Protein AF-A0A1Y2H8R4-F1 (afdb_monomer_lite)

Secondary structure (DSSP, 8-state):
-HHHHHHHHHHHHHTT-HHHHHHHHHHHTHHHHHHHHHTT-HHHHHHHTT-HHHHHHHHHS-----S-HHHHHHHHH-HHHHHHHHHHHHHHHHHT--HHHHHHHHHHHHTT--THHHHHTT-GGGGTT-HHHHHHHHHTT-HHHHHHHHHTT---S-HHHHHHHHHHHT-HHHHHHHHHHS-TTSPPPGGG--S--TT-GGGTT--HHHHHHHHHTTPPPPPSSHHHHHHHHHHHHTT-HHHHHHHHHTTTTTT--HHHHHHHHHHHHHHT-HHHHHHHHHHS-GGGTSTTSS-SSPEE--TTHHHHHHT-HHHHHHHHHT-TTHHHHEETTTT-GGGGGG--SSGGGHHHHHHHHHHHHHTT----HHHHHHHHHHTT-HHHHHHHT-TTTS-HHHHHHHHH----S-S--HHHHHHHHHHGGG--HHHHHHHHHH-HHHHTSPP--S---SHHHHHIIIIIS---SS-PPPHHHHHHHHHTSSHHHHHHHHTHHHHHHHHHHHT-HHHHHHHHHTTS-----HHHHTTSSPBPHHHHHHHHHHTSS-HHHHTTPPB-

Radius of gyration: 31.87 Å; chains: 1; bounding box: 64×83×71 Å

Foldseek 3Di:
DLPVLLVVLLVCLVVVVVVVVVVVCVVPVVSSQVSCQVVLRLSSVVVLLVDVVSLVSCLVPVDHNLQHPSSLVSCLVRPSSLVSLVVVVVVCVVVVVLPVLLVNLLSCLQVVNDPVSCVSSVSLVSLAVPQSNLLSCLLCPVQVVNVVCVVVVSRDFALVLSLLSNLNNQDVVSNVVSLVRGDNPDDGDPVSDPVADSLLSLNDDHAVVSVVVCVVSPNDDDDADDNLLVSLLSNLLNLPPRSNVVSVVVCSCPPDDPVSLLSNLLSNLLNLNVVSLVVSLVSPPCVCVPPVNQPPAAAQDLRNQSNLLQLNQVSLLCLLPPSPCNVRNHVPCHPNSLLSLLACPPVVNNVSSLNNNVSCVVSPDDHLLLSSCLSNQLRVVVVSVVVCLPPVRDPVVSVLCNFAPPDDDDPDDPVVVCVVVVSLQRRDVNSLVVCCVRPLVSLQDAGHDPANLPVVVVLCSCPVSVHPNDDHDQPLRSCCVPPPRPPVLVVCLVCVLVVLLVCQQVLVVSVVVSCLRNPRDDAHRVCQLQQVRAGAPNSLVSCVVVVRDDPVSSVNGHHD

Sequence (560 aa):
MELAGAEAIVAAAKKRHVNIMEWWFLQTQAGFFAAAFSGGHVAVLEWCGKQPPVMEAWLQQPMIDWTGVAVLEWCKSQPLVMHAWQQGIEQCERTGNTLEISSMCLSVVEKGHVLEWLYVFDLLPFAEGNSRVSGEACEQGQLELVKELHSYGYLMGSRKHLVQSALVSGKLELLEWIDANIDPSIPDVADWDSGNDLYNISQGVAHVDILDWLLANGFRLPAPGKKRANVFASAASYGRLDILEWLFTNGFAQDMTMEDWCESFCSASGNGHVNVLEWLAEHIPKTWADTANAPASPIPTNLLRHAFGNGQVDVIEWWAHKSGWLKDAYDLNDGLPYLNACDSNYESRVPSKLAALKVWVNAGYEVEYAECIQEASTEGRIDVLDWLLHPTRVSEADFIKAWSSNELPHEEDLAALQAHYGYDIFNHGGTLVWWRAKLPHIAALPINRGPYYNPIHAHFLQHMLGNTSFQLLGPLSAIKEFYGGQVVVAELEENADQCLAEASQHGDRHILDWWKESGLEMKCPEAILTGETRVRWRAKEWWAKSGLVDESDIARIQVR

InterPro domains:
  IPR036770 Ankyrin repeat-containing domain superfamily [G3DSA:1.25.40.20] (127-407)
  IPR036770 Ankyrin repeat-containing domain superfamily [SSF48403] (137-388)
  IPR052050 Secreted Effector and Ankyrin Repeat [PTHR46586] (5-517)

Structure (mmCIF, N/CA/C/O backbone):
data_AF-A0A1Y2H8R4-F1
#
_entry.id   AF-A0A1Y2H8R4-F1
#
loop_
_atom_site.group_PDB
_atom_site.id
_atom_site.type_symbol
_atom_site.label_atom_id
_atom_site.label_alt_id
_atom_site.label_comp_id
_atom_site.label_asym_id
_atom_site.label_entity_id
_atom_site.label_seq_id
_atom_site.pdbx_PDB_ins_code
_atom_site.Cartn_x
_atom_site.Cartn_y
_atom_site.Cartn_z
_atom_site.occupancy
_atom_site.B_iso_or_equiv
_atom_site.auth_seq_id
_atom_site.auth_comp_id
_atom_site.auth_asym_id
_atom_site.auth_atom_id
_atom_site.pdbx_PDB_model_num
ATOM 1 N N . MET A 1 1 ? -5.149 28.124 -0.060 1.00 36.62 1 MET A N 1
ATOM 2 C CA . MET A 1 1 ? -5.711 29.217 -0.886 1.00 36.62 1 MET A CA 1
ATOM 3 C C . MET A 1 1 ? -5.619 28.952 -2.400 1.00 36.62 1 MET A C 1
ATOM 5 O O . MET A 1 1 ? -6.504 29.393 -3.117 1.00 36.62 1 MET A O 1
ATOM 9 N N . GLU A 1 2 ? -4.630 28.194 -2.900 1.00 46.09 2 GLU A N 1
ATOM 10 C CA . GLU A 1 2 ? -4.446 27.956 -4.352 1.00 46.09 2 GLU A CA 1
ATOM 11 C C . GLU A 1 2 ? -5.506 27.044 -5.012 1.00 46.09 2 GLU A C 1
ATOM 13 O O . GLU A 1 2 ? -5.986 27.363 -6.098 1.00 46.09 2 GLU A O 1
ATOM 18 N N . LEU A 1 3 ? -5.958 25.967 -4.353 1.00 40.47 3 LEU A N 1
ATOM 19 C CA . LEU A 1 3 ? -6.948 25.039 -4.938 1.00 40.47 3 LEU A CA 1
ATOM 20 C C . LEU A 1 3 ? -8.359 25.647 -5.083 1.00 40.47 3 LEU A C 1
ATOM 22 O O . LEU A 1 3 ? -9.001 25.497 -6.121 1.00 40.47 3 LEU A O 1
ATOM 26 N N . ALA A 1 4 ? -8.830 26.386 -4.071 1.00 43.72 4 ALA A N 1
ATOM 27 C CA . ALA A 1 4 ? -10.160 27.009 -4.087 1.00 43.72 4 ALA A CA 1
ATOM 28 C C . ALA A 1 4 ? -10.271 28.144 -5.127 1.00 43.72 4 ALA A C 1
ATOM 30 O O . ALA A 1 4 ? -11.333 28.352 -5.716 1.00 43.72 4 ALA A O 1
ATOM 31 N N . GLY A 1 5 ? -9.165 28.854 -5.389 1.00 59.09 5 GLY A N 1
ATOM 32 C CA . GLY A 1 5 ? -9.082 29.850 -6.459 1.00 59.09 5 GLY A CA 1
ATOM 33 C C . GLY A 1 5 ? -9.187 29.216 -7.849 1.00 59.09 5 GLY A C 1
ATOM 34 O O . GLY A 1 5 ? -9.943 29.706 -8.689 1.00 59.09 5 GLY A O 1
ATOM 35 N N . ALA A 1 6 ? -8.505 28.086 -8.072 1.00 56.22 6 ALA A N 1
ATOM 36 C CA . ALA A 1 6 ? -8.560 27.351 -9.335 1.00 56.22 6 ALA A CA 1
ATOM 37 C C . ALA A 1 6 ? -9.987 26.871 -9.658 1.00 56.22 6 ALA A C 1
ATOM 39 O O . ALA A 1 6 ? -10.509 27.148 -10.739 1.00 56.22 6 ALA A O 1
ATOM 40 N N . GLU A 1 7 ? -10.678 26.244 -8.702 1.00 60.47 7 GLU A N 1
ATOM 41 C CA . GLU A 1 7 ? -12.058 25.776 -8.898 1.00 60.47 7 GLU A CA 1
ATOM 42 C C . GLU A 1 7 ? -13.045 26.923 -9.175 1.00 60.47 7 GLU A C 1
ATOM 44 O O . GLU A 1 7 ? -13.935 26.797 -10.028 1.00 60.47 7 GLU A O 1
ATOM 49 N N . ALA A 1 8 ? -12.870 28.072 -8.512 1.00 64.88 8 ALA A N 1
ATOM 50 C CA . ALA A 1 8 ? -13.683 29.264 -8.741 1.00 64.88 8 ALA A CA 1
ATOM 51 C C . ALA A 1 8 ? -13.478 29.845 -10.152 1.00 64.88 8 ALA A C 1
ATOM 53 O O . ALA A 1 8 ? -14.455 30.198 -10.823 1.00 64.88 8 ALA A O 1
ATOM 54 N N . ILE A 1 9 ? -12.231 29.884 -10.637 1.00 64.69 9 ILE A N 1
ATOM 55 C CA . ILE A 1 9 ? -11.889 30.309 -12.003 1.00 64.69 9 ILE A CA 1
ATOM 56 C C . ILE A 1 9 ? -12.544 29.376 -13.032 1.00 64.69 9 ILE A C 1
ATOM 58 O O . ILE A 1 9 ? -13.144 29.838 -14.005 1.00 64.69 9 ILE A O 1
ATOM 62 N N . VAL A 1 10 ? -12.525 28.065 -12.793 1.00 61.75 10 VAL A N 1
ATOM 63 C CA . VAL A 1 10 ? -13.142 27.065 -13.681 1.00 61.75 10 VAL A CA 1
ATOM 64 C C . VAL A 1 10 ? -14.652 27.192 -13.720 1.00 61.75 10 VAL A C 1
ATOM 66 O O . VAL A 1 10 ? -15.256 27.141 -14.795 1.00 61.75 10 VAL A O 1
ATOM 69 N N . ALA A 1 11 ? -15.285 27.351 -12.558 1.00 65.31 11 ALA A N 1
ATOM 70 C CA . ALA A 1 11 ? -16.722 27.551 -12.470 1.00 65.31 11 ALA A CA 1
ATOM 71 C C . ALA A 1 11 ? -17.143 28.835 -13.205 1.00 65.31 11 ALA A C 1
ATOM 73 O O . ALA A 1 11 ? -18.144 28.828 -13.929 1.00 65.31 11 ALA A O 1
ATOM 74 N N . ALA A 1 12 ? -16.355 29.908 -13.081 1.00 67.50 12 ALA A N 1
ATOM 75 C CA . ALA A 1 12 ? -16.560 31.154 -13.811 1.00 67.50 12 ALA A CA 1
ATOM 76 C C . ALA A 1 12 ? -16.385 30.973 -15.329 1.00 67.50 12 ALA A C 1
ATOM 78 O O . ALA A 1 12 ? -17.237 31.431 -16.093 1.00 67.50 12 ALA A O 1
ATOM 79 N N . ALA A 1 13 ? -15.358 30.246 -15.776 1.00 62.66 13 ALA A N 1
ATOM 80 C CA . ALA A 1 13 ? -15.110 29.972 -17.191 1.00 62.66 13 ALA A CA 1
ATOM 81 C C . ALA A 1 13 ? -16.200 29.101 -17.827 1.00 62.66 13 ALA A C 1
ATOM 83 O O . ALA A 1 13 ? -16.742 29.455 -18.877 1.00 62.66 13 ALA A O 1
ATOM 84 N N . LYS A 1 14 ? -16.616 28.017 -17.155 1.00 62.53 14 LYS A N 1
ATOM 85 C CA . LYS A 1 14 ? -17.730 27.156 -17.599 1.00 62.53 14 LYS A CA 1
ATOM 86 C C . LYS A 1 14 ? -19.030 27.944 -17.767 1.00 62.53 14 LYS A C 1
ATOM 88 O O . LYS A 1 14 ? -19.797 27.678 -18.690 1.00 62.53 14 LYS A O 1
ATOM 93 N N . LYS A 1 15 ? -19.264 28.935 -16.904 1.00 68.62 15 LYS A N 1
ATOM 94 C CA . LYS A 1 15 ? -20.432 29.826 -16.963 1.00 68.62 15 LYS A CA 1
ATOM 95 C C . LYS A 1 15 ? -20.214 31.090 -17.811 1.00 68.62 15 LYS A C 1
ATOM 97 O O . LYS A 1 15 ? -21.124 31.910 -17.905 1.00 68.62 15 LYS A O 1
ATOM 102 N N . ARG A 1 16 ? -19.048 31.240 -18.457 1.00 60.72 16 ARG A N 1
ATOM 103 C CA . ARG A 1 16 ? -18.649 32.401 -19.280 1.00 60.72 16 ARG A CA 1
ATOM 104 C C . ARG A 1 16 ? -18.747 33.742 -18.543 1.00 60.72 16 ARG A C 1
ATOM 106 O O . ARG A 1 16 ? -19.106 34.762 -19.129 1.00 60.72 16 ARG A O 1
ATOM 113 N N . HIS A 1 17 ? -18.434 33.757 -17.252 1.00 72.56 17 HIS A N 1
ATOM 114 C CA . HIS A 1 17 ? -18.415 34.972 -16.441 1.00 72.56 17 HIS A CA 1
ATOM 115 C C . HIS A 1 17 ? -17.112 35.753 -16.667 1.00 72.56 17 HIS A C 1
ATOM 117 O O . HIS A 1 17 ? -16.184 35.695 -15.864 1.00 72.56 17 HIS A O 1
ATOM 123 N N . VAL A 1 18 ? -17.060 36.481 -17.788 1.00 63.06 18 VAL A N 1
ATOM 124 C CA . VAL A 1 18 ? -15.869 37.199 -18.285 1.00 63.06 18 VAL A CA 1
ATOM 125 C C . VAL A 1 18 ? -15.281 38.158 -17.246 1.00 63.06 18 VAL A C 1
ATOM 127 O O . VAL A 1 18 ? -14.086 38.104 -16.996 1.00 63.06 18 VAL A O 1
ATOM 130 N N . ASN A 1 19 ? -16.116 38.937 -16.554 1.00 69.19 19 ASN A N 1
ATOM 131 C CA . ASN A 1 19 ? -15.655 39.917 -15.561 1.00 69.19 19 ASN A CA 1
ATOM 132 C C . ASN A 1 19 ? -14.921 39.273 -14.372 1.00 69.19 19 ASN A C 1
ATOM 134 O O . ASN A 1 19 ? -14.027 39.881 -13.795 1.00 69.19 19 ASN A O 1
ATOM 138 N N . ILE A 1 20 ? -15.304 38.047 -13.995 1.00 68.75 20 ILE A N 1
ATOM 139 C CA . ILE A 1 20 ? -14.657 37.310 -12.902 1.00 68.75 20 ILE A CA 1
ATOM 140 C C . ILE A 1 20 ? -13.289 36.806 -13.375 1.00 68.75 20 ILE A C 1
ATOM 142 O O . ILE A 1 20 ? -12.308 36.948 -12.654 1.00 68.75 20 ILE A O 1
ATOM 146 N N . MET A 1 21 ? -13.206 36.281 -14.602 1.00 68.75 21 MET A N 1
ATOM 147 C CA . MET A 1 21 ? -11.934 35.841 -15.189 1.00 68.75 21 MET A CA 1
ATOM 148 C C . MET A 1 21 ? -10.952 37.006 -15.384 1.00 68.75 21 MET A C 1
ATOM 150 O O . MET A 1 21 ? -9.787 36.878 -15.022 1.00 68.75 21 MET A O 1
ATOM 154 N N . GLU A 1 22 ? -11.418 38.157 -15.880 1.00 70.12 22 GLU A N 1
ATOM 155 C CA . GLU A 1 22 ? -10.598 39.370 -16.026 1.00 70.12 22 GLU A CA 1
ATOM 156 C C . GLU A 1 22 ? -10.090 39.889 -14.681 1.00 70.12 22 GLU A C 1
ATOM 158 O O . GLU A 1 22 ? -8.919 40.244 -14.558 1.00 70.12 22 GLU A O 1
ATOM 163 N N . TRP A 1 23 ? -10.951 39.898 -13.659 1.00 73.75 23 TRP A N 1
ATOM 164 C CA . TRP A 1 23 ? -10.564 40.318 -12.317 1.00 73.75 23 TRP A CA 1
ATOM 165 C C . TRP A 1 23 ? -9.445 39.433 -11.759 1.00 73.75 23 TRP A C 1
ATOM 167 O O . TRP A 1 23 ? -8.417 39.951 -11.330 1.00 73.75 23 TRP A O 1
ATOM 177 N N . TRP A 1 24 ? -9.592 38.107 -11.842 1.00 70.06 24 TRP A N 1
ATOM 178 C CA . TRP A 1 24 ? -8.573 37.161 -11.373 1.00 70.06 24 TRP A CA 1
ATOM 179 C C . TRP A 1 24 ? -7.252 37.272 -12.143 1.00 70.06 24 TRP A C 1
ATOM 181 O O . TRP A 1 24 ? -6.181 37.242 -11.528 1.00 70.06 24 TRP A O 1
ATOM 191 N N . PHE A 1 25 ? -7.316 37.460 -13.466 1.00 68.81 25 PHE A N 1
ATOM 192 C CA . PHE A 1 25 ? -6.136 37.699 -14.298 1.00 68.81 25 PHE A CA 1
ATOM 193 C C . PHE A 1 25 ? -5.383 38.966 -13.865 1.00 68.81 25 PHE A C 1
ATOM 195 O O . PHE A 1 25 ? -4.167 38.925 -13.693 1.00 68.81 25 PHE A O 1
ATOM 202 N N . LEU A 1 26 ? -6.094 40.072 -13.620 1.00 73.12 26 LEU A N 1
ATOM 203 C CA . LEU A 1 26 ? -5.490 41.335 -13.185 1.00 73.12 26 LEU A CA 1
ATOM 204 C C . LEU A 1 26 ? -4.818 41.244 -11.809 1.00 73.12 26 LEU A C 1
ATOM 206 O O . LEU A 1 26 ? -3.842 41.952 -11.579 1.00 73.12 26 LEU A O 1
ATOM 210 N N . GLN A 1 27 ? -5.325 40.396 -10.909 1.00 72.38 27 GLN A N 1
ATOM 211 C CA . GLN A 1 27 ? -4.749 40.236 -9.570 1.00 72.38 27 GLN A CA 1
ATOM 212 C C . GLN A 1 27 ? -3.498 39.355 -9.553 1.00 72.38 27 GLN A C 1
ATOM 214 O O . GLN A 1 27 ? -2.571 39.628 -8.797 1.00 72.38 27 GLN A O 1
ATOM 219 N N . THR A 1 28 ? -3.478 38.278 -10.344 1.00 66.56 28 THR A N 1
ATOM 220 C CA . THR A 1 28 ? -2.503 37.192 -10.135 1.00 66.56 28 THR A CA 1
ATOM 221 C C . THR A 1 28 ? -1.626 36.873 -11.337 1.00 66.56 28 THR A C 1
ATOM 223 O O . THR A 1 28 ? -0.614 36.212 -11.133 1.00 66.56 28 THR A O 1
ATOM 226 N N . GLN A 1 29 ? -1.980 37.331 -12.548 1.00 65.88 29 GLN A N 1
ATOM 227 C CA . GLN A 1 29 ? -1.300 37.093 -13.834 1.00 65.88 29 GLN A CA 1
ATOM 228 C C . GLN A 1 29 ? -0.648 35.699 -13.961 1.00 65.88 29 GLN A C 1
ATOM 230 O O . GLN A 1 29 ? -1.282 34.776 -14.467 1.00 65.88 29 GLN A O 1
ATOM 235 N N . ALA A 1 30 ? 0.582 35.515 -13.466 1.00 57.97 30 ALA A N 1
ATOM 236 C CA . ALA A 1 30 ? 1.295 34.236 -13.418 1.00 57.97 30 ALA A CA 1
ATOM 237 C C . ALA A 1 30 ? 0.532 33.108 -12.686 1.00 57.97 30 ALA A C 1
ATOM 239 O O . ALA A 1 30 ? 0.484 31.982 -13.181 1.00 57.97 30 ALA A O 1
ATOM 240 N N . GLY A 1 31 ? -0.116 33.398 -11.550 1.00 60.75 31 GLY A N 1
ATOM 241 C CA . GLY A 1 31 ? -0.887 32.407 -10.780 1.00 60.75 31 GLY A CA 1
ATOM 242 C C . GLY A 1 31 ? -2.163 31.939 -11.491 1.00 60.75 31 GLY A C 1
ATOM 243 O O . GLY A 1 31 ? -2.557 30.781 -11.369 1.00 60.75 31 GLY A O 1
ATOM 244 N N . PHE A 1 32 ? -2.770 32.816 -12.298 1.00 66.94 32 PHE A N 1
ATOM 245 C CA . PHE A 1 32 ? -3.943 32.496 -13.115 1.00 66.94 32 PHE A CA 1
ATOM 246 C C . PHE A 1 32 ? -3.611 31.466 -14.200 1.00 66.94 32 PHE A C 1
ATOM 248 O O . PHE A 1 32 ? -4.355 30.503 -14.390 1.00 66.94 32 PHE A O 1
ATOM 255 N N . PHE A 1 33 ? -2.474 31.638 -14.884 1.00 63.28 33 PHE A N 1
ATOM 256 C CA . PHE A 1 33 ? -2.003 30.659 -15.860 1.00 63.28 33 PHE A CA 1
ATOM 257 C C . PHE A 1 33 ? -1.610 29.353 -15.178 1.00 63.28 33 PHE A C 1
ATOM 259 O O . PHE A 1 33 ? -2.134 28.316 -15.568 1.00 63.28 33 PHE A O 1
ATOM 266 N N . ALA A 1 34 ? -0.793 29.396 -14.121 1.00 60.00 34 ALA A N 1
ATOM 267 C CA . ALA A 1 34 ? -0.370 28.194 -13.402 1.00 60.00 34 ALA A CA 1
ATOM 268 C C . ALA A 1 34 ? -1.560 27.317 -12.974 1.00 60.00 34 ALA A C 1
ATOM 270 O O . ALA A 1 34 ? -1.524 26.114 -13.194 1.00 60.00 34 ALA A O 1
ATOM 271 N N . ALA A 1 35 ? -2.640 27.913 -12.454 1.00 61.97 35 ALA A N 1
ATOM 272 C CA . ALA A 1 35 ? -3.858 27.199 -12.064 1.00 61.97 35 ALA A CA 1
ATOM 273 C C . ALA A 1 35 ? -4.680 26.659 -13.254 1.00 61.97 35 ALA A C 1
ATOM 275 O O . ALA A 1 35 ? -5.256 25.573 -13.179 1.00 61.97 35 ALA A O 1
ATOM 276 N N . ALA A 1 36 ? -4.765 27.407 -14.360 1.00 65.12 36 ALA A N 1
ATOM 277 C CA . ALA A 1 36 ? -5.488 26.968 -15.557 1.00 65.12 36 ALA A CA 1
ATOM 278 C C . ALA A 1 36 ? -4.794 25.782 -16.248 1.00 65.12 36 ALA A C 1
ATOM 280 O O . ALA A 1 36 ? -5.460 24.867 -16.740 1.00 65.12 36 ALA A O 1
ATOM 281 N N . PHE A 1 37 ? -3.464 25.828 -16.257 1.00 62.59 37 PHE A N 1
ATOM 282 C CA . PHE A 1 37 ? -2.570 24.830 -16.813 1.00 62.59 37 PHE A CA 1
ATOM 283 C C . PHE A 1 37 ? -2.529 23.576 -15.908 1.00 62.59 37 PHE A C 1
ATOM 285 O O . PHE A 1 37 ? -2.940 22.518 -16.382 1.00 62.59 37 PHE A O 1
ATOM 292 N N . SER A 1 38 ? -2.214 23.713 -14.608 1.00 58.34 38 SER A N 1
ATOM 293 C CA . SER A 1 38 ? -2.142 22.604 -13.626 1.00 58.34 38 SER A CA 1
ATOM 294 C C . SER A 1 38 ? -3.441 21.820 -13.439 1.00 58.34 38 SER A C 1
ATOM 296 O O . SER A 1 38 ? -3.430 20.626 -13.144 1.00 58.34 38 SER A O 1
ATOM 298 N N . GLY A 1 39 ? -4.584 22.482 -13.623 1.00 60.44 39 GLY A N 1
ATOM 299 C CA . GLY A 1 39 ? -5.899 21.858 -13.512 1.00 60.44 39 GLY A CA 1
ATOM 300 C C . GLY A 1 39 ? -6.449 21.266 -14.817 1.00 60.44 39 GLY A C 1
ATOM 301 O O . GLY A 1 39 ? -7.549 20.707 -14.823 1.00 60.44 39 GLY A O 1
ATOM 302 N N . GLY A 1 40 ? -5.742 21.398 -15.947 1.00 63.09 40 GLY A N 1
ATOM 303 C CA . GLY A 1 40 ? -6.199 20.884 -17.245 1.00 63.09 40 GLY A CA 1
ATOM 304 C C . GLY A 1 40 ? -7.470 21.565 -17.779 1.00 63.09 40 GLY A C 1
ATOM 305 O O . GLY A 1 40 ? -8.301 20.947 -18.452 1.00 63.09 40 GLY A O 1
ATOM 306 N N . HIS A 1 41 ? -7.686 22.839 -17.452 1.00 71.00 41 HIS A N 1
ATOM 307 C CA . HIS A 1 41 ? -8.966 23.518 -17.650 1.00 71.00 41 HIS A CA 1
ATOM 308 C C . HIS A 1 41 ? -9.082 24.211 -19.021 1.00 71.00 41 HIS A C 1
ATOM 310 O O . HIS A 1 41 ? -9.106 25.437 -19.119 1.00 71.00 41 HIS A O 1
ATOM 316 N N . VAL A 1 42 ? -9.246 23.425 -20.092 1.00 68.88 42 VAL A N 1
ATOM 317 C CA . VAL A 1 42 ? -9.285 23.886 -21.504 1.00 68.88 42 VAL A CA 1
ATOM 318 C C . VAL A 1 42 ? -10.228 25.066 -21.770 1.00 68.88 42 VAL A C 1
ATOM 320 O O . VAL A 1 42 ? -9.898 25.955 -22.547 1.00 68.88 42 VAL A O 1
ATOM 323 N N . ALA A 1 43 ? -11.386 25.131 -21.107 1.00 68.06 43 ALA A N 1
ATOM 324 C CA . ALA A 1 43 ? -12.337 26.234 -21.290 1.00 68.06 43 ALA A CA 1
ATOM 325 C C . ALA A 1 43 ? -11.776 27.602 -20.848 1.00 68.06 43 ALA A C 1
ATOM 327 O O . ALA A 1 43 ? -12.152 28.632 -21.409 1.00 68.06 43 ALA A O 1
ATOM 328 N N . VAL A 1 44 ? -10.887 27.611 -19.850 1.00 70.44 44 VAL A N 1
ATOM 329 C CA . VAL A 1 44 ? -10.167 28.811 -19.401 1.00 70.44 44 VAL A CA 1
ATOM 330 C C . VAL A 1 44 ? -9.117 29.188 -20.451 1.00 70.44 44 VAL A C 1
ATOM 332 O O . VAL A 1 44 ? -9.048 30.345 -20.857 1.00 70.44 44 VAL A O 1
ATOM 335 N N . LEU A 1 45 ? -8.377 28.203 -20.971 1.00 71.75 45 LEU A N 1
ATOM 336 C CA . LEU A 1 45 ? -7.360 28.400 -22.011 1.00 71.75 45 LEU A CA 1
ATOM 337 C C . LEU A 1 45 ? -7.960 28.926 -23.327 1.00 71.75 45 LEU A C 1
ATOM 339 O O . LEU A 1 45 ? -7.447 29.879 -23.910 1.00 71.75 45 LEU A O 1
ATOM 343 N N . GLU A 1 46 ? -9.107 28.398 -23.764 1.00 73.62 46 GLU A N 1
ATOM 344 C CA . GLU A 1 46 ? -9.840 28.919 -24.925 1.00 73.62 46 GLU A CA 1
ATOM 345 C C . GLU A 1 46 ? -10.268 30.380 -24.765 1.00 73.62 46 GLU A C 1
ATOM 347 O O . GLU A 1 46 ? -10.361 31.110 -25.757 1.00 73.62 46 GLU A O 1
ATOM 352 N N . TRP A 1 47 ? -10.587 30.805 -23.540 1.00 75.81 47 TRP A N 1
ATOM 353 C CA . TRP A 1 47 ? -10.885 32.203 -23.264 1.00 75.81 47 TRP A CA 1
ATOM 354 C C . TRP A 1 47 ? -9.611 33.052 -23.342 1.00 75.81 47 TRP A C 1
ATOM 356 O O . TRP A 1 47 ? -9.636 34.078 -24.022 1.00 75.81 47 TRP A O 1
ATOM 366 N N . CYS A 1 48 ? -8.496 32.595 -22.759 1.00 71.50 48 CYS A N 1
ATOM 367 C CA . CYS A 1 48 ? -7.195 33.267 -22.852 1.00 71.50 48 CYS A CA 1
ATOM 368 C C . CYS A 1 48 ? -6.771 33.485 -24.310 1.00 71.50 48 CYS A C 1
ATOM 370 O O . CYS A 1 48 ? -6.451 34.607 -24.690 1.00 71.50 48 CYS A O 1
ATOM 372 N N . GLY A 1 49 ? -6.873 32.450 -25.153 1.00 70.25 49 GLY A N 1
ATOM 373 C CA . GLY A 1 49 ? -6.518 32.513 -26.578 1.00 70.25 49 GLY 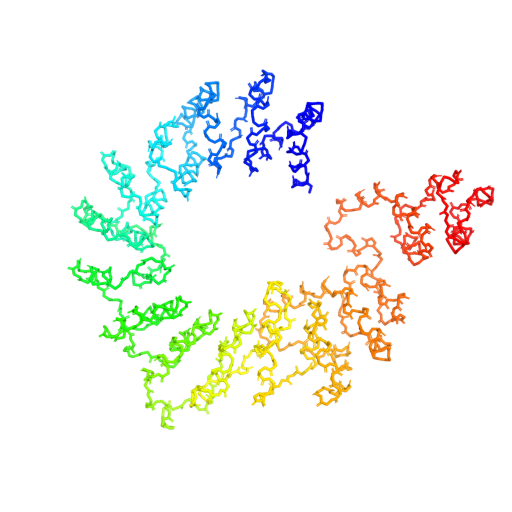A CA 1
ATOM 374 C C . GLY A 1 49 ? -7.316 33.535 -27.396 1.00 70.25 49 GLY A C 1
ATOM 375 O O . GLY A 1 49 ? -6.877 33.958 -28.462 1.00 70.25 49 GLY A O 1
ATOM 376 N N . LYS A 1 50 ? -8.480 33.974 -26.901 1.00 73.94 50 LYS A N 1
ATOM 377 C CA . LYS A 1 50 ? -9.324 34.993 -27.550 1.00 73.94 50 LYS A CA 1
ATOM 378 C C . LYS A 1 50 ? -8.999 36.422 -27.107 1.00 73.94 50 LYS A C 1
ATOM 380 O O . LYS A 1 50 ? -9.576 37.353 -27.664 1.00 73.94 50 LYS A O 1
ATOM 385 N N . GLN A 1 51 ? -8.111 36.604 -26.128 1.00 72.81 51 GLN A N 1
ATOM 386 C CA . GLN A 1 51 ? -7.784 37.897 -25.527 1.00 72.81 51 GLN A CA 1
ATOM 387 C C . GLN A 1 51 ? -6.324 38.283 -25.826 1.00 72.81 51 GLN A C 1
ATOM 389 O O . GLN A 1 51 ? -5.410 37.768 -25.180 1.00 72.81 51 GLN A O 1
ATOM 394 N N . PRO A 1 52 ? -6.070 39.219 -26.763 1.00 70.19 52 PRO A N 1
ATOM 395 C CA . PRO A 1 52 ? -4.710 39.619 -27.136 1.00 70.19 52 PRO A CA 1
ATOM 396 C C . PRO A 1 52 ? -3.812 40.075 -25.967 1.00 70.19 52 PRO A C 1
ATOM 398 O O . PRO A 1 52 ? -2.683 39.601 -25.903 1.00 70.19 52 PRO A O 1
ATOM 401 N N . PRO A 1 53 ? -4.279 40.889 -24.994 1.00 66.25 53 PRO A N 1
ATOM 402 C CA . PRO A 1 53 ? -3.435 41.339 -23.878 1.00 66.25 53 PRO A CA 1
ATOM 403 C C . PRO A 1 53 ? -3.039 40.206 -22.923 1.00 66.25 53 PRO A C 1
ATOM 405 O O . PRO A 1 53 ? -1.967 40.228 -22.325 1.00 66.25 53 PRO A O 1
ATOM 408 N N . VAL A 1 54 ? -3.919 39.211 -22.778 1.00 67.06 54 VAL A N 1
ATOM 409 C CA . VAL A 1 54 ? -3.697 38.028 -21.938 1.00 67.06 54 VAL A CA 1
ATOM 410 C C . VAL A 1 54 ? -2.657 37.125 -22.596 1.00 67.06 54 VAL A C 1
ATOM 412 O O . VAL A 1 54 ? -1.723 36.684 -21.932 1.00 67.06 54 VAL A O 1
ATOM 415 N N . MET A 1 55 ? -2.768 36.915 -23.912 1.00 68.56 55 MET A N 1
ATOM 416 C CA . MET A 1 55 ? -1.767 36.165 -24.673 1.00 68.56 55 MET A CA 1
ATOM 417 C C . MET A 1 55 ? -0.418 36.883 -24.708 1.00 68.56 55 MET A C 1
ATOM 419 O O . MET A 1 55 ? 0.598 36.238 -24.502 1.00 68.56 55 MET A O 1
ATOM 423 N N . GLU A 1 56 ? -0.380 38.205 -24.892 1.00 69.50 56 GLU A N 1
ATOM 424 C CA . GLU A 1 56 ? 0.868 38.981 -24.832 1.00 69.50 56 GLU A CA 1
ATOM 425 C C . GLU A 1 56 ? 1.561 38.871 -23.470 1.00 69.50 56 GLU A C 1
ATOM 427 O O . GLU A 1 56 ? 2.772 38.674 -23.430 1.00 69.50 56 GLU A O 1
ATOM 432 N N . ALA A 1 57 ? 0.812 38.939 -22.363 1.00 66.25 57 ALA A N 1
ATOM 433 C CA . ALA A 1 57 ? 1.363 38.765 -21.019 1.00 66.25 57 ALA A CA 1
ATOM 434 C C . ALA A 1 57 ? 1.932 37.354 -20.801 1.00 66.25 57 ALA A C 1
ATOM 436 O O . ALA A 1 57 ? 2.993 37.198 -20.203 1.00 66.25 57 ALA A O 1
ATOM 437 N N . TRP A 1 58 ? 1.257 36.332 -21.324 1.00 65.38 58 TRP A N 1
ATOM 438 C CA . TRP A 1 58 ? 1.729 34.953 -21.258 1.00 65.38 58 TRP A CA 1
ATOM 439 C C . TRP A 1 58 ? 2.984 34.715 -22.111 1.00 65.38 58 TRP A C 1
ATOM 441 O O . TRP A 1 58 ? 3.912 34.055 -21.657 1.00 65.38 58 TRP A O 1
ATOM 451 N N . LEU A 1 59 ? 3.075 35.311 -23.306 1.00 65.56 59 LEU A N 1
ATOM 452 C CA . LEU A 1 59 ? 4.252 35.199 -24.183 1.00 65.56 59 LEU A CA 1
ATOM 453 C C . LEU A 1 59 ? 5.531 35.771 -23.541 1.00 65.56 59 LEU A C 1
ATOM 455 O O . LEU A 1 59 ? 6.629 35.396 -23.941 1.00 65.56 59 LEU A O 1
ATOM 459 N N . GLN A 1 60 ? 5.408 36.664 -22.550 1.00 65.12 60 GLN A N 1
ATOM 460 C CA . GLN A 1 60 ? 6.550 37.197 -21.795 1.00 65.12 60 GLN A CA 1
ATOM 461 C C . GLN A 1 60 ? 7.112 36.198 -20.770 1.00 65.12 60 GLN A C 1
ATOM 463 O O 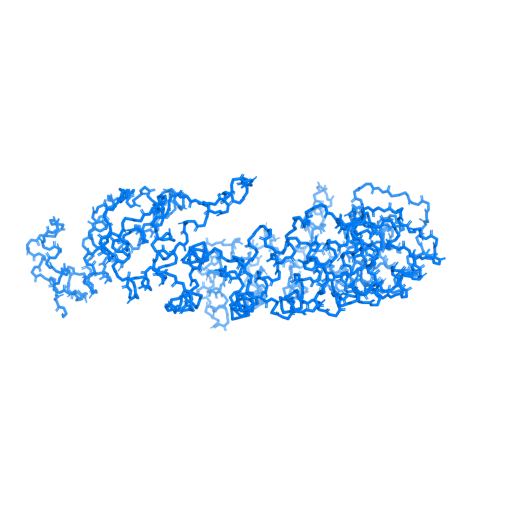. GLN A 1 60 ? 8.285 36.295 -20.416 1.00 65.12 60 GLN A O 1
ATOM 468 N N . GLN A 1 61 ? 6.292 35.258 -20.283 1.00 60.00 61 GLN A N 1
ATOM 469 C CA . GLN A 1 61 ? 6.675 34.191 -19.351 1.00 60.00 61 GLN A CA 1
ATOM 470 C C . GLN A 1 61 ? 5.823 32.938 -19.615 1.00 60.00 61 GLN A C 1
ATOM 472 O O . GLN A 1 61 ? 4.833 32.714 -18.909 1.00 60.00 61 GLN A O 1
ATOM 477 N N . PRO A 1 62 ? 6.165 32.128 -20.632 1.00 58.22 62 PRO A N 1
ATOM 478 C CA . PRO A 1 62 ? 5.391 30.944 -20.977 1.00 58.22 62 PRO A CA 1
ATOM 479 C C . PRO A 1 62 ? 5.548 29.873 -19.888 1.00 58.22 62 PRO A C 1
ATOM 481 O O . PRO A 1 62 ? 6.408 29.004 -19.962 1.00 58.22 62 PRO A O 1
ATOM 484 N N . MET A 1 63 ? 4.702 29.932 -18.859 1.00 55.59 63 MET A N 1
ATOM 485 C CA . MET A 1 63 ? 4.474 28.811 -17.954 1.00 55.59 63 MET A CA 1
ATOM 486 C C . MET A 1 63 ? 3.398 27.936 -18.574 1.00 55.59 63 MET A C 1
ATOM 488 O O . MET A 1 63 ? 2.230 28.325 -18.656 1.00 55.59 63 MET A O 1
ATOM 492 N N . ILE A 1 64 ? 3.810 26.772 -19.055 1.00 56.16 64 ILE A N 1
ATOM 493 C CA . ILE A 1 64 ? 2.906 25.758 -19.578 1.00 56.16 64 ILE A CA 1
ATOM 494 C C . ILE A 1 64 ? 3.013 24.572 -18.641 1.00 56.16 64 ILE A C 1
ATOM 496 O O . ILE A 1 64 ? 4.104 24.066 -18.388 1.00 56.16 64 ILE A O 1
ATOM 500 N N . ASP A 1 65 ? 1.872 24.149 -18.113 1.00 54.69 65 ASP A N 1
ATOM 501 C CA . ASP A 1 65 ? 1.776 22.820 -17.539 1.00 54.69 65 ASP A CA 1
ATOM 502 C C . ASP A 1 65 ? 1.575 21.827 -18.679 1.00 54.69 65 ASP A C 1
ATOM 504 O O . ASP A 1 65 ? 0.561 21.851 -19.380 1.00 54.69 65 ASP A O 1
ATOM 508 N N . TRP A 1 66 ? 2.569 20.971 -18.867 1.00 57.22 66 TRP A N 1
ATOM 509 C CA . TRP A 1 66 ? 2.591 19.960 -19.916 1.00 57.22 66 TRP A CA 1
ATOM 510 C C . TRP A 1 66 ? 2.061 18.609 -19.424 1.00 57.22 66 TRP A C 1
ATOM 512 O O . TRP A 1 66 ? 2.267 17.593 -20.080 1.00 57.22 66 TRP A O 1
ATOM 522 N N . THR A 1 67 ? 1.368 18.572 -18.281 1.00 54.59 67 THR A N 1
ATOM 523 C CA . THR A 1 67 ? 0.888 17.311 -17.700 1.00 54.59 67 THR A CA 1
ATOM 524 C C . THR A 1 67 ? -0.468 16.840 -18.248 1.00 54.59 67 THR A C 1
ATOM 526 O O . THR A 1 67 ? -0.851 15.688 -18.015 1.00 54.59 67 THR A O 1
ATOM 529 N N . GLY A 1 68 ? -1.203 17.684 -18.992 1.00 65.81 68 GLY A N 1
ATOM 530 C CA . GLY A 1 68 ? -2.562 17.392 -19.469 1.00 65.81 68 GLY A CA 1
ATOM 531 C C . GLY A 1 68 ? -2.729 17.385 -20.994 1.00 65.81 68 GLY A C 1
ATOM 532 O O . GLY A 1 68 ? -2.601 18.418 -21.644 1.00 65.81 68 GLY A O 1
ATOM 533 N N . VAL A 1 69 ? -3.159 16.257 -21.575 1.00 70.12 69 VAL A N 1
ATOM 534 C CA . VAL A 1 69 ? -3.419 16.089 -23.032 1.00 70.12 69 VAL A CA 1
ATOM 535 C C . VAL A 1 69 ? -4.232 17.225 -23.632 1.00 70.12 69 VAL A C 1
ATOM 537 O O . VAL A 1 69 ? -3.937 17.753 -24.696 1.00 70.12 69 VAL A O 1
ATOM 540 N N . ALA A 1 70 ? -5.291 17.613 -22.933 1.00 70.69 70 ALA A N 1
ATOM 541 C CA . ALA A 1 70 ? -6.243 18.575 -23.449 1.00 70.69 70 ALA A CA 1
ATOM 542 C C . ALA A 1 70 ? -5.643 19.994 -23.534 1.00 70.69 70 ALA A C 1
ATOM 544 O O . ALA A 1 70 ? -5.996 20.768 -24.421 1.00 70.69 70 ALA A O 1
ATOM 545 N N . VAL A 1 71 ? -4.703 20.315 -22.641 1.00 71.75 71 VAL A N 1
ATOM 546 C CA . VAL A 1 71 ? -3.922 21.561 -22.659 1.00 71.75 71 VAL A CA 1
ATOM 547 C C . VAL A 1 71 ? -2.988 21.586 -23.861 1.00 71.75 71 VAL A C 1
ATOM 549 O O . VAL A 1 71 ? -2.830 22.604 -24.522 1.00 71.75 71 VAL A O 1
ATOM 552 N N . LEU A 1 72 ? -2.393 20.447 -24.166 1.00 73.44 72 LEU A N 1
ATOM 553 C CA . LEU A 1 72 ? -1.345 20.315 -25.162 1.00 73.44 72 LEU A CA 1
ATOM 554 C C . LEU A 1 72 ? -1.900 20.266 -26.588 1.00 73.44 72 LEU A C 1
ATOM 556 O O . LEU A 1 72 ? -1.365 20.922 -27.479 1.00 73.44 72 LEU A O 1
ATOM 560 N N . GLU A 1 73 ? -3.045 19.607 -26.779 1.00 76.62 73 GLU A N 1
ATOM 561 C CA . GLU A 1 73 ? -3.855 19.736 -27.996 1.00 76.62 73 GLU A CA 1
ATOM 562 C C . GLU A 1 73 ? -4.308 21.186 -28.214 1.00 76.62 73 GLU A C 1
ATOM 564 O O . GLU A 1 73 ? -4.297 21.699 -29.337 1.00 76.62 73 GLU A O 1
ATOM 569 N N . TRP A 1 74 ? -4.652 21.894 -27.133 1.00 78.50 74 TRP A N 1
ATOM 570 C CA . TRP A 1 74 ? -4.943 23.318 -27.223 1.00 78.50 74 TRP A CA 1
ATOM 571 C C . TRP A 1 74 ? -3.698 24.118 -27.633 1.00 78.50 74 TRP A C 1
ATOM 573 O O . TRP A 1 74 ? -3.794 24.887 -28.587 1.00 78.50 74 TRP A O 1
ATOM 583 N N . CYS A 1 75 ? -2.530 23.897 -27.021 1.00 76.81 75 CYS A N 1
ATOM 584 C CA . CYS A 1 75 ? -1.273 24.554 -27.404 1.00 76.81 75 CYS A CA 1
ATOM 585 C C . CYS A 1 75 ? -0.941 24.332 -28.889 1.00 76.81 75 CYS A C 1
ATOM 587 O O . CYS A 1 75 ? -0.682 25.298 -29.606 1.00 76.81 75 CYS A O 1
ATOM 589 N N . LYS A 1 76 ? -1.061 23.088 -29.376 1.00 78.06 76 LYS A N 1
ATOM 590 C CA . LYS A 1 76 ? -0.901 22.713 -30.794 1.00 78.06 76 LYS A CA 1
ATOM 591 C C . LYS A 1 76 ? -1.846 23.490 -31.716 1.00 78.06 76 LYS A C 1
ATOM 593 O O . LYS A 1 76 ? -1.474 23.849 -32.831 1.00 78.06 76 LYS A O 1
ATOM 598 N N . SER A 1 77 ? -3.067 23.780 -31.261 1.00 81.31 77 SER A N 1
ATOM 599 C CA . SER A 1 77 ? -4.063 24.536 -32.034 1.00 81.31 77 SER A CA 1
ATOM 600 C C . SER A 1 77 ? -3.784 26.044 -32.135 1.00 81.31 77 SER A C 1
ATOM 602 O O . SER A 1 77 ? -4.421 26.717 -32.948 1.00 81.31 77 SER A O 1
ATOM 604 N N . GLN A 1 78 ? -2.868 26.591 -31.325 1.00 80.81 78 GLN A N 1
ATOM 605 C CA . GLN A 1 78 ? -2.606 28.029 -31.226 1.00 80.81 78 GLN A CA 1
ATOM 606 C C . GLN A 1 78 ? -1.256 28.408 -31.880 1.00 80.81 78 GLN A C 1
ATOM 608 O O . GLN A 1 78 ? -0.199 28.189 -31.288 1.00 80.81 78 GLN A O 1
ATOM 613 N N . PRO A 1 79 ? -1.238 29.069 -33.058 1.00 81.25 79 PRO A N 1
ATOM 614 C CA . PRO A 1 79 ? 0.011 29.402 -33.759 1.00 81.25 79 PRO A CA 1
ATOM 615 C C . PRO A 1 79 ? 0.952 30.331 -32.979 1.00 81.25 79 PRO A C 1
ATOM 617 O O . PRO A 1 79 ? 2.169 30.197 -33.068 1.00 81.25 79 PRO A O 1
ATOM 620 N N . LEU A 1 80 ? 0.398 31.270 -32.204 1.00 74.69 80 LEU A N 1
ATOM 621 C CA . LEU A 1 80 ? 1.185 32.201 -31.384 1.00 74.69 80 LEU A CA 1
ATOM 622 C C . LEU A 1 80 ? 1.910 31.483 -30.238 1.00 74.69 80 LEU A C 1
ATOM 624 O O . LEU A 1 80 ? 3.054 31.812 -29.936 1.00 74.69 80 LEU A O 1
ATOM 628 N N . VAL A 1 81 ? 1.251 30.485 -29.643 1.00 74.75 81 VAL A N 1
ATOM 629 C CA . VAL A 1 81 ? 1.813 29.632 -28.587 1.00 74.75 81 VAL A CA 1
ATOM 630 C C . VAL A 1 81 ? 2.968 28.812 -29.143 1.00 74.75 81 VAL A C 1
ATOM 632 O O . VAL A 1 81 ? 4.058 28.848 -28.582 1.00 74.75 81 VAL A O 1
ATOM 635 N N . MET A 1 82 ? 2.763 28.160 -30.290 1.00 78.00 82 MET A N 1
ATOM 636 C CA . MET A 1 82 ? 3.807 27.376 -30.954 1.00 78.00 82 MET A CA 1
ATOM 637 C C . MET A 1 82 ? 5.010 28.226 -31.379 1.00 78.00 82 MET A C 1
ATOM 639 O O . MET A 1 82 ? 6.147 27.779 -31.273 1.00 78.00 82 MET A O 1
ATOM 643 N N . HIS A 1 83 ? 4.789 29.468 -31.818 1.00 77.94 83 HIS A N 1
ATOM 644 C CA . HIS A 1 83 ? 5.893 30.345 -32.200 1.00 77.94 83 HIS A CA 1
ATOM 645 C C . HIS A 1 83 ? 6.740 30.790 -30.999 1.00 77.94 83 HIS A C 1
ATOM 647 O O . HIS A 1 83 ? 7.967 30.763 -31.072 1.00 77.94 83 HIS A O 1
ATOM 653 N N . ALA A 1 84 ? 6.111 31.173 -29.884 1.00 73.00 84 ALA A N 1
ATOM 654 C CA . ALA A 1 84 ? 6.858 31.491 -28.666 1.00 73.00 84 ALA A CA 1
ATOM 655 C C . ALA A 1 84 ? 7.549 30.272 -28.067 1.00 73.00 84 ALA A C 1
ATOM 657 O O . ALA A 1 84 ? 8.659 30.396 -27.558 1.00 73.00 84 ALA A O 1
ATOM 658 N N . TRP A 1 85 ? 6.926 29.100 -28.174 1.00 75.62 85 TRP A N 1
ATOM 659 C CA . TRP A 1 85 ? 7.543 27.839 -27.798 1.00 75.62 85 TRP A CA 1
ATOM 660 C C . TRP A 1 85 ? 8.859 27.602 -28.554 1.00 75.62 85 TRP A C 1
ATOM 662 O O . TRP A 1 85 ? 9.896 27.403 -27.928 1.00 75.62 85 TRP A O 1
ATOM 672 N N . GLN A 1 86 ? 8.850 27.733 -29.883 1.00 76.94 86 GLN A N 1
ATOM 673 C CA . GLN A 1 86 ? 10.058 27.594 -30.707 1.00 76.94 86 GLN A CA 1
ATOM 674 C C . GLN A 1 86 ? 11.151 28.602 -30.324 1.00 76.94 86 GLN A C 1
ATOM 676 O O . GLN A 1 86 ? 12.318 28.238 -30.207 1.00 76.94 86 GLN A O 1
ATOM 681 N N . GLN A 1 87 ? 10.783 29.859 -30.052 1.00 74.44 87 GLN A N 1
ATOM 682 C CA . GLN A 1 87 ? 11.742 30.860 -29.566 1.00 74.44 87 GLN A CA 1
ATOM 683 C C . GLN A 1 87 ? 12.318 30.502 -28.186 1.00 74.44 87 GLN A C 1
ATOM 685 O O . GLN A 1 87 ? 13.498 30.748 -27.931 1.00 74.44 87 GLN A O 1
ATOM 690 N N . GLY A 1 88 ? 11.498 29.918 -27.307 1.00 73.44 88 GLY A N 1
ATOM 691 C CA . GLY A 1 88 ? 11.917 29.409 -26.002 1.00 73.44 88 GLY A CA 1
ATOM 692 C C . GLY A 1 88 ? 12.939 28.280 -26.125 1.00 73.44 88 GLY A C 1
ATOM 693 O O . GLY A 1 88 ? 13.990 28.348 -25.492 1.00 73.44 88 GLY A O 1
ATOM 694 N N . ILE A 1 89 ? 12.684 27.307 -27.006 1.00 72.12 89 ILE A N 1
ATOM 695 C CA . ILE A 1 89 ? 13.625 26.221 -27.320 1.00 72.12 89 ILE A CA 1
ATOM 696 C C . ILE A 1 89 ? 14.969 26.779 -27.789 1.00 72.12 89 ILE A C 1
ATOM 698 O O . ILE A 1 89 ? 16.002 26.468 -27.196 1.00 72.12 89 ILE A O 1
ATOM 702 N N . GLU A 1 90 ? 14.968 27.653 -28.801 1.00 73.31 90 GLU A N 1
ATOM 703 C CA . GLU A 1 90 ? 16.205 28.249 -29.322 1.00 73.31 90 GLU A CA 1
ATOM 704 C C . GLU A 1 90 ? 16.990 28.995 -28.230 1.00 73.31 90 GLU A C 1
ATOM 706 O O . GLU A 1 90 ? 18.223 29.036 -28.230 1.00 73.31 90 GLU A O 1
ATOM 711 N N . GLN A 1 91 ? 16.284 29.629 -27.292 1.00 72.81 91 GLN A N 1
ATOM 712 C CA . GLN A 1 91 ? 16.903 30.332 -26.177 1.00 72.81 91 GLN A CA 1
ATOM 713 C C . GLN A 1 91 ? 17.511 29.366 -25.149 1.00 72.81 91 GLN A C 1
ATOM 715 O O . GLN A 1 91 ? 18.612 29.621 -24.647 1.00 72.81 91 GLN A O 1
ATOM 720 N N . CYS A 1 92 ? 16.840 28.257 -24.848 1.00 71.38 92 CYS A N 1
ATOM 721 C CA . CYS A 1 92 ? 17.370 27.194 -23.997 1.00 71.38 92 CYS A CA 1
ATOM 722 C C . CYS A 1 92 ? 18.621 26.551 -24.611 1.00 71.38 92 CYS A C 1
ATOM 724 O O . CYS A 1 92 ? 19.622 26.402 -23.912 1.00 71.38 92 CYS A O 1
ATOM 726 N N . GLU A 1 93 ? 18.624 26.278 -25.919 1.00 69.62 93 GLU A N 1
ATOM 727 C CA . GLU A 1 93 ? 19.806 25.782 -26.641 1.00 69.62 93 GLU A CA 1
ATOM 728 C C . GLU A 1 93 ? 20.994 26.748 -26.538 1.00 69.62 93 GLU A C 1
ATOM 730 O O . GLU A 1 93 ? 22.119 26.334 -26.261 1.00 69.62 93 GLU A O 1
ATOM 735 N N . ARG A 1 94 ? 20.756 28.058 -26.701 1.00 74.2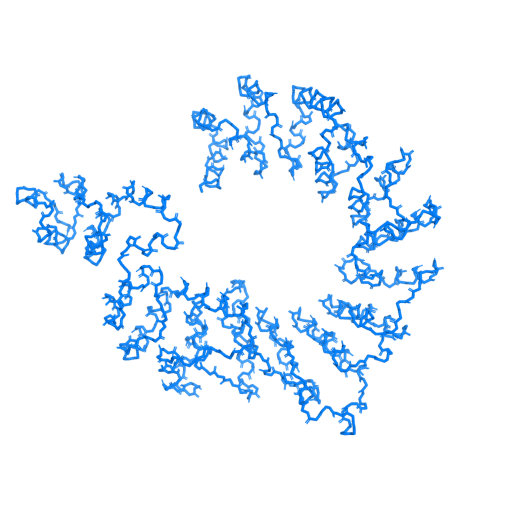5 94 ARG A N 1
ATOM 736 C CA . ARG A 1 94 ? 21.813 29.083 -26.591 1.00 74.25 94 ARG A CA 1
ATOM 737 C C . ARG A 1 94 ? 22.374 29.224 -25.178 1.00 74.25 94 ARG A C 1
ATOM 739 O O . ARG A 1 94 ? 23.540 29.579 -25.021 1.00 74.25 94 ARG A O 1
ATOM 746 N N . THR A 1 95 ? 21.539 29.029 -24.159 1.00 74.38 95 THR A N 1
ATOM 747 C CA . THR A 1 95 ? 21.909 29.231 -22.747 1.00 74.38 95 THR A CA 1
ATOM 748 C C . THR A 1 95 ? 22.399 27.959 -22.060 1.00 74.38 95 THR A C 1
ATOM 750 O O . THR A 1 95 ? 22.993 28.050 -20.987 1.00 74.38 95 THR A O 1
ATOM 753 N N . GLY A 1 96 ? 22.176 26.788 -22.663 1.00 66.38 96 GLY A N 1
ATOM 754 C CA . GLY A 1 96 ? 22.487 25.485 -22.075 1.00 66.38 96 GLY A CA 1
ATOM 755 C C . GLY A 1 96 ? 21.571 25.090 -20.911 1.00 66.38 96 GLY A C 1
ATOM 756 O O . GLY A 1 96 ? 21.832 24.085 -20.254 1.00 66.38 96 GLY A O 1
ATOM 757 N N . ASN A 1 97 ? 20.508 25.855 -20.628 1.00 68.38 97 ASN A N 1
ATOM 758 C CA . ASN A 1 97 ? 19.529 25.512 -19.599 1.00 68.38 97 ASN A CA 1
ATOM 759 C C . ASN A 1 97 ? 18.460 24.576 -20.181 1.00 68.38 97 ASN A C 1
ATOM 761 O O . ASN A 1 97 ? 17.384 25.008 -20.591 1.00 68.38 97 ASN A O 1
ATOM 765 N N . THR A 1 98 ? 18.790 23.286 -20.247 1.00 67.69 98 THR A N 1
ATOM 766 C CA . THR A 1 98 ? 17.939 22.238 -20.835 1.00 67.69 98 THR A CA 1
ATOM 767 C C . THR A 1 98 ? 17.124 21.465 -19.799 1.00 67.69 98 THR A C 1
ATOM 769 O O . THR A 1 98 ? 16.384 20.556 -20.170 1.00 67.69 98 THR A O 1
ATOM 772 N N . LEU A 1 99 ? 17.234 21.797 -18.506 1.00 68.44 99 LEU A N 1
ATOM 773 C CA . LEU A 1 99 ? 16.634 21.015 -17.419 1.00 68.44 99 LEU A CA 1
ATOM 774 C C . LEU A 1 99 ? 15.099 21.064 -17.447 1.00 68.44 99 LEU A C 1
ATOM 776 O O . LEU A 1 99 ? 14.447 20.035 -17.281 1.00 68.44 99 LEU A O 1
ATOM 780 N N . GLU A 1 100 ? 14.531 22.238 -17.730 1.00 67.12 100 GLU A N 1
ATOM 781 C CA . GLU A 1 100 ? 13.082 22.418 -17.881 1.00 67.12 100 GLU A CA 1
ATOM 782 C C . GLU A 1 100 ? 12.550 21.637 -19.091 1.00 67.12 100 GLU A C 1
ATOM 784 O O . GLU A 1 100 ? 11.618 20.850 -18.948 1.00 67.12 100 GLU A O 1
ATOM 789 N N . ILE A 1 101 ? 13.210 21.744 -20.251 1.00 71.38 101 ILE A N 1
ATOM 790 C CA . ILE A 1 101 ? 12.837 20.999 -21.466 1.00 71.38 101 ILE A CA 1
ATOM 791 C C . ILE A 1 101 ? 12.986 19.483 -21.256 1.00 71.38 101 ILE A C 1
ATOM 793 O O . ILE A 1 101 ? 12.119 18.713 -21.651 1.00 71.38 101 ILE A O 1
ATOM 797 N N . SER A 1 102 ? 14.033 19.037 -20.560 1.00 70.94 102 SER A N 1
ATOM 798 C CA . SER A 1 102 ? 14.252 17.620 -20.235 1.00 70.94 102 SER A CA 1
ATOM 799 C C . SER A 1 102 ? 13.164 17.059 -19.316 1.00 70.94 102 SER A C 1
ATOM 801 O O . SER A 1 102 ? 12.702 15.934 -19.515 1.00 70.94 102 SER A O 1
ATOM 803 N N . SER A 1 103 ? 12.738 17.845 -18.321 1.00 70.88 103 SER A N 1
ATOM 804 C CA . SER A 1 103 ? 11.618 17.509 -17.434 1.00 70.88 103 SER A CA 1
ATOM 805 C C . SER A 1 103 ? 10.304 17.413 -18.212 1.00 70.88 103 SER A C 1
ATOM 807 O O . SER A 1 103 ? 9.473 16.550 -17.936 1.00 70.88 103 SER A O 1
ATOM 809 N N . MET A 1 104 ? 10.125 18.271 -19.215 1.00 70.69 104 MET A N 1
ATOM 810 C CA . MET A 1 104 ? 8.962 18.234 -20.095 1.00 70.69 104 MET A CA 1
ATOM 811 C C . MET A 1 104 ? 8.955 17.018 -21.020 1.00 70.69 104 MET A C 1
ATOM 813 O O . MET A 1 104 ? 7.922 16.359 -21.125 1.00 70.69 104 MET A O 1
ATOM 817 N N . CYS A 1 105 ? 10.088 16.691 -21.655 1.00 74.88 105 CYS A N 1
ATOM 818 C CA . CYS A 1 105 ? 10.226 15.477 -22.461 1.00 74.88 105 CYS A CA 1
ATOM 819 C C . CYS A 1 105 ? 9.799 14.247 -21.657 1.00 74.88 105 CYS A C 1
ATOM 821 O O . CYS A 1 105 ? 9.020 13.435 -22.147 1.00 74.88 105 CYS A O 1
ATOM 823 N N . LEU A 1 106 ? 10.260 14.148 -20.406 1.00 74.12 106 LEU A N 1
ATOM 824 C CA . LEU A 1 106 ? 9.892 13.058 -19.509 1.00 74.12 106 LEU A CA 1
ATOM 825 C C . LEU A 1 106 ? 8.380 13.027 -19.240 1.00 74.12 106 LEU A C 1
ATOM 827 O O . LEU A 1 106 ? 7.760 11.986 -19.422 1.00 74.12 106 LEU A O 1
ATOM 831 N N . SER A 1 107 ? 7.768 14.166 -18.903 1.00 72.25 107 SER A N 1
ATOM 832 C CA . SER A 1 107 ? 6.330 14.237 -18.607 1.00 72.25 107 SER A CA 1
ATOM 833 C C . SER A 1 107 ? 5.441 13.835 -19.794 1.00 72.25 107 SER A C 1
ATOM 835 O O . SER A 1 107 ? 4.425 13.162 -19.613 1.00 72.25 107 SER A O 1
ATOM 837 N N . VAL A 1 108 ? 5.831 14.195 -21.024 1.00 72.94 108 VAL A N 1
ATOM 838 C CA . VAL A 1 108 ? 5.111 13.785 -22.244 1.00 72.94 108 VAL A CA 1
ATOM 839 C C . VAL A 1 108 ? 5.168 12.265 -22.429 1.00 72.94 108 VAL A C 1
ATOM 841 O O . VAL A 1 108 ? 4.146 11.649 -22.742 1.00 72.94 108 VAL A O 1
ATOM 844 N N . VAL A 1 109 ? 6.335 11.656 -22.188 1.00 75.75 109 VAL A N 1
ATOM 845 C CA . VAL A 1 109 ? 6.524 10.200 -22.286 1.00 75.75 109 VAL A CA 1
ATOM 846 C C . VAL A 1 109 ? 5.769 9.463 -21.169 1.00 75.75 109 VAL A C 1
ATOM 848 O O . VAL A 1 109 ? 5.066 8.499 -21.473 1.00 75.75 109 VAL A O 1
ATOM 851 N N . GLU A 1 110 ? 5.817 9.956 -19.923 1.00 73.50 110 GLU A N 1
ATOM 852 C CA . GLU A 1 110 ? 5.131 9.395 -18.739 1.00 73.50 110 GLU A CA 1
ATOM 853 C C . GLU A 1 110 ? 3.608 9.273 -18.912 1.00 73.50 110 GLU A C 1
ATOM 855 O O . GLU A 1 110 ? 2.951 8.411 -18.325 1.00 73.50 110 GLU A O 1
ATOM 860 N N . LYS A 1 111 ? 2.990 10.145 -19.706 1.00 69.06 111 LYS A N 1
ATOM 861 C CA . LYS A 1 111 ? 1.535 10.131 -19.910 1.00 69.06 111 LYS A CA 1
ATOM 862 C C . LYS A 1 111 ? 1.093 9.214 -21.057 1.00 69.06 111 LYS A C 1
ATOM 864 O O . LYS A 1 111 ? -0.101 9.117 -21.336 1.00 69.06 111 LYS A O 1
ATOM 869 N N . GLY A 1 112 ? 2.029 8.511 -21.701 1.00 63.06 112 GLY A N 1
ATOM 870 C CA . GLY A 1 112 ? 1.735 7.600 -22.807 1.00 63.06 112 GLY A CA 1
ATOM 871 C C . GLY A 1 112 ? 1.369 8.324 -24.105 1.00 63.06 112 GLY A C 1
ATOM 872 O O . GLY A 1 112 ? 0.732 7.734 -24.983 1.00 63.06 112 GLY A O 1
ATOM 873 N N . HIS A 1 113 ? 1.730 9.607 -24.231 1.00 59.81 113 HIS A N 1
ATOM 874 C CA . HIS A 1 113 ? 1.477 10.383 -25.440 1.00 59.81 113 HIS A CA 1
ATOM 875 C C . HIS A 1 113 ? 2.610 10.190 -26.437 1.00 59.81 113 HIS A C 1
ATOM 877 O O . HIS A 1 113 ? 3.784 10.415 -26.164 1.00 59.81 113 HIS A O 1
ATOM 883 N N . VAL A 1 114 ? 2.193 9.688 -27.594 1.00 64.69 114 VAL A N 1
ATOM 884 C CA . VAL A 1 114 ? 3.006 9.139 -28.672 1.00 64.69 114 VAL A CA 1
ATOM 885 C C . VAL A 1 114 ? 4.051 10.149 -29.152 1.00 64.69 114 VAL A C 1
ATOM 887 O O . VAL A 1 114 ? 3.808 11.353 -29.174 1.00 64.69 114 VAL A O 1
ATOM 890 N N . LEU A 1 115 ? 5.167 9.613 -29.640 1.00 66.00 115 LEU A N 1
ATOM 891 C CA . LEU A 1 115 ? 6.141 10.184 -30.573 1.00 66.00 115 LEU A CA 1
ATOM 892 C C . LEU A 1 115 ? 5.714 11.454 -31.352 1.00 66.00 115 LEU A C 1
ATOM 894 O O . LEU A 1 115 ? 6.499 12.391 -31.458 1.00 66.00 115 LEU A O 1
ATOM 898 N N . GLU A 1 116 ? 4.481 11.509 -31.874 1.00 71.50 116 GLU A N 1
ATOM 899 C CA . GLU A 1 116 ? 3.900 12.688 -32.539 1.00 71.50 116 GLU A CA 1
ATOM 900 C C . GLU A 1 116 ? 4.141 13.989 -31.758 1.00 71.50 116 GLU A C 1
ATOM 902 O O . GLU A 1 116 ? 4.437 15.019 -32.351 1.00 71.50 116 GLU A O 1
ATOM 907 N N . TRP A 1 117 ? 4.048 13.956 -30.433 1.00 74.25 117 TRP A N 1
ATOM 908 C CA . TRP A 1 117 ? 4.148 15.146 -29.595 1.00 74.25 117 TRP A CA 1
ATOM 909 C C . TRP A 1 117 ? 5.589 15.589 -29.418 1.00 74.25 117 TRP A C 1
ATOM 911 O O . TRP A 1 117 ? 5.878 16.784 -29.457 1.00 74.25 117 TRP A O 1
ATOM 921 N N . LEU A 1 118 ? 6.505 14.625 -29.329 1.00 73.88 118 LEU A N 1
ATOM 922 C CA . LEU A 1 118 ? 7.929 14.919 -29.346 1.00 73.88 118 LEU A CA 1
ATOM 923 C C . LEU A 1 118 ? 8.350 15.565 -30.676 1.00 73.88 118 LEU A C 1
ATOM 925 O O . LEU A 1 118 ? 9.235 16.416 -30.668 1.00 73.88 118 LEU A O 1
ATOM 929 N N . TYR A 1 119 ? 7.685 15.234 -31.791 1.00 74.25 119 TYR A N 1
ATOM 930 C CA . TYR A 1 119 ? 7.870 15.928 -33.071 1.00 74.25 119 TYR A CA 1
ATOM 931 C C . TYR A 1 119 ? 7.208 17.304 -33.113 1.00 74.25 119 TYR A C 1
ATOM 933 O O . TYR A 1 119 ? 7.848 18.270 -33.507 1.00 74.25 119 TYR A O 1
ATOM 941 N N . VAL A 1 120 ? 5.932 17.416 -32.730 1.00 76.06 120 VAL A N 1
ATOM 942 C CA . VAL A 1 120 ? 5.172 18.680 -32.807 1.00 76.06 120 VAL A CA 1
ATOM 943 C C . VAL A 1 120 ? 5.840 19.790 -32.000 1.00 76.06 120 VAL A C 1
ATOM 945 O O . VAL A 1 120 ? 5.788 20.951 -32.401 1.00 76.06 120 VAL A O 1
ATOM 948 N N . PHE A 1 121 ? 6.458 19.432 -30.878 1.00 76.06 121 PHE A N 1
ATOM 949 C CA . PHE A 1 121 ? 7.128 20.372 -29.990 1.00 76.06 121 PHE A CA 1
ATOM 950 C C . PHE A 1 121 ? 8.653 20.407 -30.167 1.00 76.06 121 PHE A C 1
ATOM 952 O O . PHE A 1 121 ? 9.302 21.058 -29.357 1.00 76.06 121 PHE A O 1
ATOM 959 N N . ASP A 1 122 ? 9.224 19.759 -31.190 1.00 76.81 122 ASP A N 1
ATOM 960 C CA . ASP A 1 122 ? 10.676 19.727 -31.452 1.00 76.81 122 ASP A CA 1
ATOM 961 C C . ASP A 1 122 ? 11.510 19.275 -30.227 1.00 76.81 122 ASP A C 1
ATOM 963 O O . ASP A 1 122 ? 12.595 19.780 -29.948 1.00 76.81 122 ASP A O 1
ATOM 967 N N . LEU A 1 123 ? 10.991 18.303 -29.471 1.00 75.88 123 LEU A N 1
ATOM 968 C CA . LEU A 1 123 ? 11.550 17.846 -28.193 1.00 75.88 123 LEU A CA 1
ATOM 969 C C . LEU A 1 123 ? 12.568 16.702 -28.329 1.00 75.88 123 LEU A C 1
ATOM 971 O O . LEU A 1 123 ? 13.361 16.480 -27.416 1.00 75.88 123 LEU A O 1
ATOM 975 N N . LEU A 1 124 ? 12.565 15.972 -29.452 1.00 70.75 124 LEU A N 1
ATOM 976 C CA . LEU A 1 124 ? 13.442 14.809 -29.668 1.00 70.75 124 LEU A CA 1
ATOM 977 C C . LEU A 1 124 ? 14.943 15.093 -29.455 1.00 70.75 124 LEU A C 1
ATOM 979 O O . LEU A 1 124 ? 15.582 14.285 -28.782 1.00 70.75 124 LEU A O 1
ATOM 983 N N . PRO A 1 125 ? 15.521 16.214 -29.936 1.00 68.50 125 PRO A N 1
ATOM 984 C CA . PRO A 1 125 ? 16.941 16.510 -29.722 1.00 68.50 125 PRO A CA 1
ATOM 985 C C . PRO A 1 125 ? 17.316 16.672 -28.244 1.00 68.50 125 PRO A C 1
ATOM 987 O O . PRO A 1 125 ? 18.447 16.408 -27.855 1.00 68.50 125 PRO A O 1
ATOM 990 N N . PHE A 1 126 ? 16.358 17.042 -27.391 1.00 66.88 126 PHE A N 1
ATOM 991 C CA . PHE A 1 126 ? 16.564 17.228 -25.951 1.00 66.88 126 PHE A CA 1
ATOM 992 C C . PHE A 1 126 ? 16.466 15.924 -25.153 1.00 66.88 126 PHE A C 1
ATOM 994 O O . PHE A 1 126 ? 16.625 15.928 -23.932 1.00 66.88 126 PHE A O 1
ATOM 1001 N N . ALA A 1 127 ? 16.225 14.798 -25.830 1.00 59.12 127 ALA A N 1
ATOM 1002 C CA . ALA A 1 127 ? 16.470 13.478 -25.265 1.00 59.12 127 ALA A CA 1
ATOM 1003 C C . ALA A 1 127 ? 17.977 13.151 -25.195 1.00 59.12 127 ALA A C 1
ATOM 1005 O O . ALA A 1 127 ? 18.366 12.240 -24.463 1.00 59.12 127 ALA A O 1
ATOM 1006 N N . GLU A 1 128 ? 18.835 13.897 -25.905 1.00 53.50 128 GLU A N 1
ATOM 1007 C CA . GLU A 1 128 ? 20.287 13.716 -25.868 1.00 53.50 128 GLU A CA 1
ATOM 1008 C C . GLU A 1 128 ? 20.829 13.925 -24.442 1.00 53.50 128 GLU A C 1
ATOM 1010 O O . GLU A 1 128 ? 20.702 14.992 -23.842 1.00 53.50 128 GLU A O 1
ATOM 1015 N N . GLY A 1 129 ? 21.416 12.869 -23.871 1.00 59.91 129 GLY A N 1
ATOM 1016 C CA . GLY A 1 129 ? 21.922 12.867 -22.495 1.00 59.91 129 GLY A CA 1
ATOM 1017 C C . GLY A 1 129 ? 20.872 12.595 -21.408 1.00 59.91 129 GLY A C 1
ATOM 1018 O O . GLY A 1 129 ? 21.227 12.575 -20.230 1.00 59.91 129 GLY A O 1
ATOM 1019 N N . ASN A 1 130 ? 19.609 12.331 -21.765 1.00 69.19 130 ASN A N 1
ATOM 1020 C CA . ASN A 1 130 ? 18.534 12.063 -20.810 1.00 69.19 130 ASN A CA 1
ATOM 1021 C C . ASN A 1 130 ? 18.206 10.561 -20.720 1.00 69.19 130 ASN A C 1
ATOM 1023 O O . ASN A 1 130 ? 17.287 10.049 -21.364 1.00 69.19 130 ASN A O 1
ATOM 1027 N N . SER A 1 131 ? 18.937 9.839 -19.866 1.00 74.19 131 SER A N 1
ATOM 1028 C CA . SER A 1 131 ? 18.678 8.414 -19.610 1.00 74.19 131 SER A CA 1
ATOM 1029 C C . SER A 1 131 ? 17.297 8.141 -19.012 1.00 74.19 131 SER A C 1
ATOM 1031 O O . SER A 1 131 ? 16.763 7.055 -19.211 1.00 74.19 131 SER A O 1
ATOM 1033 N N . ARG A 1 132 ? 16.674 9.122 -18.343 1.00 76.06 132 ARG A N 1
ATOM 1034 C CA . ARG A 1 132 ? 15.325 8.963 -17.774 1.00 76.06 132 ARG A CA 1
ATOM 1035 C C . ARG A 1 132 ? 14.264 8.831 -18.862 1.00 76.06 132 ARG A C 1
ATOM 1037 O O . ARG A 1 132 ? 13.362 8.024 -18.708 1.00 76.06 132 ARG A O 1
ATOM 1044 N N . VAL A 1 133 ? 14.402 9.553 -19.977 1.00 80.38 133 VAL A N 1
ATOM 1045 C CA . VAL A 1 133 ? 13.498 9.412 -21.137 1.00 80.38 133 VAL A CA 1
ATOM 1046 C C . VAL A 1 133 ? 13.609 8.015 -21.749 1.00 80.38 133 VAL A C 1
ATOM 1048 O O . VAL A 1 133 ? 12.597 7.406 -22.082 1.00 80.38 133 VAL A O 1
ATOM 1051 N N . SER A 1 134 ? 14.833 7.488 -21.861 1.00 85.81 134 SER A N 1
ATOM 1052 C CA . SER A 1 134 ? 15.069 6.132 -22.375 1.00 85.81 134 SER A CA 1
ATOM 1053 C C . SER A 1 134 ? 14.500 5.060 -21.438 1.00 85.81 134 SER A C 1
ATOM 1055 O O . SER A 1 134 ? 13.832 4.136 -21.906 1.00 85.81 134 SER A O 1
ATOM 1057 N N . GLY A 1 135 ? 14.713 5.213 -20.126 1.00 85.44 135 GLY A N 1
ATOM 1058 C CA . GLY A 1 135 ? 14.152 4.341 -19.094 1.00 85.44 135 GLY A CA 1
ATOM 1059 C C . GLY A 1 135 ? 12.623 4.348 -19.090 1.00 85.44 135 GLY A C 1
ATOM 1060 O O . GLY A 1 135 ? 12.018 3.291 -19.225 1.00 85.44 135 GLY A O 1
ATOM 1061 N N . GLU A 1 136 ? 11.996 5.526 -19.054 1.00 85.06 136 GLU A N 1
ATOM 1062 C CA . GLU A 1 136 ? 10.532 5.670 -19.039 1.00 85.06 136 GLU A CA 1
ATOM 1063 C C . GLU A 1 136 ? 9.886 5.090 -20.308 1.00 85.06 136 GLU A C 1
ATOM 1065 O O . GLU A 1 136 ? 8.920 4.330 -20.235 1.00 85.06 136 GLU A O 1
ATOM 1070 N N . ALA A 1 137 ? 10.453 5.365 -21.491 1.00 87.94 137 ALA A N 1
ATOM 1071 C CA . ALA A 1 137 ? 9.969 4.780 -22.742 1.00 87.94 137 ALA A CA 1
ATOM 1072 C C . ALA A 1 137 ? 9.994 3.240 -22.703 1.00 87.94 137 ALA A C 1
ATOM 1074 O O . ALA A 1 137 ? 9.087 2.585 -23.233 1.00 87.94 137 ALA A O 1
ATOM 1075 N N . CYS A 1 138 ? 11.009 2.662 -22.050 1.00 89.00 138 CYS A N 1
ATOM 1076 C CA . CYS A 1 138 ? 11.110 1.225 -21.828 1.00 89.00 138 CYS A CA 1
ATOM 1077 C C . CYS A 1 138 ? 10.096 0.726 -20.784 1.00 89.00 138 CYS A C 1
ATOM 1079 O O . CYS A 1 138 ? 9.398 -0.247 -21.062 1.00 89.00 138 CYS A O 1
ATOM 1081 N N . GLU A 1 139 ? 9.952 1.398 -19.639 1.00 86.69 139 GLU A N 1
ATOM 1082 C CA . GLU A 1 139 ? 9.000 1.044 -18.568 1.00 86.69 139 GLU A CA 1
ATOM 1083 C C . GLU A 1 139 ? 7.548 1.026 -19.057 1.00 86.69 139 GLU A C 1
ATOM 1085 O O . GLU A 1 139 ? 6.778 0.131 -18.706 1.00 86.69 139 GLU A O 1
ATOM 1090 N N . GLN A 1 140 ? 7.190 1.936 -19.963 1.00 85.62 140 GLN A N 1
ATOM 1091 C CA . GLN A 1 140 ? 5.870 1.970 -20.604 1.00 85.62 140 GLN A CA 1
ATOM 1092 C C . GLN A 1 140 ? 5.721 0.998 -21.787 1.00 85.62 140 GLN A C 1
ATOM 1094 O O . GLN A 1 140 ? 4.631 0.806 -22.347 1.00 85.62 140 GLN A O 1
ATOM 1099 N N . GLY A 1 141 ? 6.819 0.381 -22.222 1.00 88.38 141 GLY A N 1
ATOM 1100 C CA . GLY A 1 141 ? 6.843 -0.535 -23.353 1.00 88.38 141 GLY A CA 1
ATOM 1101 C C . GLY A 1 141 ? 6.567 0.149 -24.696 1.00 88.38 141 GLY A C 1
ATOM 1102 O O . GLY A 1 141 ? 5.880 -0.427 -25.546 1.00 88.38 141 GLY A O 1
ATOM 1103 N N . GLN A 1 142 ? 7.003 1.394 -24.890 1.00 87.88 142 GLN A N 1
ATOM 1104 C CA . GLN A 1 142 ? 6.762 2.166 -26.114 1.00 87.88 142 GLN A CA 1
ATOM 1105 C C . GLN A 1 142 ? 7.779 1.791 -27.209 1.00 87.88 142 GLN A C 1
ATOM 1107 O O . GLN A 1 142 ? 8.683 2.558 -27.530 1.00 87.88 142 GLN A O 1
ATOM 1112 N N . LEU A 1 143 ? 7.625 0.601 -27.804 1.00 90.69 143 LEU A N 1
ATOM 1113 C CA . LEU A 1 143 ? 8.576 0.036 -28.776 1.00 90.69 143 LEU A CA 1
ATOM 1114 C C . LEU A 1 143 ? 8.919 0.980 -29.940 1.00 90.69 143 LEU A C 1
ATOM 1116 O O . LEU A 1 143 ? 10.085 1.104 -30.304 1.00 90.69 143 LEU A O 1
ATOM 1120 N N . GLU A 1 144 ? 7.926 1.656 -30.519 1.00 89.00 144 GLU A N 1
ATOM 1121 C CA . GLU A 1 144 ? 8.171 2.574 -31.640 1.00 89.00 144 GLU A CA 1
ATOM 1122 C C . GLU A 1 144 ? 8.973 3.809 -31.213 1.00 89.00 144 GLU A C 1
ATOM 1124 O O . GLU A 1 144 ? 9.893 4.208 -31.920 1.00 89.00 144 GLU A O 1
ATOM 1129 N N . LEU A 1 145 ? 8.723 4.353 -30.018 1.00 85.81 145 LEU A N 1
ATOM 1130 C CA . LEU A 1 145 ? 9.528 5.453 -29.485 1.00 85.81 145 LEU A CA 1
ATOM 1131 C C . LEU A 1 145 ? 10.978 5.010 -29.244 1.00 85.81 145 LEU A C 1
ATOM 1133 O O . LEU A 1 145 ? 11.907 5.715 -29.628 1.00 85.81 145 LEU A O 1
ATOM 1137 N N . VAL A 1 146 ? 11.181 3.824 -28.666 1.00 89.62 146 VAL A N 1
ATOM 1138 C CA . VAL A 1 146 ? 12.523 3.268 -28.421 1.00 89.62 146 VAL A CA 1
ATOM 1139 C C . VAL A 1 146 ? 13.294 3.075 -29.735 1.00 89.62 146 VAL A C 1
ATOM 1141 O O . VAL A 1 146 ? 14.462 3.459 -29.825 1.00 89.62 146 VAL A O 1
ATOM 1144 N N . LYS A 1 147 ? 12.640 2.545 -30.779 1.00 90.38 147 LYS A N 1
ATOM 1145 C CA . LYS A 1 147 ? 13.227 2.409 -32.124 1.00 90.38 147 LYS A CA 1
ATOM 1146 C C . LYS A 1 147 ? 13.656 3.752 -32.701 1.00 90.38 147 LYS A C 1
ATOM 1148 O O . LYS A 1 147 ? 14.738 3.847 -33.280 1.00 90.38 147 LYS A O 1
ATOM 1153 N N . GLU A 1 148 ? 12.821 4.775 -32.557 1.00 85.50 148 GLU A N 1
ATOM 1154 C CA . GLU A 1 148 ? 13.129 6.096 -33.093 1.00 85.50 148 GLU A CA 1
ATOM 1155 C C . GLU A 1 148 ? 14.264 6.770 -32.336 1.00 85.50 148 GLU A C 1
ATOM 1157 O O . GLU A 1 148 ? 15.238 7.176 -32.973 1.00 85.50 148 GLU A O 1
ATOM 1162 N N . LEU A 1 149 ? 14.213 6.785 -31.000 1.00 85.50 149 LEU A N 1
ATOM 1163 C CA . LEU A 1 149 ? 15.314 7.273 -30.166 1.00 85.50 149 LEU A CA 1
ATOM 1164 C C . LEU A 1 149 ? 16.635 6.605 -30.562 1.00 85.50 149 LEU A C 1
ATOM 1166 O O . LEU A 1 149 ? 17.651 7.281 -30.705 1.00 85.50 149 LEU A O 1
ATOM 1170 N N . HIS A 1 150 ? 16.626 5.297 -30.821 1.00 88.62 150 HIS A N 1
ATOM 1171 C CA . HIS A 1 150 ? 17.810 4.584 -31.293 1.00 88.62 150 HIS A CA 1
ATOM 1172 C C . HIS A 1 150 ? 18.248 5.014 -32.697 1.00 88.62 150 HIS A C 1
ATOM 1174 O O . HIS A 1 150 ? 19.433 5.249 -32.920 1.00 88.62 150 HIS A O 1
ATOM 1180 N N . SER A 1 151 ? 17.313 5.153 -33.642 1.00 87.75 151 SER A N 1
ATOM 1181 C CA . SER A 1 151 ? 17.619 5.545 -35.025 1.00 87.75 151 SER A CA 1
ATOM 1182 C C . SER A 1 151 ? 18.280 6.923 -35.134 1.00 87.75 151 SER A C 1
ATOM 1184 O O . SER A 1 151 ? 19.125 7.129 -36.006 1.00 87.75 151 SER A O 1
ATOM 1186 N N . TYR A 1 152 ? 17.936 7.837 -34.222 1.00 82.31 152 TYR A N 1
ATOM 1187 C CA . TYR A 1 152 ? 18.515 9.175 -34.131 1.00 82.31 152 TYR A CA 1
ATOM 1188 C C . TYR A 1 152 ? 19.744 9.257 -33.208 1.00 82.31 152 TYR A C 1
ATOM 1190 O O . TYR A 1 152 ? 20.383 10.303 -33.148 1.00 82.31 152 TYR A O 1
ATOM 1198 N N . GLY A 1 153 ? 20.108 8.169 -32.518 1.00 81.62 153 GLY A N 1
ATOM 1199 C CA . GLY A 1 153 ? 21.238 8.140 -31.581 1.00 81.62 153 GLY A CA 1
ATOM 1200 C C . GLY A 1 153 ? 20.954 8.769 -30.211 1.00 81.62 153 GLY A C 1
ATOM 1201 O O . GLY A 1 153 ? 21.891 9.041 -29.468 1.00 81.62 153 GLY A O 1
ATOM 1202 N N . TYR A 1 154 ? 19.682 8.987 -29.867 1.00 82.06 154 TYR A N 1
ATOM 1203 C CA . TYR A 1 154 ? 19.235 9.552 -28.588 1.00 82.06 154 TYR A CA 1
ATOM 1204 C C . TYR A 1 154 ? 18.891 8.498 -27.525 1.00 82.06 154 TYR A C 1
ATOM 1206 O O . TYR A 1 154 ? 18.661 8.852 -26.371 1.00 82.06 154 TYR A O 1
ATOM 1214 N N . LEU A 1 155 ? 18.826 7.211 -27.884 1.00 85.69 155 LEU A N 1
ATOM 1215 C CA . LEU A 1 155 ? 18.582 6.140 -26.916 1.00 85.69 155 LEU A CA 1
ATOM 1216 C C . LEU A 1 155 ? 19.821 5.937 -26.034 1.00 85.69 155 LEU A C 1
ATOM 1218 O O . LEU A 1 155 ? 20.877 5.528 -26.515 1.00 85.69 155 LEU A O 1
ATOM 1222 N N . MET A 1 156 ? 19.670 6.201 -24.739 1.00 82.50 156 MET A N 1
ATOM 1223 C CA . MET A 1 156 ? 20.742 6.169 -23.750 1.00 82.50 156 MET A CA 1
ATOM 1224 C C . MET A 1 156 ? 20.553 5.009 -22.778 1.00 82.50 156 MET A C 1
ATOM 1226 O O . MET A 1 156 ? 19.455 4.773 -22.282 1.00 82.50 156 MET A O 1
ATOM 1230 N N . GLY A 1 157 ? 21.644 4.322 -22.452 1.00 83.44 157 GLY A N 1
ATOM 1231 C CA . GLY A 1 157 ? 21.637 3.220 -21.497 1.00 83.44 157 GLY A CA 1
ATOM 1232 C C . GLY A 1 157 ? 22.462 2.033 -21.972 1.00 83.44 157 GLY A C 1
ATOM 1233 O O . GLY A 1 157 ? 22.639 1.817 -23.170 1.00 83.44 157 GLY A O 1
ATOM 1234 N N . SER A 1 158 ? 22.948 1.231 -21.028 1.00 86.31 158 SER A N 1
ATOM 1235 C CA . SER A 1 158 ? 23.455 -0.099 -21.348 1.00 86.31 158 SER A CA 1
ATOM 1236 C C . SER A 1 158 ? 22.291 -1.021 -21.709 1.00 86.31 158 SER A C 1
ATOM 1238 O O . SER A 1 158 ? 21.143 -0.801 -21.307 1.00 86.31 158 SER A O 1
ATOM 1240 N N . ARG A 1 159 ? 22.585 -2.121 -22.411 1.00 87.62 159 ARG A N 1
ATOM 1241 C CA . ARG A 1 159 ? 21.588 -3.169 -22.682 1.00 87.62 159 ARG A CA 1
ATOM 1242 C C . ARG A 1 159 ? 20.909 -3.654 -21.402 1.00 87.62 159 ARG A C 1
ATOM 1244 O O . ARG A 1 159 ? 19.699 -3.842 -21.390 1.00 87.62 159 ARG A O 1
ATOM 1251 N N . LYS A 1 160 ? 21.670 -3.831 -20.319 1.00 83.88 160 LYS A N 1
ATOM 1252 C CA . LYS A 1 160 ? 21.130 -4.271 -19.029 1.00 83.88 160 LYS A CA 1
ATOM 1253 C C . LYS A 1 160 ? 20.167 -3.240 -18.436 1.00 83.88 160 LYS A C 1
ATOM 1255 O O . LYS A 1 160 ? 19.101 -3.641 -17.990 1.00 83.88 160 LYS A O 1
ATOM 1260 N N . HIS A 1 161 ? 20.515 -1.951 -18.461 1.00 84.94 161 HIS A N 1
ATOM 1261 C CA . HIS A 1 161 ? 19.638 -0.877 -17.984 1.00 84.94 161 HIS A CA 1
ATOM 1262 C C . HIS A 1 161 ? 18.317 -0.835 -18.763 1.00 84.94 161 HIS A C 1
ATOM 1264 O O . HIS A 1 161 ? 17.246 -0.872 -18.166 1.00 84.94 161 HIS A O 1
ATOM 1270 N N . LEU A 1 162 ? 18.390 -0.831 -20.097 1.00 88.75 162 LEU A N 1
ATOM 1271 C CA . LEU A 1 162 ? 17.202 -0.776 -20.952 1.00 88.75 162 LEU A CA 1
ATOM 1272 C C . LEU A 1 162 ? 16.315 -2.013 -20.774 1.00 88.75 162 LEU A C 1
ATOM 1274 O O . LEU A 1 162 ? 15.099 -1.880 -20.663 1.00 88.75 162 LEU A O 1
ATOM 1278 N N . VAL A 1 163 ? 16.917 -3.208 -20.687 1.00 88.56 163 VAL A N 1
ATOM 1279 C CA . VAL A 1 163 ? 16.192 -4.440 -20.342 1.00 88.56 163 VAL A CA 1
ATOM 1280 C C . VAL A 1 163 ? 15.521 -4.287 -18.982 1.00 88.56 163 VAL A C 1
ATOM 1282 O O . VAL A 1 163 ? 14.328 -4.535 -18.882 1.00 88.56 163 VAL A O 1
ATOM 1285 N N . GLN A 1 164 ? 16.244 -3.832 -17.956 1.00 83.81 164 GLN A N 1
ATOM 1286 C CA . GLN A 1 164 ? 15.719 -3.682 -16.600 1.00 83.81 164 GLN A CA 1
ATOM 1287 C C . GLN A 1 164 ? 14.489 -2.772 -16.534 1.00 83.81 164 GLN A C 1
ATOM 1289 O O . GLN A 1 164 ? 13.491 -3.157 -15.930 1.00 83.81 164 GLN A O 1
ATOM 1294 N N . SER A 1 165 ? 14.534 -1.613 -17.191 1.00 85.81 165 SER A N 1
ATOM 1295 C CA . SER A 1 165 ? 13.378 -0.723 -17.322 1.00 85.81 165 SER A CA 1
ATOM 1296 C C . SER A 1 165 ? 12.247 -1.383 -18.120 1.00 85.81 165 SER A C 1
ATOM 1298 O O . SER A 1 165 ? 11.092 -1.374 -17.701 1.00 85.81 165 SER A O 1
ATOM 1300 N N . ALA A 1 166 ? 12.563 -2.055 -19.230 1.00 88.44 166 ALA A N 1
ATOM 1301 C CA . ALA A 1 166 ? 11.565 -2.716 -20.070 1.00 88.44 166 ALA A CA 1
ATOM 1302 C C . ALA A 1 166 ? 10.824 -3.875 -19.380 1.00 88.44 166 ALA A C 1
ATOM 1304 O O . ALA A 1 166 ? 9.693 -4.179 -19.768 1.00 88.44 166 ALA A O 1
ATOM 1305 N N . LEU A 1 167 ? 11.403 -4.500 -18.347 1.00 85.00 167 LEU A N 1
ATOM 1306 C CA . LEU A 1 167 ? 10.756 -5.584 -17.597 1.00 85.00 167 LEU A CA 1
ATOM 1307 C C . LEU A 1 167 ? 9.448 -5.146 -16.928 1.00 85.00 167 LEU A C 1
ATOM 1309 O O . LEU A 1 167 ? 8.517 -5.949 -16.851 1.00 85.00 167 LEU A O 1
ATOM 1313 N N . VAL A 1 168 ? 9.347 -3.883 -16.500 1.00 80.38 168 VAL A N 1
ATOM 1314 C CA . VAL A 1 168 ? 8.120 -3.324 -15.904 1.00 80.38 168 VAL A CA 1
ATOM 1315 C C . VAL A 1 168 ? 6.963 -3.374 -16.901 1.00 80.38 168 VAL A C 1
ATOM 1317 O O . VAL A 1 168 ? 5.845 -3.717 -16.527 1.00 80.38 168 VAL A O 1
ATOM 1320 N N . SER A 1 169 ? 7.243 -3.124 -18.183 1.00 84.19 169 SER A N 1
ATOM 1321 C CA . SER A 1 169 ? 6.232 -3.123 -19.243 1.00 84.19 169 SER A CA 1
ATOM 1322 C C . SER A 1 169 ? 5.679 -4.506 -19.585 1.00 84.19 169 SER A C 1
ATOM 1324 O O . SER A 1 169 ? 4.639 -4.595 -20.233 1.00 84.19 169 SER A O 1
ATOM 1326 N N . GLY A 1 170 ? 6.399 -5.580 -19.239 1.00 83.81 170 GLY A N 1
ATOM 1327 C CA . GLY A 1 170 ? 6.050 -6.957 -19.594 1.00 83.81 170 GLY A CA 1
ATOM 1328 C C . GLY A 1 170 ? 5.964 -7.250 -21.101 1.00 83.81 170 GLY A C 1
ATOM 1329 O O . GLY A 1 170 ? 5.373 -8.256 -21.488 1.00 83.81 170 GLY A O 1
ATOM 1330 N N . LYS A 1 171 ? 6.519 -6.397 -21.975 1.00 87.31 171 LYS A N 1
ATOM 1331 C CA . LYS A 1 171 ? 6.455 -6.588 -23.435 1.00 87.31 171 LYS A CA 1
ATOM 1332 C C . LYS A 1 171 ? 7.686 -7.321 -23.958 1.00 87.31 171 LYS A C 1
ATOM 1334 O O . LYS A 1 171 ? 8.727 -6.709 -24.191 1.00 87.31 171 LYS A O 1
ATOM 1339 N N . LEU A 1 172 ? 7.540 -8.621 -24.218 1.00 89.31 172 LEU A N 1
ATOM 1340 C CA . LEU A 1 172 ? 8.618 -9.465 -24.747 1.00 89.31 172 LEU A CA 1
ATOM 1341 C C . LEU A 1 172 ? 9.207 -8.935 -26.066 1.00 89.31 172 LEU A C 1
ATOM 1343 O O . LEU A 1 172 ? 10.422 -8.927 -26.226 1.00 89.31 172 LEU A O 1
ATOM 1347 N N . GLU A 1 173 ? 8.372 -8.399 -26.962 1.00 91.81 173 GLU A N 1
ATOM 1348 C CA . GLU A 1 173 ? 8.822 -7.810 -28.236 1.00 91.81 173 GLU A CA 1
ATOM 1349 C C . GLU A 1 173 ? 9.829 -6.664 -28.039 1.00 91.81 173 GLU A C 1
ATOM 1351 O O . GLU A 1 173 ? 10.761 -6.505 -28.827 1.00 91.81 173 GLU A O 1
ATOM 1356 N N . LEU A 1 174 ? 9.663 -5.864 -26.978 1.00 92.25 174 LEU A N 1
ATOM 1357 C CA . LEU A 1 174 ? 10.602 -4.794 -26.652 1.00 92.25 174 LEU A CA 1
ATOM 1358 C C . LEU A 1 174 ? 11.926 -5.360 -26.134 1.00 92.25 174 LEU A C 1
ATOM 1360 O O . LEU A 1 174 ? 12.985 -4.889 -26.542 1.00 92.25 174 LEU A O 1
ATOM 1364 N N . LEU A 1 175 ? 11.874 -6.388 -25.286 1.00 91.81 175 LEU A N 1
ATOM 1365 C CA . LEU A 1 175 ? 13.069 -7.062 -24.777 1.00 91.81 175 LEU A CA 1
ATOM 1366 C C . LEU A 1 175 ? 13.879 -7.691 -25.915 1.00 91.81 175 LEU A C 1
ATOM 1368 O O . LEU A 1 175 ? 15.079 -7.448 -26.016 1.00 91.81 175 LEU A O 1
ATOM 1372 N N . GLU A 1 176 ? 13.216 -8.422 -26.813 1.00 92.38 176 GLU A N 1
ATOM 1373 C CA . GLU A 1 176 ? 13.832 -9.012 -28.007 1.00 92.38 176 GLU A CA 1
ATOM 1374 C C . GLU A 1 176 ? 14.454 -7.950 -28.915 1.00 92.38 176 GLU A C 1
ATOM 1376 O O . GLU A 1 176 ? 15.556 -8.134 -29.437 1.00 92.38 176 GLU A O 1
ATOM 1381 N N . TRP A 1 177 ? 13.776 -6.812 -29.084 1.00 95.50 177 TRP A N 1
ATOM 1382 C CA . TRP A 1 177 ? 14.306 -5.717 -29.882 1.00 95.50 177 TRP A CA 1
ATOM 1383 C C . TRP A 1 177 ? 15.555 -5.094 -29.242 1.00 95.50 177 TRP A C 1
ATOM 1385 O O . TRP A 1 177 ? 16.548 -4.888 -29.942 1.00 95.50 177 TRP A O 1
ATOM 1395 N N . ILE A 1 178 ? 15.541 -4.838 -27.929 1.00 93.06 178 ILE A N 1
ATOM 1396 C CA . ILE A 1 178 ? 16.698 -4.303 -27.192 1.00 93.06 178 ILE A CA 1
ATOM 1397 C C . ILE A 1 178 ? 17.885 -5.268 -27.302 1.00 93.06 178 ILE A C 1
ATOM 1399 O O . ILE A 1 178 ? 19.006 -4.851 -27.587 1.00 93.06 178 ILE A O 1
ATOM 1403 N N . ASP A 1 179 ? 17.640 -6.565 -27.130 1.00 90.56 179 ASP A N 1
ATOM 1404 C CA . ASP A 1 179 ? 18.654 -7.617 -27.205 1.00 90.56 179 ASP A CA 1
ATOM 1405 C C . ASP A 1 179 ? 19.367 -7.666 -28.561 1.00 90.56 179 ASP A C 1
ATOM 1407 O O . ASP A 1 179 ? 20.596 -7.755 -28.627 1.00 90.56 179 ASP A O 1
ATOM 1411 N N . ALA A 1 180 ? 18.584 -7.551 -29.635 1.00 92.31 180 ALA A N 1
ATOM 1412 C CA . ALA A 1 180 ? 19.063 -7.644 -31.005 1.00 92.31 180 ALA A CA 1
ATOM 1413 C C . ALA A 1 180 ? 19.761 -6.371 -31.512 1.00 92.31 180 ALA A C 1
ATOM 1415 O O . ALA A 1 180 ? 20.593 -6.466 -32.416 1.00 92.31 180 ALA A O 1
ATOM 1416 N N . ASN A 1 181 ? 19.410 -5.192 -30.983 1.00 92.62 181 ASN A N 1
ATOM 1417 C CA . ASN A 1 181 ? 19.840 -3.905 -31.548 1.00 92.62 181 ASN A CA 1
ATOM 1418 C C . ASN A 1 181 ? 20.820 -3.126 -30.664 1.00 92.62 181 ASN A C 1
ATOM 1420 O O . ASN A 1 181 ? 21.557 -2.297 -31.192 1.00 92.62 181 ASN A O 1
ATOM 1424 N N . ILE A 1 182 ? 20.868 -3.385 -29.355 1.00 90.94 182 ILE A N 1
ATOM 1425 C CA . ILE A 1 182 ? 21.755 -2.655 -28.443 1.00 90.94 182 ILE A CA 1
ATOM 1426 C C . ILE A 1 182 ? 23.073 -3.403 -28.263 1.00 90.94 182 ILE A C 1
ATOM 1428 O O . ILE A 1 182 ? 23.099 -4.584 -27.905 1.00 90.94 182 ILE A O 1
ATOM 1432 N N . ASP A 1 183 ? 24.179 -2.687 -28.478 1.00 85.94 183 ASP A N 1
ATOM 1433 C CA . ASP A 1 183 ? 25.527 -3.225 -28.318 1.00 85.94 183 ASP A CA 1
ATOM 1434 C C . ASP A 1 183 ? 25.777 -3.651 -26.853 1.00 85.94 183 ASP A C 1
ATOM 1436 O O . ASP A 1 183 ? 25.758 -2.807 -25.949 1.00 85.94 183 ASP A O 1
ATOM 1440 N N . PRO A 1 184 ? 26.043 -4.946 -26.585 1.00 83.19 184 PRO A N 1
ATOM 1441 C CA . PRO A 1 184 ? 26.310 -5.438 -25.235 1.00 83.19 184 PRO A CA 1
ATOM 1442 C C . PRO A 1 184 ? 27.630 -4.923 -24.640 1.00 83.19 184 PRO A C 1
ATOM 1444 O O . PRO A 1 184 ? 27.883 -5.151 -23.459 1.00 83.19 184 PRO A O 1
ATOM 1447 N N . SER A 1 185 ? 28.491 -4.268 -25.428 1.00 84.50 185 SER A N 1
ATOM 1448 C CA . SER A 1 185 ? 29.755 -3.696 -24.959 1.00 84.50 185 SER A CA 1
ATOM 1449 C C . SER A 1 185 ? 29.598 -2.361 -24.221 1.00 84.50 185 SER A C 1
ATOM 1451 O O . SER A 1 185 ? 30.530 -1.944 -23.528 1.00 84.50 185 SER A O 1
ATOM 1453 N N . ILE A 1 186 ? 28.430 -1.712 -24.327 1.00 81.81 186 ILE A N 1
ATOM 1454 C CA . ILE A 1 186 ? 28.125 -0.467 -23.612 1.00 81.81 186 ILE A CA 1
ATOM 1455 C C . ILE A 1 186 ? 28.115 -0.763 -22.100 1.00 81.81 186 ILE A C 1
ATOM 1457 O O . ILE A 1 186 ? 27.293 -1.567 -21.649 1.00 81.81 186 ILE A O 1
ATOM 1461 N N . PRO A 1 187 ? 29.010 -0.146 -21.303 1.00 78.38 187 PRO A N 1
ATOM 1462 C CA . PRO A 1 187 ? 29.125 -0.450 -19.883 1.00 78.38 187 PRO A CA 1
ATOM 1463 C C . PRO A 1 187 ? 27.937 0.097 -19.087 1.00 78.38 187 PRO A C 1
ATOM 1465 O O . PRO A 1 187 ? 27.376 1.144 -19.411 1.00 78.38 187 PRO A O 1
ATOM 1468 N N . ASP A 1 188 ? 27.605 -0.587 -17.993 1.00 73.19 188 ASP A N 1
ATOM 1469 C CA . ASP A 1 188 ? 26.689 -0.064 -16.981 1.00 73.19 188 ASP A CA 1
ATOM 1470 C C . ASP A 1 188 ? 27.314 1.167 -16.299 1.00 73.19 188 ASP A C 1
ATOM 1472 O O . ASP A 1 188 ? 28.452 1.114 -15.823 1.00 73.19 188 ASP A O 1
ATOM 1476 N N . VAL A 1 189 ? 26.566 2.269 -16.224 1.00 70.50 189 VAL A N 1
ATOM 1477 C CA . VAL A 1 189 ? 26.926 3.465 -15.445 1.00 70.50 189 VAL A CA 1
ATOM 1478 C C . VAL A 1 189 ? 26.122 3.449 -14.144 1.00 70.50 189 VAL A C 1
ATOM 1480 O O . VAL A 1 189 ? 24.952 3.078 -14.154 1.00 70.50 189 VAL A O 1
ATOM 1483 N N . ALA A 1 190 ? 26.732 3.837 -13.020 1.00 61.50 190 ALA A N 1
ATOM 1484 C CA . ALA A 1 190 ? 26.100 3.756 -11.697 1.00 61.50 190 ALA A CA 1
ATOM 1485 C C . ALA A 1 190 ? 24.763 4.522 -11.604 1.00 61.50 190 ALA A C 1
ATOM 1487 O O . ALA A 1 190 ? 23.840 4.043 -10.957 1.00 61.50 190 ALA A O 1
ATOM 1488 N N . ASP A 1 191 ? 24.633 5.651 -12.306 1.00 60.12 191 ASP A N 1
ATOM 1489 C CA . ASP A 1 191 ? 23.415 6.477 -12.318 1.00 60.12 191 ASP A CA 1
ATOM 1490 C C . ASP A 1 191 ? 22.226 5.820 -13.052 1.00 60.12 191 ASP A C 1
ATOM 1492 O O . ASP A 1 191 ? 21.105 6.321 -12.995 1.00 60.12 191 ASP A O 1
ATOM 1496 N N . TRP A 1 192 ? 22.456 4.710 -13.761 1.00 58.62 192 TRP A N 1
ATOM 1497 C CA . TRP A 1 192 ? 21.428 3.945 -14.476 1.00 58.62 192 TRP A CA 1
ATOM 1498 C C . TRP A 1 192 ? 20.910 2.740 -13.683 1.00 58.62 192 TRP A C 1
ATOM 1500 O O . TRP A 1 192 ? 19.942 2.099 -14.092 1.00 58.62 192 TRP A O 1
ATOM 1510 N N . ASP A 1 193 ? 21.544 2.397 -12.563 1.00 55.38 193 ASP A N 1
ATOM 1511 C CA . ASP A 1 193 ? 21.122 1.269 -11.742 1.00 55.38 193 ASP A CA 1
ATOM 1512 C C . ASP A 1 193 ? 19.998 1.710 -10.794 1.00 55.38 193 ASP A C 1
ATOM 1514 O O . ASP A 1 193 ? 20.210 2.496 -9.873 1.00 55.38 193 ASP A O 1
ATOM 1518 N N . SER A 1 194 ? 18.786 1.185 -10.998 1.00 56.91 194 SER A N 1
ATOM 1519 C CA . SER A 1 194 ? 17.660 1.406 -10.073 1.00 56.91 194 SER A CA 1
ATOM 1520 C C . SER A 1 194 ? 17.846 0.692 -8.722 1.00 56.91 194 SER A C 1
ATOM 1522 O O . SER A 1 194 ? 16.996 0.799 -7.840 1.00 56.91 194 SER A O 1
ATOM 1524 N N . GLY A 1 195 ? 18.923 -0.087 -8.559 1.00 58.44 195 GLY A N 1
ATOM 1525 C CA . GLY A 1 195 ? 19.211 -0.891 -7.372 1.00 58.44 195 GLY A CA 1
ATOM 1526 C C . GLY A 1 195 ? 18.378 -2.175 -7.274 1.00 58.44 195 GLY A C 1
ATOM 1527 O O . GLY A 1 195 ? 18.678 -3.035 -6.442 1.00 58.44 195 GLY A O 1
ATOM 1528 N N . ASN A 1 196 ? 17.361 -2.339 -8.126 1.00 63.84 196 ASN A N 1
ATOM 1529 C CA . ASN A 1 196 ? 16.524 -3.532 -8.179 1.00 63.84 196 ASN A CA 1
ATOM 1530 C C . ASN A 1 196 ? 17.207 -4.675 -8.942 1.00 63.84 196 ASN A C 1
ATOM 1532 O O . ASN A 1 196 ? 17.937 -4.466 -9.907 1.00 63.84 196 ASN A O 1
ATOM 1536 N N . ASP A 1 197 ? 16.960 -5.912 -8.516 1.00 69.75 197 ASP A N 1
ATOM 1537 C CA . ASP A 1 197 ? 17.415 -7.091 -9.253 1.00 69.75 197 ASP A CA 1
ATOM 1538 C C . ASP A 1 197 ? 16.540 -7.304 -10.504 1.00 69.75 197 ASP A C 1
ATOM 1540 O O . ASP A 1 197 ? 15.333 -7.059 -10.454 1.00 69.75 197 ASP A O 1
ATOM 1544 N N . LEU A 1 198 ? 17.121 -7.789 -11.610 1.00 70.06 198 LEU A N 1
ATOM 1545 C CA . LEU A 1 198 ? 16.390 -8.085 -12.855 1.00 70.06 198 LEU A CA 1
ATOM 1546 C C . LEU A 1 198 ? 15.239 -9.069 -12.631 1.00 70.06 198 LEU A C 1
ATOM 1548 O O . LEU A 1 198 ? 14.286 -9.076 -13.393 1.00 70.06 198 LEU A O 1
ATOM 1552 N N . TYR A 1 199 ? 15.306 -9.896 -11.590 1.00 73.38 199 TYR A N 1
ATOM 1553 C CA . TYR A 1 199 ? 14.253 -10.858 -11.284 1.00 73.38 199 TYR A CA 1
ATOM 1554 C C . TYR A 1 199 ? 13.130 -10.272 -10.411 1.00 73.38 199 TYR A C 1
ATOM 1556 O O . TYR A 1 199 ? 12.144 -10.959 -10.153 1.00 73.38 199 TYR A O 1
ATOM 1564 N N . ASN A 1 200 ? 13.206 -8.995 -10.007 1.00 70.94 200 ASN A N 1
ATOM 1565 C CA . ASN A 1 200 ? 12.143 -8.296 -9.273 1.00 70.94 200 ASN A CA 1
ATOM 1566 C C . ASN A 1 200 ? 10.978 -7.847 -10.191 1.00 70.94 200 ASN A C 1
ATOM 1568 O O . ASN A 1 200 ? 10.475 -6.732 -10.096 1.00 70.94 200 ASN A O 1
ATOM 1572 N N . ILE A 1 201 ? 10.532 -8.726 -11.091 1.00 65.12 201 ILE A N 1
ATOM 1573 C CA . ILE A 1 201 ? 9.533 -8.449 -12.144 1.00 65.12 201 ILE A CA 1
ATOM 1574 C C . ILE A 1 201 ? 8.072 -8.523 -11.666 1.00 65.12 201 ILE A C 1
ATOM 1576 O O . ILE A 1 201 ? 7.126 -8.511 -12.454 1.00 65.12 201 ILE A O 1
ATOM 1580 N N . SER A 1 202 ? 7.868 -8.653 -10.359 1.00 60.97 202 SER A N 1
ATOM 1581 C CA . SER A 1 202 ? 6.559 -8.940 -9.764 1.00 60.97 202 SER A CA 1
ATOM 1582 C C . SER A 1 202 ? 5.577 -7.760 -9.770 1.00 60.97 202 SER A C 1
ATOM 1584 O O . SER A 1 202 ? 4.396 -7.985 -9.530 1.00 60.97 202 SER A O 1
ATOM 1586 N N . GLN A 1 203 ? 6.026 -6.550 -10.142 1.00 63.16 203 GLN A N 1
ATOM 1587 C CA . GLN A 1 203 ? 5.262 -5.287 -10.146 1.00 63.16 203 GLN A CA 1
ATOM 1588 C C . GLN A 1 203 ? 4.031 -5.250 -11.074 1.00 63.16 203 GLN A C 1
ATOM 1590 O O . GLN A 1 203 ? 3.244 -4.311 -11.004 1.00 63.16 203 GLN A O 1
ATOM 1595 N N . GLY A 1 204 ? 3.808 -6.289 -11.885 1.00 56.00 204 GLY A N 1
ATOM 1596 C CA . GLY A 1 204 ? 2.513 -6.504 -12.528 1.00 56.00 204 GLY A CA 1
ATOM 1597 C C . GLY A 1 204 ? 2.435 -6.092 -13.991 1.00 56.00 204 GLY A C 1
ATOM 1598 O O . GLY A 1 204 ? 1.542 -5.343 -14.347 1.00 56.00 204 GLY A O 1
ATOM 1599 N N . VAL A 1 205 ? 3.293 -6.667 -14.837 1.00 59.31 205 VAL A N 1
ATOM 1600 C CA . VAL A 1 205 ? 2.974 -6.954 -16.256 1.00 59.31 205 VAL A CA 1
ATOM 1601 C C . VAL A 1 205 ? 3.738 -8.190 -16.753 1.00 59.31 205 VAL A C 1
ATOM 1603 O O . VAL A 1 205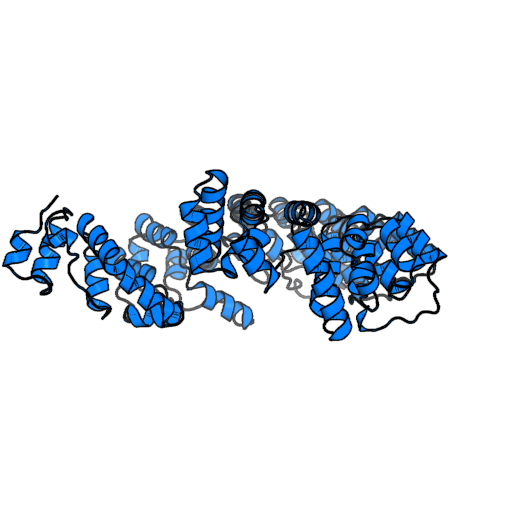 ? 3.272 -8.901 -17.633 1.00 59.31 205 VAL A O 1
ATOM 1606 N N . ALA A 1 206 ? 4.892 -8.501 -16.160 1.00 63.59 206 ALA A N 1
ATOM 1607 C CA . ALA A 1 206 ? 5.725 -9.605 -16.617 1.00 63.59 206 ALA A CA 1
ATOM 1608 C C . ALA A 1 206 ? 5.172 -11.000 -16.257 1.00 63.59 206 ALA A C 1
ATOM 1610 O O . ALA A 1 206 ? 4.605 -11.208 -15.173 1.00 63.59 206 ALA A O 1
ATOM 1611 N N . HIS A 1 207 ? 5.364 -11.958 -17.169 1.00 76.62 207 HIS A N 1
ATOM 1612 C CA . HIS A 1 207 ? 4.995 -13.366 -17.022 1.00 76.62 207 HIS A CA 1
ATOM 1613 C C . HIS A 1 207 ? 6.245 -14.262 -16.964 1.00 76.62 207 HIS A C 1
ATOM 1615 O O . HIS A 1 207 ? 7.384 -13.803 -17.048 1.00 76.62 207 HIS A O 1
ATOM 1621 N N . VAL A 1 208 ? 6.020 -15.564 -16.778 1.00 86.31 208 VAL A N 1
ATOM 1622 C CA . VAL A 1 208 ? 7.077 -16.587 -16.734 1.00 86.31 208 VAL A CA 1
ATOM 1623 C C . VAL A 1 208 ? 7.907 -16.632 -18.028 1.00 86.31 208 VAL A C 1
ATOM 1625 O O . VAL A 1 208 ? 9.102 -16.907 -17.978 1.00 86.31 208 VAL A O 1
ATOM 1628 N N . ASP A 1 209 ? 7.313 -16.286 -19.169 1.00 87.81 209 ASP A N 1
ATOM 1629 C CA . ASP A 1 209 ? 7.993 -16.207 -20.468 1.00 87.81 209 ASP A CA 1
ATOM 1630 C C . ASP A 1 209 ? 9.194 -15.244 -20.475 1.00 87.81 209 ASP A C 1
ATOM 1632 O O . ASP A 1 209 ? 10.229 -15.548 -21.061 1.00 87.81 209 ASP A O 1
ATOM 1636 N N . ILE A 1 210 ? 9.096 -14.115 -19.776 1.00 87.94 210 ILE A N 1
ATOM 1637 C CA . ILE A 1 210 ? 10.166 -13.128 -19.635 1.00 87.94 210 ILE A CA 1
ATOM 1638 C C . ILE A 1 210 ? 11.288 -13.672 -18.752 1.00 87.94 210 ILE A C 1
ATOM 1640 O O . ILE A 1 210 ? 12.461 -13.434 -19.036 1.00 87.94 210 ILE A O 1
ATOM 1644 N N . LEU A 1 211 ? 10.956 -14.433 -17.707 1.00 88.12 211 LEU A N 1
ATOM 1645 C CA . LEU A 1 211 ? 11.953 -15.099 -16.866 1.00 88.12 211 LEU A CA 1
ATOM 1646 C C . LEU A 1 211 ? 12.730 -16.155 -17.658 1.00 88.12 211 LEU A C 1
ATOM 1648 O O . LEU A 1 211 ? 13.960 -16.203 -17.589 1.00 88.12 211 LEU A O 1
ATOM 1652 N N . ASP A 1 212 ? 12.021 -16.954 -18.456 1.00 89.62 212 ASP A N 1
ATOM 1653 C CA . ASP A 1 212 ? 12.631 -17.927 -19.361 1.00 89.62 212 ASP A CA 1
ATOM 1654 C C . ASP A 1 212 ? 13.503 -17.228 -20.415 1.00 89.62 212 ASP A C 1
ATOM 1656 O O . ASP A 1 212 ? 14.626 -17.661 -20.691 1.00 89.62 212 ASP A O 1
ATOM 1660 N N . TRP A 1 213 ? 13.031 -16.102 -20.960 1.00 90.56 213 TRP A N 1
ATOM 1661 C CA . TRP A 1 213 ? 13.777 -15.285 -21.913 1.00 90.56 213 TRP A CA 1
ATOM 1662 C C . TRP A 1 213 ? 15.065 -14.711 -21.311 1.00 90.56 213 TRP A C 1
ATOM 1664 O O . TRP A 1 213 ? 16.116 -14.774 -21.952 1.00 90.56 213 TRP A O 1
ATOM 1674 N N . LEU A 1 214 ? 15.031 -14.207 -20.071 1.00 88.94 214 LEU A N 1
ATOM 1675 C CA . LEU A 1 214 ? 16.223 -13.715 -19.371 1.00 88.94 214 LEU A CA 1
ATOM 1676 C C . LEU A 1 214 ? 17.287 -14.820 -19.268 1.00 88.94 214 LEU A C 1
ATOM 1678 O O . LEU A 1 214 ? 18.449 -14.609 -19.626 1.00 88.94 214 LEU A O 1
ATOM 1682 N N . LEU A 1 215 ? 16.897 -16.027 -18.850 1.00 87.44 215 LEU A N 1
ATOM 1683 C CA . LEU A 1 215 ? 17.826 -17.157 -18.768 1.00 87.44 215 LEU A CA 1
ATOM 1684 C C . LEU A 1 215 ? 18.377 -17.559 -20.142 1.00 87.44 215 LEU A C 1
ATOM 1686 O O . LEU A 1 215 ? 19.582 -17.793 -20.278 1.00 87.44 215 LEU A O 1
ATOM 1690 N N . ALA A 1 216 ? 17.520 -17.610 -21.166 1.00 89.81 216 ALA A N 1
ATOM 1691 C CA . ALA A 1 216 ? 17.911 -17.966 -22.528 1.00 89.81 216 ALA A CA 1
ATOM 1692 C C . ALA A 1 216 ? 18.927 -16.980 -23.135 1.00 89.81 216 ALA A C 1
ATOM 1694 O O . ALA A 1 216 ? 19.799 -17.395 -23.899 1.00 89.81 216 ALA A O 1
ATOM 1695 N N . ASN A 1 217 ? 18.864 -15.703 -22.745 1.00 86.12 217 ASN A N 1
ATOM 1696 C CA . ASN A 1 217 ? 19.750 -14.639 -23.228 1.00 86.12 217 ASN A CA 1
ATOM 1697 C C . ASN A 1 217 ? 20.968 -14.389 -22.320 1.00 86.12 217 ASN A C 1
ATOM 1699 O O . ASN A 1 217 ? 21.663 -13.382 -22.445 1.00 86.12 217 ASN A O 1
ATOM 1703 N N . GLY A 1 218 ? 21.278 -15.331 -21.423 1.00 82.25 218 GLY A N 1
ATOM 1704 C CA . GLY A 1 218 ? 22.526 -15.335 -20.658 1.00 82.25 218 GLY A CA 1
ATOM 1705 C C . GLY A 1 218 ? 22.513 -14.478 -19.391 1.00 82.25 218 GLY A C 1
ATOM 1706 O O . GLY A 1 218 ? 23.561 -14.343 -18.747 1.00 82.25 218 GLY A O 1
ATOM 1707 N N . PHE A 1 219 ? 21.355 -13.944 -18.988 1.00 83.12 219 PHE A N 1
ATOM 1708 C CA . PHE A 1 219 ? 21.209 -13.302 -17.685 1.00 83.12 219 PHE A CA 1
ATOM 1709 C C . PHE A 1 219 ? 21.276 -14.364 -16.585 1.00 83.12 219 PHE A C 1
ATOM 1711 O O . PHE A 1 219 ? 20.618 -15.401 -16.635 1.00 83.12 219 PHE A O 1
ATOM 1718 N N . ARG A 1 220 ? 22.110 -14.124 -15.570 1.00 83.50 220 ARG A N 1
ATOM 1719 C CA . ARG A 1 220 ? 22.344 -15.089 -14.488 1.00 83.50 220 ARG A CA 1
ATOM 1720 C C . ARG A 1 220 ? 21.437 -14.811 -13.308 1.00 83.50 220 ARG A C 1
ATOM 1722 O O . ARG A 1 220 ? 21.230 -13.654 -12.955 1.00 83.50 220 ARG A O 1
ATOM 1729 N N . LEU A 1 221 ? 20.984 -15.880 -12.659 1.00 84.31 221 LEU A N 1
ATOM 1730 C CA . LEU A 1 221 ? 20.301 -15.774 -11.377 1.00 84.31 221 LEU A CA 1
ATOM 1731 C C . LEU A 1 221 ? 21.218 -15.101 -10.341 1.00 84.31 221 LEU A C 1
ATOM 1733 O O . LEU A 1 221 ? 22.423 -15.391 -10.321 1.00 84.31 221 LEU A O 1
ATOM 1737 N N . PRO A 1 222 ? 20.673 -14.259 -9.446 1.00 83.44 222 PRO A N 1
ATOM 1738 C CA . PRO A 1 222 ? 21.433 -13.728 -8.320 1.00 83.44 222 PRO A CA 1
ATOM 1739 C C . PRO A 1 222 ? 21.985 -14.866 -7.456 1.00 83.44 222 PRO A C 1
ATOM 1741 O O . PRO A 1 222 ? 21.451 -15.975 -7.461 1.00 83.44 222 PRO A O 1
ATOM 1744 N N . ALA A 1 223 ? 23.059 -14.628 -6.704 1.00 84.38 223 ALA A N 1
ATOM 1745 C CA . ALA A 1 223 ? 23.566 -15.617 -5.749 1.00 84.38 223 ALA A CA 1
ATOM 1746 C C . ALA A 1 223 ? 22.540 -15.873 -4.618 1.00 84.38 223 ALA A C 1
ATOM 1748 O O . ALA A 1 223 ? 21.747 -14.974 -4.326 1.00 84.38 223 ALA A O 1
ATOM 1749 N N . PRO A 1 224 ? 22.540 -17.064 -3.981 1.00 85.88 224 PRO A N 1
ATOM 1750 C CA . PRO A 1 224 ? 21.721 -17.325 -2.797 1.00 85.88 224 PRO A CA 1
ATOM 1751 C C . PRO A 1 224 ? 21.914 -16.270 -1.698 1.00 85.88 224 PRO A C 1
ATOM 1753 O O . PRO A 1 224 ? 23.014 -15.742 -1.525 1.00 85.88 224 PRO A O 1
ATOM 1756 N N . GLY A 1 225 ? 20.838 -15.966 -0.969 1.00 85.88 225 GLY A N 1
ATOM 1757 C CA . GLY A 1 225 ? 20.808 -14.971 0.105 1.00 85.88 225 GLY A CA 1
ATOM 1758 C C . GLY A 1 225 ? 19.733 -13.902 -0.097 1.00 85.88 225 GLY A C 1
ATOM 1759 O O . GLY A 1 225 ? 18.784 -14.086 -0.862 1.00 85.88 225 GLY A O 1
ATOM 1760 N N . LYS A 1 226 ? 19.914 -12.750 0.561 1.00 85.12 226 LYS A N 1
ATOM 1761 C CA . LYS A 1 226 ? 18.879 -11.714 0.716 1.00 85.12 226 LYS A CA 1
ATOM 1762 C C . LYS A 1 226 ? 18.253 -11.225 -0.593 1.00 85.12 226 LYS A C 1
ATOM 1764 O O . LYS A 1 226 ? 17.059 -10.980 -0.653 1.00 85.12 226 LYS A O 1
ATOM 1769 N N . LYS A 1 227 ? 19.032 -11.130 -1.677 1.00 84.88 227 LYS A N 1
ATOM 1770 C CA . LYS A 1 227 ? 18.499 -10.717 -2.988 1.00 84.88 227 LYS A CA 1
ATOM 1771 C C . LYS A 1 227 ? 17.439 -11.684 -3.520 1.00 84.88 227 LYS A C 1
ATOM 1773 O O . LYS A 1 227 ? 16.417 -11.233 -4.026 1.00 84.88 227 LYS A O 1
ATOM 1778 N N . ARG A 1 228 ? 17.659 -12.998 -3.388 1.00 88.00 228 ARG A N 1
ATOM 1779 C CA . ARG A 1 228 ? 16.673 -14.011 -3.796 1.00 88.00 228 ARG A CA 1
ATOM 1780 C C . ARG A 1 228 ? 15.439 -13.974 -2.904 1.00 88.00 228 ARG A C 1
ATOM 1782 O O . ARG A 1 228 ? 14.335 -14.036 -3.434 1.00 88.00 228 ARG A O 1
ATOM 1789 N N . ALA A 1 229 ? 15.634 -13.810 -1.596 1.00 89.69 229 ALA A N 1
ATOM 1790 C CA . ALA A 1 229 ? 14.544 -13.648 -0.638 1.00 89.69 229 ALA A CA 1
ATOM 1791 C C . ALA A 1 229 ? 13.666 -12.434 -0.978 1.00 89.69 229 ALA A C 1
ATOM 1793 O O . ALA A 1 229 ? 12.453 -12.574 -1.081 1.00 89.69 229 ALA A O 1
ATOM 1794 N N . ASN A 1 230 ? 14.272 -11.280 -1.277 1.00 87.81 230 ASN A N 1
ATOM 1795 C CA . ASN A 1 230 ? 13.543 -10.076 -1.677 1.00 87.81 230 ASN A CA 1
ATOM 1796 C C . ASN A 1 230 ? 12.731 -10.292 -2.964 1.00 87.81 230 ASN A C 1
ATOM 1798 O O . ASN A 1 230 ? 11.578 -9.885 -3.028 1.00 87.81 230 ASN A O 1
ATOM 1802 N N . VAL A 1 231 ? 13.300 -10.953 -3.981 1.00 88.38 231 VAL A N 1
ATOM 1803 C CA . VAL A 1 231 ? 12.572 -11.291 -5.222 1.00 88.38 231 VAL A CA 1
ATOM 1804 C C . VAL A 1 231 ? 11.357 -12.178 -4.923 1.00 88.38 231 VAL A C 1
ATOM 1806 O O . VAL A 1 231 ? 10.272 -11.954 -5.464 1.00 88.38 231 VAL A O 1
ATOM 1809 N N . PHE A 1 232 ? 11.528 -13.153 -4.032 1.00 90.44 232 PHE A N 1
ATOM 1810 C CA . PHE A 1 232 ? 10.463 -14.046 -3.583 1.00 90.44 232 PHE A CA 1
ATOM 1811 C C . PHE A 1 232 ? 9.365 -13.286 -2.816 1.00 90.44 232 PHE A C 1
ATOM 1813 O O . PHE A 1 232 ? 8.180 -13.435 -3.119 1.00 90.44 232 PHE A O 1
ATOM 1820 N N . ALA A 1 233 ? 9.753 -12.397 -1.896 1.00 91.00 233 ALA A N 1
ATOM 1821 C CA . ALA A 1 233 ? 8.836 -11.565 -1.121 1.00 91.00 233 ALA A CA 1
ATOM 1822 C C . ALA A 1 233 ? 8.059 -10.575 -1.998 1.00 91.00 233 ALA A C 1
ATOM 1824 O O . ALA A 1 233 ? 6.855 -10.396 -1.805 1.00 91.00 233 ALA A O 1
ATOM 1825 N N . SER A 1 234 ? 8.694 -9.991 -3.018 1.00 90.06 234 SER A N 1
ATOM 1826 C CA . SER A 1 234 ? 7.992 -9.148 -3.986 1.00 90.06 234 SER A CA 1
ATOM 1827 C C . SER A 1 234 ? 6.942 -9.951 -4.763 1.00 90.06 234 SER A C 1
ATOM 1829 O O . SER A 1 234 ? 5.791 -9.528 -4.835 1.00 90.06 234 SER A O 1
ATOM 1831 N N . ALA A 1 235 ? 7.266 -11.151 -5.264 1.00 91.75 235 ALA A N 1
ATOM 1832 C CA . ALA A 1 235 ? 6.277 -12.012 -5.928 1.00 91.75 235 ALA A CA 1
ATOM 1833 C C . ALA A 1 235 ? 5.081 -12.346 -5.014 1.00 91.75 235 ALA A C 1
ATOM 1835 O O . ALA A 1 235 ? 3.932 -12.330 -5.468 1.00 91.75 235 ALA A O 1
ATOM 1836 N N . ALA A 1 236 ? 5.337 -12.552 -3.719 1.00 93.62 236 ALA A N 1
ATOM 1837 C CA . ALA A 1 236 ? 4.297 -12.732 -2.712 1.00 93.62 236 ALA A CA 1
ATOM 1838 C C . ALA A 1 236 ? 3.455 -11.461 -2.478 1.00 93.62 236 ALA A C 1
ATOM 1840 O O . ALA A 1 236 ? 2.233 -11.556 -2.360 1.00 93.62 236 ALA A O 1
ATOM 1841 N N . SER A 1 237 ? 4.079 -10.278 -2.483 1.00 91.94 237 SER A N 1
ATOM 1842 C CA . SER A 1 237 ? 3.424 -8.965 -2.342 1.00 91.94 237 SER A CA 1
ATOM 1843 C C . SER A 1 237 ? 2.363 -8.706 -3.412 1.00 91.94 237 SER A C 1
ATOM 1845 O O . SER A 1 237 ? 1.328 -8.121 -3.113 1.00 91.94 237 SER A O 1
ATOM 1847 N N . TYR A 1 238 ? 2.604 -9.163 -4.643 1.00 90.75 238 TYR A N 1
ATOM 1848 C CA . TYR A 1 238 ? 1.693 -8.980 -5.779 1.00 90.75 238 TYR A CA 1
ATOM 1849 C C . TYR A 1 238 ? 0.806 -10.203 -6.066 1.00 90.75 238 TYR A C 1
ATOM 1851 O O . TYR A 1 238 ? 0.123 -10.247 -7.091 1.00 90.75 238 TYR A O 1
ATOM 1859 N N . GLY A 1 239 ? 0.832 -11.230 -5.209 1.00 92.25 239 GLY A N 1
ATOM 1860 C CA . GLY A 1 239 ? -0.049 -12.392 -5.354 1.00 92.25 239 GLY A CA 1
ATOM 1861 C C . GLY A 1 239 ? 0.309 -13.317 -6.526 1.00 92.25 239 GLY A C 1
ATOM 1862 O O . GLY A 1 239 ? -0.545 -14.068 -7.004 1.00 92.25 239 GLY A O 1
ATOM 1863 N N . ARG A 1 240 ? 1.548 -13.248 -7.031 1.00 90.50 240 ARG A N 1
ATOM 1864 C CA . ARG A 1 240 ? 1.988 -13.900 -8.275 1.00 90.50 240 ARG A CA 1
ATOM 1865 C C . ARG A 1 240 ? 2.439 -15.341 -8.036 1.00 90.50 240 ARG A C 1
ATOM 1867 O O . ARG A 1 240 ? 3.631 -15.638 -8.023 1.00 90.50 240 ARG A O 1
ATOM 1874 N N . LEU A 1 241 ? 1.470 -16.240 -7.848 1.00 92.62 241 LEU A N 1
ATOM 1875 C CA . LEU A 1 241 ? 1.723 -17.679 -7.668 1.00 92.62 241 LEU A CA 1
ATOM 1876 C C . LEU A 1 241 ? 2.483 -18.312 -8.842 1.00 92.62 241 LEU A C 1
ATOM 1878 O O . LEU A 1 241 ? 3.342 -19.157 -8.626 1.00 92.62 241 LEU A O 1
ATOM 1882 N N . ASP A 1 242 ? 2.196 -17.883 -10.071 1.00 90.94 242 ASP A N 1
ATOM 1883 C CA . ASP A 1 242 ? 2.893 -18.315 -11.288 1.00 90.94 242 ASP A CA 1
ATOM 1884 C C . ASP A 1 242 ? 4.402 -18.033 -11.222 1.00 90.94 242 ASP A C 1
ATOM 1886 O O . ASP A 1 242 ? 5.221 -18.893 -11.543 1.00 90.94 242 ASP A O 1
ATOM 1890 N N . ILE A 1 243 ? 4.765 -16.839 -10.749 1.00 91.25 243 ILE A N 1
ATOM 1891 C CA . ILE A 1 243 ? 6.158 -16.430 -10.563 1.00 91.25 243 ILE A CA 1
ATOM 1892 C C . ILE A 1 243 ? 6.778 -17.161 -9.368 1.00 91.25 243 ILE A C 1
ATOM 1894 O O . ILE A 1 243 ? 7.902 -17.641 -9.481 1.00 91.25 243 ILE A O 1
ATOM 1898 N N . LEU A 1 244 ? 6.067 -17.288 -8.242 1.00 93.12 244 LEU A N 1
ATOM 1899 C CA . LEU A 1 244 ? 6.558 -18.016 -7.063 1.00 93.12 244 LEU A CA 1
ATOM 1900 C C . LEU A 1 244 ? 6.908 -19.475 -7.387 1.00 93.12 244 LEU A C 1
ATOM 1902 O O . LEU A 1 244 ? 7.983 -19.941 -7.009 1.00 93.12 244 LEU A O 1
ATOM 1906 N N . GLU A 1 245 ? 6.055 -20.163 -8.149 1.00 94.19 245 GLU A N 1
ATOM 1907 C CA . GLU A 1 245 ? 6.291 -21.538 -8.602 1.00 94.19 245 GLU A CA 1
ATOM 1908 C C . GLU A 1 245 ? 7.553 -21.636 -9.473 1.00 94.19 245 GLU A C 1
ATOM 1910 O O . GLU A 1 245 ? 8.398 -22.521 -9.285 1.00 94.19 245 GLU A O 1
ATOM 1915 N N . TRP A 1 246 ? 7.728 -20.690 -10.401 1.00 93.75 246 TRP A N 1
ATOM 1916 C CA . TRP A 1 246 ? 8.918 -20.631 -11.247 1.00 93.75 246 TRP A CA 1
ATOM 1917 C C . TRP A 1 246 ? 10.185 -20.360 -10.428 1.00 93.75 246 TRP A C 1
ATOM 1919 O O . TRP A 1 246 ? 11.194 -21.050 -10.601 1.00 93.75 246 TRP A O 1
ATOM 1929 N N . LEU A 1 247 ? 10.141 -19.397 -9.501 1.00 92.44 247 LEU A N 1
ATOM 1930 C CA . LEU A 1 247 ? 11.261 -19.054 -8.621 1.00 92.44 247 LEU A CA 1
ATOM 1931 C C . LEU A 1 247 ? 11.664 -20.259 -7.764 1.00 92.44 247 LEU A C 1
ATOM 1933 O O . LEU A 1 247 ? 12.850 -20.584 -7.658 1.00 92.44 247 LEU A O 1
ATOM 1937 N N . PHE A 1 248 ? 10.683 -20.956 -7.190 1.00 93.12 248 PHE A N 1
ATOM 1938 C CA . PHE A 1 248 ? 10.905 -22.153 -6.386 1.00 93.12 248 PHE A CA 1
ATOM 1939 C C . PHE A 1 248 ? 11.562 -23.272 -7.195 1.00 93.12 248 PHE A C 1
ATOM 1941 O O . PHE A 1 248 ? 12.594 -23.805 -6.782 1.00 93.12 248 PHE A O 1
ATOM 1948 N N . THR A 1 249 ? 11.036 -23.557 -8.389 1.00 93.81 249 THR A N 1
ATOM 1949 C CA . THR A 1 249 ? 11.577 -24.579 -9.302 1.00 93.81 249 THR A CA 1
ATOM 1950 C C . THR A 1 249 ? 13.014 -24.269 -9.740 1.00 93.81 249 THR A C 1
ATOM 1952 O O . THR A 1 249 ? 13.817 -25.181 -9.932 1.00 93.81 249 THR A O 1
ATOM 1955 N N . ASN A 1 250 ? 13.375 -22.985 -9.830 1.00 90.75 250 ASN A N 1
ATOM 1956 C CA . ASN A 1 250 ? 14.727 -22.523 -10.163 1.00 90.75 250 ASN A CA 1
ATOM 1957 C C . ASN A 1 250 ? 15.646 -22.341 -8.935 1.00 90.75 250 ASN A C 1
ATOM 1959 O O . ASN A 1 250 ? 16.736 -21.774 -9.045 1.00 90.75 250 ASN A O 1
ATOM 1963 N N . GLY A 1 251 ? 15.241 -22.830 -7.758 1.00 89.75 251 GLY A N 1
ATOM 1964 C CA . GLY A 1 251 ? 16.081 -22.863 -6.561 1.00 89.75 251 GLY A CA 1
ATOM 1965 C C . GLY A 1 251 ? 16.231 -21.517 -5.849 1.00 89.75 251 GLY A C 1
ATOM 1966 O O . GLY A 1 251 ? 17.216 -21.313 -5.136 1.00 89.75 251 GLY A O 1
ATOM 1967 N N . PHE A 1 252 ? 15.288 -20.579 -6.008 1.00 89.88 252 PHE A N 1
ATOM 1968 C CA . PHE A 1 252 ? 15.342 -19.313 -5.262 1.00 89.88 252 PHE A CA 1
ATOM 1969 C C . PHE A 1 252 ? 15.163 -19.493 -3.757 1.00 89.88 252 PHE A C 1
ATOM 1971 O O . PHE A 1 252 ? 15.762 -18.746 -2.990 1.00 89.88 252 PHE A O 1
ATOM 1978 N N . ALA A 1 253 ? 14.416 -20.522 -3.358 1.00 90.19 253 ALA A N 1
ATOM 1979 C CA . ALA A 1 253 ? 14.205 -20.883 -1.963 1.00 90.19 253 ALA A CA 1
ATOM 1980 C C . ALA A 1 253 ? 15.379 -21.650 -1.327 1.00 90.19 253 ALA A C 1
ATOM 1982 O O . ALA A 1 253 ? 15.336 -21.982 -0.141 1.00 90.19 253 ALA A O 1
ATOM 1983 N N . GLN A 1 254 ? 16.425 -21.959 -2.103 1.00 88.06 254 GLN A N 1
ATOM 1984 C CA . GLN A 1 254 ? 17.594 -22.657 -1.587 1.00 88.06 254 GLN A CA 1
ATOM 1985 C C . GLN A 1 254 ? 18.302 -21.792 -0.538 1.00 88.06 254 GLN A C 1
ATOM 1987 O O . GLN A 1 254 ? 18.619 -20.631 -0.794 1.00 88.06 254 GLN A O 1
ATOM 1992 N N . ASP A 1 255 ? 18.559 -22.387 0.627 1.00 86.12 255 ASP A N 1
ATOM 1993 C CA . ASP A 1 255 ? 19.234 -21.764 1.770 1.00 86.12 255 ASP A CA 1
ATOM 1994 C C . ASP A 1 255 ? 18.502 -20.542 2.368 1.00 86.12 255 ASP A C 1
ATOM 1996 O O . ASP A 1 255 ? 19.093 -19.810 3.160 1.00 86.12 255 ASP A O 1
ATOM 2000 N N . MET A 1 256 ? 17.218 -20.327 2.037 1.00 88.88 256 MET A N 1
ATOM 2001 C CA . MET A 1 256 ? 16.396 -19.318 2.717 1.00 88.88 256 MET A CA 1
ATOM 2002 C C . MET A 1 256 ? 16.246 -19.662 4.200 1.00 88.88 256 MET A C 1
ATOM 2004 O O . MET A 1 256 ? 15.981 -20.807 4.572 1.00 88.88 256 MET A O 1
ATOM 2008 N N . THR A 1 257 ? 16.378 -18.648 5.045 1.00 88.19 257 THR A N 1
ATOM 2009 C CA . THR A 1 257 ? 16.162 -18.744 6.491 1.00 88.19 257 THR A CA 1
ATOM 2010 C C . THR A 1 257 ? 14.694 -18.499 6.850 1.00 88.19 257 THR A C 1
ATOM 2012 O O . THR A 1 257 ? 13.911 -18.031 6.025 1.00 88.19 257 THR A O 1
ATOM 2015 N N . MET A 1 258 ? 14.297 -18.771 8.098 1.00 85.50 258 MET A N 1
ATOM 2016 C CA . MET A 1 258 ? 12.935 -18.453 8.562 1.00 85.50 258 MET A CA 1
ATOM 2017 C C . MET A 1 258 ? 12.595 -16.961 8.480 1.00 85.50 258 MET A C 1
ATOM 2019 O O . MET A 1 258 ? 11.431 -16.621 8.272 1.00 85.50 258 MET A O 1
ATOM 2023 N N . GLU A 1 259 ? 13.599 -16.094 8.605 1.00 85.69 259 GLU A N 1
ATOM 2024 C CA . GLU A 1 259 ? 13.466 -14.644 8.449 1.00 85.69 259 GLU A CA 1
ATOM 2025 C C . GLU A 1 259 ? 13.201 -14.262 6.983 1.00 85.69 259 GLU A C 1
ATOM 2027 O O . GLU A 1 259 ? 12.284 -13.496 6.702 1.00 85.69 259 GLU A O 1
ATOM 2032 N N . ASP A 1 260 ? 13.914 -14.877 6.033 1.00 89.44 260 ASP A N 1
ATOM 2033 C CA . ASP A 1 260 ? 13.687 -14.667 4.594 1.00 89.44 260 ASP A CA 1
ATOM 2034 C C . ASP A 1 260 ? 12.275 -15.112 4.163 1.00 89.44 260 ASP A C 1
ATOM 2036 O O . ASP A 1 260 ? 11.606 -14.446 3.370 1.00 89.44 260 ASP A O 1
ATOM 2040 N N . TRP A 1 261 ? 11.791 -16.237 4.702 1.00 91.69 261 TRP A N 1
ATOM 2041 C CA . TRP A 1 261 ? 10.411 -16.687 4.483 1.00 91.69 261 TRP A CA 1
ATOM 2042 C C . TRP A 1 261 ? 9.396 -15.744 5.132 1.00 91.69 261 TRP A C 1
ATOM 2044 O O . TRP A 1 261 ? 8.346 -15.480 4.541 1.00 91.69 261 TRP A O 1
ATOM 2054 N N . CYS A 1 262 ? 9.711 -15.208 6.316 1.00 91.06 262 CYS A N 1
ATOM 2055 C CA . CYS A 1 262 ? 8.843 -14.274 7.022 1.00 91.06 262 CYS A CA 1
ATOM 2056 C C . CYS A 1 262 ? 8.519 -13.047 6.174 1.00 91.06 262 CYS A C 1
ATOM 2058 O O . CYS A 1 262 ? 7.361 -12.650 6.119 1.00 91.06 262 CYS A O 1
ATOM 2060 N N . GLU A 1 263 ? 9.494 -12.469 5.472 1.00 91.31 263 GLU A N 1
ATOM 2061 C CA . GLU A 1 263 ? 9.245 -11.307 4.607 1.00 91.31 263 GLU A CA 1
ATOM 2062 C C . GLU A 1 263 ? 8.190 -11.598 3.539 1.00 91.31 263 GLU A C 1
ATOM 2064 O O . GLU A 1 263 ? 7.303 -10.782 3.297 1.00 91.31 263 GLU A O 1
ATOM 2069 N N . SER A 1 264 ? 8.215 -12.803 2.966 1.00 94.19 264 SER A N 1
ATOM 2070 C CA . SER A 1 264 ? 7.218 -13.229 1.980 1.00 94.19 264 SER A CA 1
ATOM 2071 C C . SER A 1 264 ? 5.829 -13.392 2.600 1.00 94.19 264 SER A C 1
ATOM 2073 O O . SER A 1 264 ? 4.831 -12.974 2.005 1.00 94.19 264 SER A O 1
ATOM 2075 N N . PHE A 1 265 ? 5.751 -13.932 3.820 1.00 95.50 265 PHE A N 1
ATOM 2076 C CA . PHE A 1 265 ? 4.499 -13.989 4.573 1.00 95.50 265 PHE A CA 1
ATOM 2077 C C . PHE A 1 265 ? 3.975 -12.595 4.942 1.00 95.50 265 PHE A C 1
ATOM 2079 O O . PHE A 1 265 ? 2.776 -12.359 4.792 1.00 95.50 265 PHE A O 1
ATOM 2086 N N . CYS A 1 266 ? 4.836 -11.668 5.375 1.00 93.00 266 CYS A N 1
ATOM 2087 C CA . CYS A 1 266 ? 4.479 -10.276 5.670 1.00 93.00 266 CYS A CA 1
ATOM 2088 C C . CYS A 1 266 ? 3.882 -9.597 4.430 1.00 93.00 266 CYS A C 1
ATOM 2090 O O . CYS A 1 266 ? 2.795 -9.019 4.492 1.00 93.00 266 CYS A O 1
ATOM 2092 N N . SER A 1 267 ? 4.563 -9.711 3.286 1.00 92.81 267 SER A N 1
ATOM 2093 C CA . SER A 1 267 ? 4.139 -9.118 2.017 1.00 92.81 267 SER A CA 1
ATOM 2094 C C . SER A 1 267 ? 2.802 -9.677 1.524 1.00 92.81 267 SER A C 1
ATOM 2096 O O . SER A 1 267 ? 1.913 -8.903 1.160 1.00 92.81 267 SER A O 1
ATOM 2098 N N . ALA A 1 268 ? 2.609 -10.999 1.560 1.00 95.94 268 ALA A N 1
ATOM 2099 C CA . ALA A 1 268 ? 1.330 -11.614 1.201 1.00 95.94 268 ALA A CA 1
ATOM 2100 C C . ALA A 1 268 ? 0.209 -11.236 2.187 1.00 95.94 268 ALA A C 1
ATOM 2102 O O . ALA A 1 268 ? -0.916 -10.952 1.767 1.00 95.94 268 ALA A O 1
ATOM 2103 N N . SER A 1 269 ? 0.517 -11.175 3.488 1.00 95.81 269 SER A N 1
ATOM 2104 C CA . SER A 1 269 ? -0.447 -10.832 4.541 1.00 95.81 269 SER A CA 1
ATOM 2105 C C . SER A 1 269 ? -0.933 -9.386 4.422 1.00 95.81 269 SER A C 1
ATOM 2107 O O . SER A 1 269 ? -2.136 -9.136 4.481 1.00 95.81 269 SER A O 1
ATOM 2109 N N . GLY A 1 270 ? -0.030 -8.430 4.182 1.00 91.88 270 GLY A N 1
ATOM 2110 C CA . GLY A 1 270 ? -0.387 -7.021 3.995 1.00 91.88 270 GLY A CA 1
ATOM 2111 C C . GLY A 1 270 ? -1.284 -6.774 2.777 1.00 91.88 270 GLY A C 1
ATOM 2112 O O . GLY A 1 270 ? -2.207 -5.954 2.838 1.00 91.88 270 GLY A O 1
ATOM 2113 N N . ASN A 1 271 ? -1.062 -7.517 1.692 1.00 92.56 271 ASN A N 1
ATOM 2114 C CA . ASN A 1 271 ? -1.798 -7.358 0.435 1.00 92.56 271 ASN A CA 1
ATOM 2115 C C . ASN A 1 271 ? -3.031 -8.270 0.302 1.00 92.56 271 ASN A C 1
ATOM 2117 O O . ASN A 1 271 ? -3.810 -8.103 -0.633 1.00 92.56 271 ASN A O 1
ATOM 2121 N N . GLY A 1 272 ? -3.281 -9.165 1.266 1.00 94.94 272 GLY A N 1
ATOM 2122 C CA . GLY A 1 272 ? -4.502 -9.981 1.298 1.00 94.94 272 GLY A CA 1
ATOM 2123 C C . GLY A 1 272 ? -4.437 -11.263 0.463 1.00 94.94 272 GLY A C 1
ATOM 2124 O O . GLY A 1 272 ? -5.471 -11.815 0.092 1.00 94.94 272 GLY A O 1
ATOM 2125 N N . HIS A 1 273 ? -3.241 -11.750 0.133 1.00 96.06 273 HIS A N 1
ATOM 2126 C CA . HIS A 1 273 ? -3.051 -12.885 -0.772 1.00 96.06 273 HIS A CA 1
ATOM 2127 C C . HIS A 1 273 ? -3.055 -14.230 -0.031 1.00 96.06 273 HIS A C 1
ATOM 2129 O O . HIS A 1 273 ? -2.024 -14.883 0.116 1.00 96.06 273 HIS A O 1
ATOM 2135 N N . VAL A 1 274 ? -4.233 -14.671 0.431 1.00 97.25 274 VAL A N 1
ATOM 2136 C CA . VAL A 1 274 ? -4.395 -15.940 1.177 1.00 97.25 274 VAL A CA 1
ATOM 2137 C C . VAL A 1 274 ? -3.939 -17.162 0.374 1.00 97.25 274 VAL A C 1
ATOM 2139 O O . VAL A 1 274 ? -3.304 -18.054 0.923 1.00 97.25 274 VAL A O 1
ATOM 2142 N N . ASN A 1 275 ? -4.185 -17.181 -0.935 1.00 96.88 275 ASN A N 1
ATOM 2143 C CA . ASN A 1 275 ? -3.706 -18.233 -1.837 1.00 96.88 275 ASN A CA 1
ATOM 2144 C C . ASN A 1 275 ? -2.168 -18.351 -1.854 1.00 96.88 275 ASN A C 1
ATOM 2146 O O . ASN A 1 275 ? -1.635 -19.452 -1.958 1.00 96.88 275 ASN A O 1
ATOM 2150 N N . VAL A 1 276 ? -1.452 -17.228 -1.726 1.00 97.00 276 VAL A N 1
ATOM 2151 C CA . VAL A 1 276 ? 0.007 -17.226 -1.568 1.00 97.00 276 VAL A CA 1
ATOM 2152 C C . VAL A 1 276 ? 0.405 -17.741 -0.190 1.00 97.00 276 VAL A C 1
ATOM 2154 O O . VAL A 1 276 ? 1.329 -18.539 -0.109 1.00 97.00 276 VAL A O 1
ATOM 2157 N N . LEU A 1 277 ? -0.292 -17.352 0.884 1.00 97.12 277 LEU A N 1
ATOM 2158 C CA . LEU A 1 277 ? -0.016 -17.871 2.233 1.00 97.12 277 LEU A CA 1
ATOM 2159 C C . LEU A 1 277 ? -0.160 -19.398 2.299 1.00 97.12 277 LEU A C 1
ATOM 2161 O O . LEU A 1 277 ? 0.695 -20.072 2.872 1.00 97.12 277 LEU A O 1
ATOM 2165 N N . GLU A 1 278 ? -1.209 -19.940 1.675 1.00 96.94 278 GLU A N 1
ATOM 2166 C CA . GLU A 1 278 ? -1.425 -21.385 1.541 1.00 96.94 278 GLU A CA 1
ATOM 2167 C C . GLU A 1 278 ? -0.253 -22.050 0.809 1.00 96.94 278 GLU A C 1
ATOM 2169 O O . GLU A 1 278 ? 0.341 -22.992 1.333 1.00 96.94 278 GLU A O 1
ATOM 2174 N N . TRP A 1 279 ? 0.153 -21.506 -0.341 1.00 97.25 279 TRP A N 1
ATOM 2175 C CA . TRP A 1 279 ? 1.285 -22.033 -1.104 1.00 97.25 279 TRP A CA 1
ATOM 2176 C C . TRP A 1 279 ? 2.610 -21.946 -0.323 1.00 97.25 279 TRP A C 1
ATOM 2178 O O . TRP A 1 279 ? 3.356 -22.924 -0.268 1.00 97.25 279 TRP A O 1
ATOM 2188 N N . LEU A 1 280 ? 2.894 -20.823 0.349 1.00 95.81 280 LEU A N 1
ATOM 2189 C CA . LEU A 1 280 ? 4.097 -20.651 1.175 1.00 95.81 280 LEU A CA 1
ATOM 2190 C C . LEU A 1 280 ? 4.141 -21.689 2.309 1.00 95.81 280 LEU A C 1
ATOM 2192 O O . LEU A 1 280 ? 5.180 -22.307 2.537 1.00 95.81 280 LEU A O 1
ATOM 2196 N N . ALA A 1 281 ? 3.015 -21.931 2.987 1.00 94.19 281 ALA A N 1
ATOM 2197 C CA . ALA A 1 281 ? 2.915 -22.912 4.069 1.00 94.19 281 ALA A CA 1
ATOM 2198 C C . ALA A 1 281 ? 3.121 -24.367 3.604 1.00 94.19 281 ALA A C 1
ATOM 2200 O O . ALA A 1 281 ? 3.549 -25.217 4.390 1.00 94.19 281 ALA A O 1
ATOM 2201 N N . GLU A 1 282 ? 2.829 -24.668 2.338 1.00 93.69 282 GLU A N 1
ATOM 2202 C CA . GLU A 1 282 ? 3.069 -25.984 1.741 1.00 93.69 282 GLU A CA 1
ATOM 2203 C C . GLU A 1 282 ? 4.540 -26.215 1.370 1.00 93.69 282 GLU A C 1
ATOM 2205 O O . GLU A 1 282 ? 5.027 -27.343 1.501 1.00 93.69 282 GLU A O 1
ATOM 2210 N N . HIS A 1 283 ? 5.243 -25.162 0.942 1.00 92.94 283 HIS A N 1
ATOM 2211 C CA . HIS A 1 283 ? 6.594 -25.240 0.372 1.00 92.94 283 HIS A CA 1
ATOM 2212 C C . HIS A 1 283 ? 7.714 -24.921 1.365 1.00 92.94 283 HIS A C 1
ATOM 2214 O O . HIS A 1 283 ? 8.867 -25.299 1.139 1.00 92.94 283 HIS A O 1
ATOM 2220 N N . ILE A 1 284 ? 7.392 -24.260 2.476 1.00 90.44 284 ILE A N 1
ATOM 2221 C CA . ILE A 1 284 ? 8.346 -23.998 3.547 1.00 90.44 284 ILE A CA 1
ATOM 2222 C C . ILE A 1 284 ? 8.863 -25.324 4.156 1.00 90.44 284 ILE A C 1
ATOM 2224 O O . ILE A 1 284 ? 8.070 -26.225 4.459 1.00 90.44 284 ILE A O 1
ATOM 2228 N N . PRO A 1 285 ? 10.188 -25.493 4.342 1.00 87.38 285 PRO A N 1
ATOM 2229 C CA . PRO A 1 285 ? 10.762 -26.693 4.942 1.00 87.38 285 PRO A CA 1
ATOM 2230 C C . PRO A 1 285 ? 10.141 -27.084 6.293 1.00 87.38 285 PRO A C 1
ATOM 2232 O O . PRO A 1 285 ? 10.425 -26.509 7.343 1.00 87.38 285 PRO A O 1
ATOM 2235 N N . LYS A 1 286 ? 9.347 -28.162 6.284 1.00 82.56 286 LYS A N 1
ATOM 2236 C CA . LYS A 1 286 ? 8.707 -28.721 7.491 1.00 82.56 286 LYS A CA 1
ATOM 2237 C C . LYS A 1 286 ? 9.700 -29.218 8.540 1.00 82.56 286 LYS A C 1
ATOM 2239 O O . LYS A 1 286 ? 9.321 -29.389 9.689 1.00 82.56 286 LYS A O 1
ATOM 2244 N N . THR A 1 287 ? 10.971 -29.401 8.181 1.00 79.56 287 THR A N 1
ATOM 2245 C CA . THR A 1 287 ? 12.052 -29.715 9.128 1.00 79.56 287 THR A CA 1
ATOM 2246 C C . THR A 1 287 ? 12.227 -28.658 10.219 1.00 79.56 287 THR A C 1
ATOM 2248 O O . THR A 1 287 ? 12.839 -28.954 11.239 1.00 79.56 287 THR A O 1
ATOM 2251 N N . TRP A 1 288 ? 11.719 -27.436 10.021 1.00 78.62 288 TRP A N 1
ATOM 2252 C CA . TRP A 1 288 ? 11.692 -26.397 11.054 1.00 78.62 288 TRP A CA 1
ATOM 2253 C C . TRP A 1 288 ? 10.537 -26.544 12.050 1.00 78.62 288 TRP A C 1
ATOM 2255 O O . TRP A 1 288 ? 10.613 -25.981 13.136 1.00 78.62 288 TRP A O 1
ATOM 2265 N N . ALA A 1 289 ? 9.510 -27.337 11.727 1.00 74.31 289 ALA A N 1
ATOM 2266 C CA . ALA A 1 289 ? 8.466 -27.704 12.682 1.00 74.31 289 ALA A CA 1
ATOM 2267 C C . ALA A 1 289 ? 8.978 -28.709 13.733 1.00 74.31 289 ALA A C 1
ATOM 2269 O O . ALA A 1 289 ? 8.442 -28.785 14.839 1.00 74.31 289 ALA A O 1
ATOM 2270 N N . ASP A 1 290 ? 10.028 -29.469 13.404 1.00 70.19 290 ASP A N 1
ATOM 2271 C CA . ASP A 1 290 ? 10.641 -30.436 14.306 1.00 70.19 290 ASP A CA 1
ATOM 2272 C C . ASP A 1 290 ? 11.687 -29.737 15.196 1.00 70.19 290 ASP A C 1
ATOM 2274 O O . ASP A 1 290 ? 12.660 -29.137 14.734 1.00 70.19 290 ASP A O 1
ATOM 2278 N N . THR A 1 291 ? 11.478 -29.836 16.508 1.00 58.25 291 THR A N 1
ATOM 2279 C CA . THR A 1 291 ? 12.077 -29.054 17.611 1.00 58.25 291 THR A CA 1
ATOM 2280 C C . THR A 1 291 ? 13.608 -28.939 17.676 1.00 58.25 291 THR A C 1
ATOM 2282 O O . THR A 1 291 ? 14.115 -28.184 18.501 1.00 58.25 291 THR A O 1
ATOM 2285 N N . ALA A 1 292 ? 14.369 -29.647 16.838 1.00 60.69 292 ALA A N 1
ATOM 2286 C CA . ALA A 1 292 ? 15.828 -29.534 16.794 1.00 60.69 292 ALA A CA 1
ATOM 2287 C C . ALA A 1 292 ? 16.320 -28.245 16.104 1.00 60.69 292 ALA A C 1
ATOM 2289 O O . ALA A 1 292 ? 17.405 -27.773 16.433 1.00 60.69 292 ALA A O 1
ATOM 2290 N N . ASN A 1 293 ? 15.533 -27.687 15.175 1.00 55.56 293 ASN A N 1
ATOM 2291 C CA . ASN A 1 293 ? 15.857 -26.456 14.437 1.00 55.56 293 ASN A CA 1
ATOM 2292 C C . ASN A 1 293 ? 14.804 -25.348 14.613 1.00 55.56 293 ASN A C 1
ATOM 2294 O O . ASN A 1 293 ? 14.939 -24.286 14.005 1.00 55.56 293 ASN A O 1
ATOM 2298 N N . ALA A 1 294 ? 13.751 -25.599 15.396 1.00 60.25 294 ALA A N 1
ATOM 2299 C CA . ALA A 1 294 ? 12.755 -24.587 15.722 1.00 60.25 294 ALA A CA 1
ATOM 2300 C C . ALA A 1 294 ? 13.407 -23.470 16.560 1.00 60.25 294 ALA A C 1
ATOM 2302 O O . ALA A 1 294 ? 14.258 -23.763 17.411 1.00 60.25 294 ALA A O 1
ATOM 2303 N N . PRO A 1 295 ? 13.044 -22.199 16.331 1.00 63.53 295 PRO A N 1
ATOM 2304 C CA . PRO A 1 295 ? 13.593 -21.099 17.105 1.00 63.53 295 PRO A CA 1
ATOM 2305 C C . PRO A 1 295 ? 13.213 -21.273 18.586 1.00 63.53 295 PRO A C 1
ATOM 2307 O O . PRO A 1 295 ? 12.123 -21.735 18.915 1.00 63.53 295 PRO A O 1
ATOM 2310 N N . ALA A 1 296 ? 14.143 -20.948 19.492 1.00 70.12 296 ALA A N 1
ATOM 2311 C CA . ALA A 1 296 ? 13.959 -21.154 20.935 1.00 70.12 296 ALA A CA 1
ATOM 2312 C C . ALA A 1 296 ? 12.774 -20.354 21.517 1.00 70.12 296 ALA A C 1
ATOM 2314 O O . ALA A 1 296 ? 12.223 -20.739 22.547 1.00 70.12 296 ALA A O 1
ATOM 2315 N N . SER A 1 297 ? 12.400 -19.276 20.827 1.00 78.25 297 SER A N 1
ATOM 2316 C CA . SER A 1 297 ? 11.209 -18.458 21.039 1.00 78.25 297 SER A CA 1
ATOM 2317 C C . SER A 1 297 ? 10.588 -18.133 19.676 1.00 78.25 297 SER A C 1
ATOM 2319 O O . SER A 1 297 ? 11.326 -18.136 18.685 1.00 78.25 297 SER A O 1
ATOM 2321 N N . PRO A 1 298 ? 9.280 -17.827 19.603 1.00 81.94 298 PRO A N 1
ATOM 2322 C CA . PRO A 1 298 ? 8.663 -17.349 18.371 1.00 81.94 298 PRO A CA 1
ATOM 2323 C C . PRO A 1 298 ? 9.422 -16.137 17.817 1.00 81.94 298 PRO A C 1
ATOM 2325 O O . PRO A 1 298 ? 9.899 -15.295 18.580 1.00 81.94 298 PRO A O 1
ATOM 2328 N N . ILE A 1 299 ? 9.592 -16.077 16.497 1.00 82.62 299 ILE A N 1
ATOM 2329 C CA . ILE A 1 299 ? 10.356 -15.003 15.853 1.00 82.62 299 ILE A CA 1
ATOM 2330 C C . ILE A 1 299 ? 9.524 -13.710 15.943 1.00 82.62 299 ILE A C 1
ATOM 2332 O O . ILE A 1 299 ? 8.393 -13.724 15.450 1.00 82.62 299 ILE A O 1
ATOM 2336 N N . PRO A 1 300 ? 10.041 -12.620 16.546 1.00 78.38 300 PRO A N 1
ATOM 2337 C CA . PRO A 1 300 ? 9.354 -11.330 16.582 1.00 78.38 300 PRO A CA 1
ATOM 2338 C C . PRO A 1 300 ? 9.292 -10.739 15.173 1.00 78.38 300 PRO A C 1
ATOM 2340 O O . PRO A 1 300 ? 10.308 -10.672 14.473 1.00 78.38 300 PRO A O 1
ATOM 2343 N N . THR A 1 301 ? 8.085 -10.409 14.714 1.00 76.44 301 THR A N 1
ATOM 2344 C CA . THR A 1 301 ? 7.833 -9.978 13.338 1.00 76.44 301 THR A CA 1
ATOM 2345 C C . THR A 1 301 ? 6.647 -9.019 13.251 1.00 76.44 301 THR A C 1
ATOM 2347 O O . THR A 1 301 ? 5.598 -9.239 13.843 1.00 76.44 301 THR A O 1
ATOM 2350 N N . ASN A 1 302 ? 6.730 -8.031 12.357 1.00 83.31 302 ASN A N 1
ATOM 2351 C CA . ASN A 1 302 ? 5.600 -7.155 12.006 1.00 83.31 302 ASN A CA 1
ATOM 2352 C C . ASN A 1 302 ? 4.592 -7.817 11.033 1.00 83.31 302 ASN A C 1
ATOM 2354 O O . ASN A 1 302 ? 3.988 -7.148 10.190 1.00 83.31 302 ASN A O 1
ATOM 2358 N N . LEU A 1 303 ? 4.418 -9.137 11.122 1.00 90.12 303 LEU A N 1
ATOM 2359 C CA . LEU A 1 303 ? 3.742 -9.983 10.132 1.00 90.12 303 LEU A CA 1
ATOM 2360 C C . LEU A 1 303 ? 2.303 -9.555 9.832 1.00 90.12 303 LEU A C 1
ATOM 2362 O O . LEU A 1 303 ? 1.884 -9.527 8.672 1.00 90.12 303 LEU A O 1
ATOM 2366 N N . LEU A 1 304 ? 1.553 -9.187 10.872 1.00 93.69 304 LEU A N 1
ATOM 2367 C CA . LEU A 1 304 ? 0.142 -8.816 10.751 1.00 93.69 304 LEU A CA 1
ATOM 2368 C C . LEU A 1 304 ? -0.101 -7.304 10.735 1.00 93.69 304 LEU A C 1
ATOM 2370 O O . LEU A 1 304 ? -1.232 -6.890 10.482 1.00 93.69 304 LEU A O 1
ATOM 2374 N N . ARG A 1 305 ? 0.929 -6.467 10.935 1.00 90.12 305 ARG A N 1
ATOM 2375 C CA . ARG A 1 305 ? 0.800 -4.999 11.028 1.00 90.12 305 ARG A CA 1
ATOM 2376 C C . ARG A 1 305 ? 0.035 -4.417 9.837 1.00 90.12 305 ARG A C 1
ATOM 2378 O O . ARG A 1 305 ? -0.980 -3.737 9.989 1.00 90.12 305 ARG A O 1
ATOM 2385 N N . HIS A 1 306 ? 0.493 -4.733 8.625 1.00 89.19 306 HIS A N 1
ATOM 2386 C CA . HIS A 1 306 ? -0.156 -4.271 7.397 1.00 89.19 306 HIS A CA 1
ATOM 2387 C C . HIS A 1 306 ? -1.486 -4.982 7.126 1.00 89.19 306 HIS A C 1
ATOM 2389 O O . HIS A 1 306 ? -2.386 -4.366 6.561 1.00 89.19 306 HIS A O 1
ATOM 2395 N N . ALA A 1 307 ? -1.646 -6.242 7.546 1.00 93.50 307 ALA A N 1
ATOM 2396 C CA . ALA A 1 307 ? -2.901 -6.975 7.387 1.00 93.50 307 ALA A CA 1
ATOM 2397 C C . ALA A 1 307 ? -4.038 -6.311 8.185 1.00 93.50 307 ALA A C 1
ATOM 2399 O O . ALA A 1 307 ? -5.114 -6.071 7.634 1.00 93.50 307 ALA A O 1
ATOM 2400 N N . PHE A 1 308 ? -3.786 -5.922 9.439 1.00 92.31 308 PHE A N 1
ATOM 2401 C CA . PHE A 1 308 ? -4.739 -5.156 10.249 1.00 92.31 308 PHE A CA 1
ATOM 2402 C C . PHE A 1 308 ? -4.959 -3.743 9.707 1.00 92.31 308 PHE A C 1
ATOM 2404 O O . PHE A 1 308 ? -6.109 -3.334 9.535 1.00 92.31 308 PHE A O 1
ATOM 2411 N N . GLY A 1 309 ? -3.881 -3.029 9.361 1.00 88.38 309 GLY A N 1
ATOM 2412 C CA . GLY A 1 309 ? -3.964 -1.683 8.786 1.00 88.38 309 GLY A CA 1
ATOM 2413 C C . GLY A 1 309 ? -4.764 -1.623 7.480 1.00 88.38 309 GLY A C 1
ATOM 2414 O O . GLY A 1 309 ? -5.470 -0.649 7.235 1.00 88.38 309 GLY A O 1
ATOM 2415 N N . ASN A 1 310 ? -4.726 -2.687 6.675 1.00 89.50 310 ASN A N 1
ATOM 2416 C CA . ASN A 1 310 ? -5.475 -2.799 5.424 1.00 89.50 310 ASN A CA 1
ATOM 2417 C C . ASN A 1 310 ? -6.838 -3.494 5.572 1.00 89.50 310 ASN A C 1
ATOM 2419 O O . ASN A 1 310 ? -7.587 -3.532 4.595 1.00 89.50 310 ASN A O 1
ATOM 2423 N N . GLY A 1 311 ? -7.172 -4.022 6.756 1.00 91.88 311 GLY A N 1
ATOM 2424 C CA . GLY A 1 311 ? -8.431 -4.722 7.028 1.00 91.88 311 GLY A CA 1
ATOM 2425 C C . GLY A 1 311 ? -8.559 -6.086 6.339 1.00 91.88 311 GLY A C 1
ATOM 2426 O O . GLY A 1 311 ? -9.647 -6.439 5.889 1.00 91.88 311 GLY A O 1
ATOM 2427 N N . GLN A 1 312 ? -7.467 -6.845 6.229 1.00 94.56 312 GLN A N 1
ATOM 2428 C CA . GLN A 1 312 ? -7.410 -8.143 5.546 1.00 94.56 312 GLN A CA 1
ATOM 2429 C C . GLN A 1 312 ? -7.983 -9.271 6.423 1.00 94.56 312 GLN A C 1
ATOM 2431 O O . GLN A 1 312 ? -7.245 -10.078 6.984 1.00 94.56 312 GLN A O 1
ATOM 2436 N N . VAL A 1 313 ? -9.310 -9.327 6.564 1.00 95.88 313 VAL A N 1
ATOM 2437 C CA . VAL A 1 313 ? -10.007 -10.276 7.460 1.00 95.88 313 VAL A CA 1
ATOM 2438 C C . VAL A 1 313 ? -9.633 -11.733 7.169 1.00 95.88 313 VAL A C 1
ATOM 2440 O O . VAL A 1 313 ? -9.271 -12.459 8.092 1.00 95.88 313 VAL A O 1
ATOM 2443 N N . ASP A 1 314 ? -9.635 -12.134 5.896 1.00 96.62 314 ASP A N 1
ATOM 2444 C CA . ASP A 1 314 ? -9.355 -13.517 5.486 1.00 96.62 314 ASP A CA 1
ATOM 2445 C C . ASP A 1 314 ? -7.923 -13.954 5.839 1.00 96.62 314 ASP A C 1
ATOM 2447 O O . ASP A 1 314 ? -7.679 -15.118 6.156 1.00 96.62 314 ASP A O 1
ATOM 2451 N N . VAL A 1 315 ? -6.970 -13.014 5.829 1.00 97.12 315 VAL A N 1
ATOM 2452 C CA . VAL A 1 315 ? -5.585 -13.255 6.260 1.00 97.12 315 VAL A CA 1
ATOM 2453 C C . VAL A 1 315 ? -5.530 -13.498 7.764 1.00 97.12 315 VAL A C 1
ATOM 2455 O O . VAL A 1 315 ? -4.880 -14.447 8.198 1.00 97.12 315 VAL A O 1
ATOM 2458 N N . ILE A 1 316 ? -6.225 -12.681 8.563 1.00 96.56 316 ILE A N 1
ATOM 2459 C CA . ILE A 1 316 ? -6.276 -12.866 10.020 1.00 96.56 316 ILE A CA 1
ATOM 2460 C C . ILE A 1 316 ? -6.948 -14.200 10.369 1.00 96.56 316 ILE A C 1
ATOM 2462 O O . ILE A 1 316 ? -6.437 -14.941 11.206 1.00 96.56 316 ILE A O 1
ATOM 2466 N N . GLU A 1 317 ? -8.043 -14.556 9.690 1.00 96.25 317 GLU A N 1
ATOM 2467 C CA . GLU A 1 317 ? -8.693 -15.863 9.854 1.00 96.25 317 GLU A CA 1
ATOM 2468 C C . GLU A 1 317 ? -7.757 -17.019 9.487 1.00 96.25 317 GLU A C 1
ATOM 2470 O O . GLU A 1 317 ? -7.695 -18.027 10.197 1.00 96.25 317 GLU A O 1
ATOM 2475 N N . TRP A 1 318 ? -7.004 -16.882 8.392 1.00 97.69 318 TRP A N 1
ATOM 2476 C CA . TRP A 1 318 ? -6.040 -17.891 7.974 1.00 97.69 318 TRP A CA 1
ATOM 2477 C C . TRP A 1 318 ? -4.931 -18.072 9.015 1.00 97.69 318 TRP A C 1
ATOM 2479 O O . TRP A 1 318 ? -4.660 -19.204 9.424 1.00 97.69 318 TRP A O 1
ATOM 2489 N N . TRP A 1 319 ? -4.346 -16.982 9.519 1.00 96.19 319 TRP A N 1
ATOM 2490 C CA . TRP A 1 319 ? -3.320 -17.049 10.562 1.00 96.19 319 TRP A CA 1
ATOM 2491 C C . TRP A 1 319 ? -3.849 -17.635 11.870 1.00 96.19 319 TRP A C 1
ATOM 2493 O O . TRP A 1 319 ? -3.178 -18.476 12.466 1.00 96.19 319 TRP A O 1
ATOM 2503 N N . ALA A 1 320 ? -5.068 -17.277 12.270 1.00 93.50 320 ALA A N 1
ATOM 2504 C CA . ALA A 1 320 ? -5.690 -17.773 13.492 1.00 93.50 320 ALA A CA 1
ATOM 2505 C C . ALA A 1 320 ? -6.054 -19.269 13.433 1.00 93.50 320 ALA A C 1
ATOM 2507 O O . ALA A 1 320 ? -5.919 -19.994 14.425 1.00 93.50 320 ALA A O 1
ATOM 2508 N N . HIS A 1 321 ? -6.542 -19.747 12.283 1.00 92.12 321 HIS A N 1
ATOM 2509 C CA . HIS A 1 321 ? -7.217 -21.047 12.202 1.00 92.12 321 HIS A CA 1
ATOM 2510 C C . HIS A 1 321 ? -6.580 -22.059 11.244 1.00 92.12 321 HIS A C 1
ATOM 2512 O O . HIS A 1 321 ? -6.781 -23.259 11.433 1.00 92.12 321 HIS A O 1
ATOM 2518 N N . LYS A 1 322 ? -5.829 -21.617 10.229 1.00 94.62 322 LYS A N 1
ATOM 2519 C CA . LYS A 1 322 ? -5.329 -22.476 9.137 1.00 94.62 322 LYS A CA 1
ATOM 2520 C C . LYS A 1 322 ? -3.804 -22.590 9.056 1.00 94.62 322 LYS A C 1
ATOM 2522 O O . LYS A 1 322 ? -3.321 -23.577 8.514 1.00 94.62 322 LYS A O 1
ATOM 2527 N N . SER A 1 323 ? -3.056 -21.649 9.627 1.00 92.12 323 SER A N 1
ATOM 2528 C CA . SER A 1 323 ? -1.581 -21.578 9.571 1.00 92.12 323 SER A CA 1
ATOM 2529 C C . SER A 1 323 ? -0.834 -22.763 10.211 1.00 92.12 323 SER A C 1
ATOM 2531 O O . SER A 1 323 ? 0.373 -22.925 10.024 1.00 92.12 323 SER A O 1
ATOM 2533 N N . GLY A 1 324 ? -1.529 -23.628 10.954 1.00 90.88 324 GLY A N 1
ATOM 2534 C CA . GLY A 1 324 ? -0.949 -24.844 11.520 1.00 90.88 324 GLY A CA 1
ATOM 2535 C C . GLY A 1 324 ? 0.106 -24.537 12.581 1.00 90.88 324 GLY A C 1
ATOM 2536 O O . GLY A 1 324 ? -0.205 -23.874 13.561 1.00 90.88 324 GLY A O 1
ATOM 2537 N N . TRP A 1 325 ? 1.324 -25.049 12.394 1.00 89.75 325 TRP A N 1
ATOM 2538 C CA . TRP A 1 325 ? 2.466 -24.828 13.293 1.00 89.75 325 TRP A CA 1
ATOM 2539 C C . TRP A 1 325 ? 3.118 -23.446 13.109 1.00 89.75 325 TRP A C 1
ATOM 2541 O O . TRP A 1 325 ? 3.873 -23.008 13.970 1.00 89.75 325 TRP A O 1
ATOM 2551 N N . LEU A 1 326 ? 2.834 -22.740 12.005 1.00 90.38 326 LEU A N 1
ATOM 2552 C CA . LEU A 1 326 ? 3.468 -21.452 11.702 1.00 90.38 326 LEU A CA 1
ATOM 2553 C C . LEU A 1 326 ? 3.087 -20.365 12.714 1.00 90.38 326 LEU A C 1
ATOM 2555 O O . LEU A 1 326 ? 3.926 -19.539 13.054 1.00 90.38 326 LEU A O 1
ATOM 2559 N N . LYS A 1 327 ? 1.858 -20.387 13.244 1.00 89.12 327 LYS A N 1
ATOM 2560 C CA . LYS A 1 327 ? 1.433 -19.459 14.311 1.00 89.12 327 LYS A CA 1
ATOM 2561 C C . LYS A 1 327 ? 2.221 -19.603 15.613 1.00 89.12 327 LYS A C 1
ATOM 2563 O O . LYS A 1 327 ? 2.175 -18.695 16.428 1.00 89.12 327 LYS A O 1
ATOM 2568 N N . ASP A 1 328 ? 2.874 -20.748 15.817 1.00 87.12 328 ASP A N 1
ATOM 2569 C CA . ASP A 1 328 ? 3.710 -21.007 16.989 1.00 87.12 328 ASP A CA 1
ATOM 2570 C C . ASP A 1 328 ? 5.190 -20.693 16.688 1.00 87.12 328 ASP A C 1
ATOM 2572 O O . ASP A 1 328 ? 5.986 -20.492 17.602 1.00 87.12 328 ASP A O 1
ATOM 2576 N N . ALA A 1 329 ? 5.568 -20.644 15.404 1.00 87.25 329 ALA A N 1
ATOM 2577 C CA . ALA A 1 329 ? 6.915 -20.299 14.951 1.00 87.25 329 ALA A CA 1
ATOM 2578 C C . ALA A 1 329 ? 7.168 -18.782 14.920 1.00 87.25 329 ALA A C 1
ATOM 2580 O O . ALA A 1 329 ? 8.307 -18.346 15.101 1.00 87.25 329 ALA A O 1
ATOM 2581 N N . TYR A 1 330 ? 6.119 -17.988 14.701 1.00 89.12 330 TYR A N 1
ATOM 2582 C CA . TYR A 1 330 ? 6.167 -16.528 14.650 1.00 89.12 330 TYR A CA 1
ATOM 2583 C C . TYR A 1 330 ? 5.412 -15.924 15.828 1.00 89.12 330 TYR A C 1
ATOM 2585 O O . TYR A 1 330 ? 4.333 -16.398 16.182 1.00 89.12 330 TYR A O 1
ATOM 2593 N N . ASP A 1 331 ? 5.955 -14.860 16.414 1.00 89.56 331 ASP A N 1
ATOM 2594 C CA . ASP A 1 331 ? 5.196 -14.047 17.355 1.00 89.56 331 ASP A CA 1
ATOM 2595 C C . ASP A 1 331 ? 4.212 -13.185 16.563 1.00 89.56 331 ASP A C 1
ATOM 2597 O O . ASP A 1 331 ? 4.559 -12.146 16.003 1.00 89.56 331 ASP A O 1
ATOM 2601 N N . LEU A 1 332 ? 2.969 -13.657 16.475 1.00 91.19 332 LEU A N 1
ATOM 2602 C CA . LEU A 1 332 ? 1.913 -12.956 15.753 1.00 91.19 332 LEU A CA 1
ATOM 2603 C C . LEU A 1 332 ? 1.431 -11.687 16.474 1.00 91.19 332 LEU A C 1
ATOM 2605 O O . LEU A 1 332 ? 0.681 -10.919 15.871 1.00 91.19 332 LEU A O 1
ATOM 2609 N N . ASN A 1 333 ? 1.801 -11.496 17.746 1.00 89.31 333 ASN A N 1
ATOM 2610 C CA . ASN A 1 333 ? 1.420 -10.333 18.545 1.00 89.31 333 ASN A CA 1
ATOM 2611 C C . ASN A 1 333 ? 2.563 -9.317 18.702 1.00 89.31 333 ASN A C 1
ATOM 2613 O O . ASN A 1 333 ? 2.349 -8.258 19.296 1.00 89.31 333 ASN A O 1
ATOM 2617 N N . ASP A 1 334 ? 3.746 -9.620 18.163 1.00 87.44 334 ASP A N 1
ATOM 2618 C CA . ASP A 1 334 ? 4.889 -8.713 18.166 1.00 87.44 334 ASP A CA 1
ATOM 2619 C C . ASP A 1 334 ? 4.538 -7.378 17.494 1.00 87.44 334 ASP A C 1
ATOM 2621 O O . ASP A 1 334 ? 3.890 -7.323 16.444 1.00 87.44 334 ASP A O 1
ATOM 2625 N N . GLY A 1 335 ? 4.920 -6.282 18.148 1.00 82.88 335 GLY A N 1
ATOM 2626 C CA . GLY A 1 335 ? 4.564 -4.930 17.716 1.00 82.88 335 GLY A CA 1
ATOM 2627 C C . GLY A 1 335 ? 3.074 -4.568 17.838 1.00 82.88 335 GLY A C 1
ATOM 2628 O O . GLY A 1 335 ? 2.670 -3.551 17.278 1.00 82.88 335 GLY A O 1
ATOM 2629 N N . LEU A 1 336 ? 2.261 -5.363 18.551 1.00 89.19 336 LEU A N 1
ATOM 2630 C CA . LEU A 1 336 ? 0.834 -5.115 18.831 1.00 89.19 336 LEU A CA 1
ATOM 2631 C C . LEU A 1 336 ? 0.013 -4.783 17.563 1.00 89.19 336 LEU A C 1
ATOM 2633 O O . LEU A 1 336 ? -0.661 -3.750 17.481 1.00 89.19 336 LEU A O 1
ATOM 2637 N N . PRO A 1 337 ? 0.029 -5.658 16.543 1.00 89.25 337 PRO A N 1
ATOM 2638 C CA . PRO A 1 337 ? -0.400 -5.313 15.187 1.00 89.25 337 PRO A CA 1
ATOM 2639 C C . PRO A 1 337 ? -1.908 -5.038 15.081 1.00 89.25 337 PRO A C 1
ATOM 2641 O O . PRO A 1 337 ? -2.362 -4.353 14.163 1.00 89.25 337 PRO A O 1
ATOM 2644 N N . TYR A 1 338 ? -2.699 -5.538 16.033 1.00 90.44 338 TYR A N 1
ATOM 2645 C CA . TYR A 1 338 ? -4.135 -5.286 16.125 1.00 90.44 338 TYR A CA 1
ATOM 2646 C C . TYR A 1 338 ? -4.469 -3.800 16.355 1.00 90.44 338 TYR A C 1
ATOM 2648 O O . TYR A 1 338 ? -5.567 -3.374 15.993 1.00 90.44 338 TYR A O 1
ATOM 2656 N N . LEU A 1 339 ? -3.541 -2.989 16.885 1.00 87.56 339 LEU A N 1
ATOM 2657 C CA . LEU A 1 339 ? -3.733 -1.542 17.053 1.00 87.56 339 LEU A CA 1
ATOM 2658 C C . LEU A 1 339 ? -3.890 -0.825 15.708 1.00 87.56 339 LEU A C 1
ATOM 2660 O O . LEU A 1 339 ? -4.677 0.112 15.600 1.00 87.56 339 LEU A O 1
ATOM 2664 N N . ASN A 1 340 ? -3.269 -1.322 14.633 1.00 87.69 340 ASN A N 1
ATOM 2665 C CA . ASN A 1 340 ? -3.460 -0.765 13.290 1.00 87.69 340 ASN A CA 1
ATOM 2666 C C . ASN A 1 340 ? -4.901 -0.922 12.767 1.00 87.69 340 ASN A C 1
ATOM 2668 O O . ASN A 1 340 ? -5.292 -0.238 11.817 1.00 87.69 340 ASN A O 1
ATOM 2672 N N . ALA A 1 341 ? -5.721 -1.786 13.378 1.00 88.31 341 ALA A N 1
ATOM 2673 C CA . ALA A 1 341 ? -7.149 -1.854 13.081 1.00 88.31 341 ALA A CA 1
ATOM 2674 C C . ALA A 1 341 ? -7.948 -0.685 13.691 1.00 88.31 341 ALA A C 1
ATOM 2676 O O . ALA A 1 341 ? -9.048 -0.384 13.209 1.00 88.31 341 ALA A O 1
ATOM 2677 N N . CYS A 1 342 ? -7.404 -0.032 14.722 1.00 84.75 342 CYS A N 1
ATOM 2678 C CA . CYS A 1 342 ? -7.978 1.113 15.432 1.00 84.75 342 CYS A CA 1
ATOM 2679 C C . CYS A 1 342 ? -7.629 2.468 14.793 1.00 84.75 342 CYS A C 1
ATOM 2681 O O . CYS A 1 342 ? -8.145 3.484 15.238 1.00 84.75 342 CYS A O 1
ATOM 2683 N N . ASP A 1 343 ? -6.828 2.476 13.726 1.00 79.06 343 ASP A N 1
ATOM 2684 C CA . ASP A 1 343 ? -6.436 3.667 12.962 1.00 79.06 343 ASP A CA 1
ATOM 2685 C C . ASP A 1 343 ? -7.507 4.077 11.927 1.00 79.06 343 ASP A C 1
ATOM 2687 O O . ASP A 1 343 ? -8.156 3.222 11.302 1.00 79.06 343 ASP A O 1
ATOM 2691 N N . SER A 1 344 ? -7.701 5.383 11.733 1.00 67.81 344 SER A N 1
ATOM 2692 C CA . SER A 1 344 ? -8.640 6.002 10.790 1.00 67.81 344 SER A CA 1
ATOM 2693 C C . SER A 1 344 ? -8.155 6.105 9.342 1.00 67.81 344 SER A C 1
ATOM 2695 O O . SER A 1 344 ? -8.972 6.322 8.443 1.00 67.81 344 SER A O 1
ATOM 2697 N N . ASN A 1 345 ? -6.867 5.863 9.082 1.00 65.06 345 ASN A N 1
ATOM 2698 C CA . ASN A 1 345 ? -6.296 5.901 7.739 1.00 65.06 345 ASN A CA 1
ATOM 2699 C C . ASN A 1 345 ? -7.080 5.018 6.756 1.00 65.06 345 ASN A C 1
ATOM 2701 O O . ASN A 1 345 ? -7.429 3.875 7.065 1.00 65.06 345 ASN A O 1
ATOM 2705 N N . TYR A 1 346 ? -7.299 5.521 5.538 1.00 57.72 346 TYR A N 1
ATOM 2706 C CA . TYR A 1 346 ? -8.087 4.860 4.490 1.00 57.72 346 TYR A CA 1
ATOM 2707 C C . TYR A 1 346 ? -9.544 4.585 4.911 1.00 57.72 346 TYR A C 1
ATOM 2709 O O . TYR A 1 346 ? -9.958 3.430 5.049 1.00 57.72 346 TYR A O 1
ATOM 2717 N N . GLU A 1 347 ? -10.347 5.649 5.047 1.00 60.31 347 GLU A N 1
ATOM 2718 C CA . GLU A 1 347 ? -11.759 5.612 5.482 1.00 60.31 347 GLU A CA 1
ATOM 2719 C C . GLU A 1 347 ? -12.610 4.521 4.800 1.00 60.31 347 GLU A C 1
ATOM 2721 O O . GLU A 1 347 ? -13.471 3.904 5.429 1.00 60.31 347 GLU A O 1
ATOM 2726 N N . SER A 1 348 ? -12.339 4.215 3.526 1.00 59.50 348 SER A N 1
ATOM 2727 C CA . SER A 1 348 ? -13.055 3.188 2.754 1.00 59.50 348 SER A CA 1
ATOM 2728 C C . SER A 1 348 ? -12.919 1.763 3.310 1.00 59.50 348 SER A C 1
ATOM 2730 O O . SER A 1 348 ? -13.739 0.906 2.983 1.00 59.50 348 SER A O 1
ATOM 2732 N N . ARG A 1 349 ? -11.913 1.495 4.153 1.00 72.38 349 ARG A N 1
ATOM 2733 C CA . ARG A 1 349 ? -11.605 0.162 4.705 1.00 72.38 349 ARG A CA 1
ATOM 2734 C C . ARG A 1 349 ? -11.950 0.005 6.187 1.00 72.38 349 ARG A C 1
ATOM 2736 O O . ARG A 1 349 ? -11.773 -1.081 6.737 1.00 72.38 349 ARG A O 1
ATOM 2743 N N . VAL A 1 350 ? -12.484 1.047 6.827 1.00 76.12 350 VAL A N 1
ATOM 2744 C CA . VAL A 1 350 ? -12.836 1.079 8.260 1.00 76.12 350 VAL A CA 1
ATOM 2745 C C . VAL A 1 350 ? -13.662 -0.139 8.726 1.00 76.12 350 VAL A C 1
ATOM 2747 O O . VAL A 1 350 ? -13.268 -0.766 9.716 1.00 76.12 350 VAL A O 1
ATOM 2750 N N . PRO A 1 351 ? -14.732 -0.574 8.019 1.00 84.44 351 PRO A N 1
ATOM 2751 C CA . PRO A 1 351 ? -15.506 -1.745 8.440 1.00 84.44 351 PRO A CA 1
ATOM 2752 C C . PRO A 1 351 ? -14.688 -3.042 8.464 1.00 84.44 351 PRO A C 1
ATOM 2754 O O . PRO A 1 351 ? -14.843 -3.856 9.378 1.00 84.44 351 PRO A O 1
ATOM 2757 N N . SER A 1 352 ? -13.803 -3.227 7.483 1.00 88.25 352 SER A N 1
ATOM 2758 C CA . SER A 1 352 ? -12.965 -4.423 7.361 1.00 88.25 352 SER A CA 1
ATOM 2759 C C . SER A 1 352 ? -11.880 -4.466 8.436 1.00 88.25 352 SER A C 1
ATOM 2761 O O . SER A 1 352 ? -11.599 -5.534 8.972 1.00 88.25 352 SER A O 1
ATOM 2763 N N . LYS A 1 353 ? -11.333 -3.311 8.840 1.00 91.19 353 LYS A N 1
ATOM 2764 C CA . LYS A 1 353 ? -10.400 -3.233 9.976 1.00 91.19 353 LYS A CA 1
ATOM 2765 C C . LYS A 1 353 ? -11.052 -3.694 11.281 1.00 91.19 353 LYS A C 1
ATOM 2767 O O . LYS A 1 353 ? -10.514 -4.552 11.977 1.00 91.19 353 LYS A O 1
ATOM 2772 N N . LEU A 1 354 ? -12.254 -3.195 11.585 1.00 92.44 354 LEU A N 1
ATOM 2773 C CA . LEU A 1 354 ? -12.996 -3.636 12.771 1.00 92.44 354 LEU A CA 1
ATOM 2774 C C . LEU A 1 354 ? -13.355 -5.132 12.695 1.00 92.44 354 LEU A C 1
ATOM 2776 O O . LEU A 1 354 ? -13.358 -5.820 13.715 1.00 92.44 354 LEU A O 1
ATOM 2780 N N . ALA A 1 355 ? -13.667 -5.653 11.507 1.00 93.75 355 ALA A N 1
ATOM 2781 C CA . ALA A 1 355 ? -13.897 -7.084 11.313 1.00 93.75 355 ALA A CA 1
ATOM 2782 C C . ALA A 1 355 ? -12.634 -7.918 11.592 1.00 93.75 355 ALA A C 1
ATOM 2784 O O . ALA A 1 355 ? -12.726 -8.916 12.302 1.00 93.75 355 ALA A O 1
ATOM 2785 N N . ALA A 1 356 ? -11.462 -7.476 11.130 1.00 93.94 356 ALA A N 1
ATOM 2786 C CA . ALA A 1 356 ? -10.184 -8.126 11.415 1.00 93.94 356 ALA A CA 1
ATOM 2787 C C . ALA A 1 356 ? -9.892 -8.170 12.928 1.00 93.94 356 ALA A C 1
ATOM 2789 O O . ALA A 1 356 ? -9.575 -9.230 13.468 1.00 93.94 356 ALA A O 1
ATOM 2790 N N . LEU A 1 357 ? -10.104 -7.055 13.639 1.00 93.81 357 LEU A N 1
ATOM 2791 C CA . LEU A 1 357 ? -9.958 -6.993 15.100 1.00 93.81 357 LEU A CA 1
ATOM 2792 C C . LEU A 1 357 ? -10.930 -7.940 15.826 1.00 93.81 357 LEU A C 1
ATOM 2794 O O . LEU A 1 357 ? -10.559 -8.607 16.791 1.00 93.81 357 LEU A O 1
ATOM 2798 N N . LYS A 1 358 ? -12.174 -8.049 15.343 1.00 94.00 358 LYS A N 1
ATOM 2799 C CA . LYS A 1 358 ? -13.161 -9.001 15.878 1.00 94.00 358 LYS A CA 1
ATOM 2800 C C . LYS A 1 358 ? -12.708 -10.445 15.714 1.00 94.00 358 LYS A C 1
ATOM 2802 O O . LYS A 1 358 ? -12.858 -11.216 16.656 1.00 94.00 358 LYS A O 1
ATOM 2807 N N . VAL A 1 359 ? -12.185 -10.815 14.545 1.00 95.31 359 VAL A N 1
ATOM 2808 C CA . VAL A 1 359 ? -11.650 -12.163 14.302 1.00 95.31 359 VAL A CA 1
ATOM 2809 C C . VAL A 1 359 ? -10.517 -12.461 15.278 1.00 95.31 359 VAL A C 1
ATOM 2811 O O . VAL A 1 359 ? -10.550 -13.498 15.934 1.00 95.31 359 VAL A O 1
ATOM 2814 N N . TRP A 1 360 ? -9.575 -11.529 15.434 1.00 94.88 360 TRP A N 1
ATOM 2815 C CA . TRP A 1 360 ? -8.438 -11.671 16.344 1.00 94.88 360 TRP A CA 1
ATOM 2816 C C . TRP A 1 360 ? -8.866 -11.938 17.791 1.00 94.88 360 TRP A C 1
ATOM 2818 O O . TRP A 1 360 ? -8.464 -12.933 18.394 1.00 94.88 360 TRP A O 1
ATOM 2828 N N . VAL A 1 361 ? -9.770 -11.105 18.317 1.00 93.06 361 VAL A N 1
ATOM 2829 C CA . VAL A 1 361 ? -10.310 -11.266 19.676 1.00 93.06 361 VAL A CA 1
ATOM 2830 C C . VAL A 1 361 ? -11.100 -12.569 19.816 1.00 93.06 361 VAL A C 1
ATOM 2832 O O . VAL A 1 361 ? -10.956 -13.278 20.810 1.00 93.06 361 VAL A O 1
ATOM 2835 N N . ASN A 1 362 ? -11.915 -12.928 18.821 1.00 92.75 362 ASN A N 1
ATOM 2836 C CA . ASN A 1 362 ? -12.697 -14.167 18.854 1.00 92.75 362 ASN A CA 1
ATOM 2837 C C . ASN A 1 362 ? -11.822 -15.427 18.785 1.00 92.75 362 ASN A C 1
ATOM 2839 O O . ASN A 1 362 ? -12.222 -16.470 19.299 1.00 92.75 362 ASN A O 1
ATOM 2843 N N . ALA A 1 363 ? -10.642 -15.337 18.169 1.00 92.00 363 ALA A N 1
ATOM 2844 C CA . ALA A 1 363 ? -9.656 -16.411 18.147 1.00 92.00 363 ALA A CA 1
ATOM 2845 C C . ALA A 1 363 ? -8.918 -16.582 19.490 1.00 92.00 363 ALA A C 1
ATOM 2847 O O . ALA A 1 363 ? -8.227 -17.582 19.674 1.00 92.00 363 ALA A O 1
ATOM 2848 N N . GLY A 1 364 ? -9.114 -15.666 20.447 1.00 90.62 364 GLY A N 1
ATOM 2849 C CA . GLY A 1 364 ? -8.569 -15.760 21.801 1.00 90.62 364 GLY A CA 1
ATOM 2850 C C . GLY A 1 364 ? -7.135 -15.254 21.941 1.00 90.62 364 GLY A C 1
ATOM 2851 O O . GLY A 1 364 ? -6.481 -15.595 22.925 1.00 90.62 364 GLY A O 1
ATOM 2852 N N . TYR A 1 365 ? -6.646 -14.466 20.979 1.00 90.75 365 TYR A N 1
ATOM 2853 C CA . TYR A 1 365 ? -5.354 -13.797 21.100 1.00 90.75 365 TYR A CA 1
ATOM 2854 C C . TYR A 1 365 ? -5.392 -12.705 22.172 1.00 90.75 365 TYR A C 1
ATOM 2856 O O . TYR A 1 365 ? -6.425 -12.072 22.405 1.00 90.75 365 TYR A O 1
ATOM 2864 N N . GLU A 1 366 ? -4.254 -12.502 22.833 1.00 89.12 366 GLU A N 1
ATOM 2865 C CA . GLU A 1 366 ? -4.103 -11.480 23.863 1.00 89.12 366 GLU A CA 1
ATOM 2866 C C . GLU A 1 366 ? -4.172 -10.079 23.248 1.00 89.12 366 GLU A C 1
ATOM 2868 O O . GLU A 1 366 ? -3.538 -9.796 22.231 1.00 89.12 366 GLU A O 1
ATOM 2873 N N . VAL A 1 367 ? -4.963 -9.209 23.876 1.00 90.06 367 VAL A N 1
ATOM 2874 C CA . VAL A 1 367 ? -5.179 -7.829 23.445 1.00 90.06 367 VAL A CA 1
ATOM 2875 C C . VAL A 1 367 ? -5.096 -6.919 24.658 1.00 90.06 367 VAL A C 1
ATOM 2877 O O . VAL A 1 367 ? -5.833 -7.098 25.630 1.00 90.06 367 VAL A O 1
ATOM 2880 N N . GLU A 1 368 ? -4.242 -5.906 24.569 1.00 88.81 368 GLU A N 1
ATOM 2881 C CA . GLU A 1 368 ? -4.281 -4.759 25.470 1.00 88.81 368 GLU A CA 1
ATOM 2882 C C . GLU A 1 368 ? -5.457 -3.856 25.045 1.00 88.81 368 GLU A C 1
ATOM 2884 O O . GLU A 1 368 ? -5.412 -3.129 24.044 1.00 88.81 368 GLU A O 1
ATOM 2889 N N . TYR A 1 369 ? -6.565 -3.958 25.785 1.00 89.81 369 TYR A N 1
ATOM 2890 C CA . TYR A 1 369 ? -7.791 -3.219 25.494 1.00 89.81 369 TYR A CA 1
ATOM 2891 C C . TYR A 1 369 ? -7.705 -1.721 25.793 1.00 89.81 369 TYR A C 1
ATOM 2893 O O . TYR A 1 369 ? -8.343 -0.943 25.086 1.00 89.81 369 TYR A O 1
ATOM 2901 N N . ALA A 1 370 ? -6.957 -1.301 26.811 1.00 86.81 370 ALA A N 1
ATOM 2902 C CA . ALA A 1 370 ? -6.747 0.108 27.112 1.00 86.81 370 ALA A CA 1
ATOM 2903 C C . ALA A 1 370 ? -5.999 0.819 25.971 1.00 86.81 370 ALA A C 1
ATOM 2905 O O . ALA A 1 370 ? -6.412 1.909 25.578 1.00 86.81 370 ALA A O 1
ATOM 2906 N N . GLU A 1 371 ? -4.989 0.183 25.373 1.00 83.56 371 GLU A N 1
ATOM 2907 C CA . GLU A 1 371 ? -4.292 0.700 24.187 1.00 83.56 371 GLU A CA 1
ATOM 2908 C C . GLU A 1 371 ? -5.215 0.745 22.962 1.00 83.56 371 GLU A C 1
ATOM 2910 O O . GLU A 1 371 ? -5.262 1.753 22.260 1.00 83.56 371 GLU A O 1
ATOM 2915 N N . CYS A 1 372 ? -6.039 -0.290 22.746 1.00 86.81 372 CYS A N 1
ATOM 2916 C CA . CYS A 1 372 ? -7.039 -0.275 21.670 1.00 86.81 372 CYS A CA 1
ATOM 2917 C C . CYS A 1 372 ? -8.044 0.874 21.822 1.00 86.81 372 CYS A C 1
ATOM 2919 O O . CYS A 1 372 ? -8.393 1.530 20.840 1.00 86.81 372 CYS A O 1
ATOM 2921 N N . ILE A 1 373 ? -8.537 1.100 23.045 1.00 86.12 373 ILE A N 1
ATOM 2922 C CA . ILE A 1 373 ? -9.450 2.203 23.363 1.00 86.12 373 ILE A CA 1
ATOM 2923 C C . ILE A 1 373 ? -8.751 3.541 23.125 1.00 86.12 373 ILE A C 1
ATOM 2925 O O . ILE A 1 373 ? -9.357 4.459 22.573 1.00 86.12 373 ILE A O 1
ATOM 2929 N N . GLN A 1 374 ? -7.491 3.656 23.540 1.00 80.00 374 GLN A N 1
ATOM 2930 C CA . GLN A 1 374 ? -6.676 4.848 23.359 1.00 80.00 374 GLN A CA 1
ATOM 2931 C C . GLN A 1 374 ? -6.516 5.198 21.883 1.00 80.00 374 GLN A C 1
ATOM 2933 O O . GLN A 1 374 ? -6.867 6.317 21.514 1.00 80.00 374 GLN A O 1
ATOM 2938 N N . GLU A 1 375 ? -6.056 4.250 21.073 1.00 79.25 375 GLU A N 1
ATOM 2939 C CA . GLU A 1 375 ? -5.822 4.440 19.643 1.00 79.25 375 GLU A CA 1
ATOM 2940 C C . GLU A 1 375 ? -7.129 4.778 18.915 1.00 79.25 375 GLU A C 1
ATOM 2942 O O . GLU A 1 375 ? -7.227 5.758 18.185 1.00 79.25 375 GLU A O 1
ATOM 2947 N N . ALA A 1 376 ? -8.208 4.042 19.203 1.00 82.25 376 ALA A N 1
ATOM 2948 C CA . ALA A 1 376 ? -9.515 4.339 18.625 1.00 82.25 376 ALA A CA 1
ATOM 2949 C C . ALA A 1 376 ? -10.044 5.725 19.039 1.00 82.25 376 ALA A C 1
ATOM 2951 O O . ALA A 1 376 ? -10.764 6.379 18.281 1.00 82.25 376 ALA A O 1
ATOM 2952 N N . SER A 1 377 ? -9.711 6.180 20.250 1.00 78.62 377 SER A N 1
ATOM 2953 C CA . SER A 1 377 ? -10.109 7.493 20.748 1.00 78.62 377 SER A CA 1
ATOM 2954 C C . SER A 1 377 ? -9.340 8.629 20.073 1.00 78.62 377 SER A C 1
ATOM 2956 O O . SER A 1 377 ? -9.967 9.647 19.767 1.00 78.62 377 SER A O 1
ATOM 2958 N N . THR A 1 378 ? -8.033 8.478 19.841 1.00 73.25 378 THR A N 1
ATOM 2959 C CA . THR A 1 378 ? -7.201 9.485 19.155 1.00 73.25 378 THR A CA 1
ATOM 2960 C C . THR A 1 378 ? -7.577 9.592 17.688 1.00 73.25 378 THR A C 1
ATOM 2962 O O . THR A 1 378 ? -7.795 10.692 17.191 1.00 73.25 378 THR A O 1
ATOM 2965 N N . GLU A 1 379 ? -7.795 8.449 17.044 1.00 73.38 379 GLU A N 1
ATOM 2966 C CA . GLU A 1 379 ? -8.080 8.332 15.612 1.00 73.38 379 GLU A CA 1
ATOM 2967 C C . GLU A 1 379 ? -9.551 8.590 15.252 1.00 73.38 379 GLU A C 1
ATOM 2969 O O . GLU A 1 379 ? -9.942 8.586 14.090 1.00 73.38 379 GLU A O 1
ATOM 2974 N N . GLY A 1 380 ? -10.431 8.819 16.228 1.00 75.62 380 GLY A N 1
ATOM 2975 C CA . GLY A 1 380 ? -11.834 9.126 15.931 1.00 75.62 380 GLY A CA 1
ATOM 2976 C C . GLY A 1 380 ? -12.714 7.911 15.606 1.00 75.62 380 GLY A C 1
ATOM 2977 O O . GLY A 1 380 ? -13.839 8.070 15.125 1.00 75.62 380 GLY A O 1
ATOM 2978 N N . ARG A 1 381 ? -12.248 6.690 15.884 1.00 81.19 381 ARG A N 1
ATOM 2979 C CA . ARG A 1 381 ? -12.920 5.421 15.565 1.00 81.19 381 ARG A CA 1
ATOM 2980 C C . ARG A 1 381 ? -14.025 5.069 16.562 1.00 81.19 381 ARG A C 1
ATOM 2982 O O . ARG A 1 381 ? -13.923 4.144 17.369 1.00 81.19 381 ARG A O 1
ATOM 2989 N N . ILE A 1 382 ? -15.135 5.805 16.476 1.00 82.69 382 ILE A N 1
ATOM 2990 C CA . ILE A 1 382 ? -16.338 5.584 17.300 1.00 82.69 382 ILE A CA 1
ATOM 2991 C C . ILE A 1 382 ? -16.900 4.165 17.121 1.00 82.69 382 ILE A C 1
ATOM 2993 O O . ILE A 1 382 ? -17.399 3.587 18.079 1.00 82.69 382 ILE A O 1
ATOM 2997 N N . ASP A 1 383 ? -16.788 3.575 15.930 1.00 86.31 383 ASP A N 1
ATOM 2998 C CA . ASP A 1 383 ? -17.213 2.201 15.643 1.00 86.31 383 ASP A CA 1
ATOM 2999 C C . ASP A 1 383 ? -16.467 1.159 16.494 1.00 86.31 383 ASP A C 1
ATOM 3001 O O . ASP A 1 383 ? -17.079 0.213 17.001 1.00 86.31 383 ASP A O 1
ATOM 3005 N N . VAL A 1 384 ? -15.158 1.351 16.685 1.00 88.81 384 VAL A N 1
ATOM 3006 C CA . VAL A 1 384 ? -14.322 0.509 17.547 1.00 88.81 384 VAL A CA 1
ATOM 3007 C C . VAL A 1 384 ? -14.681 0.739 19.012 1.00 88.81 384 VAL A C 1
ATOM 3009 O O . VAL A 1 384 ? -14.862 -0.236 19.737 1.00 88.81 384 VAL A O 1
ATOM 3012 N N . LEU A 1 385 ? -14.867 1.990 19.447 1.00 87.94 385 LEU A N 1
ATOM 3013 C CA . LEU A 1 385 ? -15.265 2.310 20.825 1.00 87.94 385 LEU A CA 1
ATOM 3014 C C . LEU A 1 385 ? -16.649 1.745 21.183 1.00 87.94 385 LEU A C 1
ATOM 3016 O O . LEU A 1 385 ? -16.803 1.093 22.216 1.00 87.94 385 LEU A O 1
ATOM 3020 N N . ASP A 1 386 ? -17.650 1.934 20.318 1.00 88.88 386 ASP A N 1
ATOM 3021 C CA . ASP A 1 386 ? -18.997 1.371 20.478 1.00 88.88 386 ASP A CA 1
ATOM 3022 C C . ASP A 1 386 ? -18.961 -0.153 20.505 1.00 88.88 386 ASP A C 1
ATOM 3024 O O . ASP A 1 386 ? -19.697 -0.789 21.265 1.00 88.88 386 ASP A O 1
ATOM 3028 N N . TRP A 1 387 ? -18.090 -0.753 19.690 1.00 90.81 387 TRP A N 1
ATOM 3029 C CA . TRP A 1 387 ? -17.813 -2.164 19.816 1.00 90.81 387 TRP A CA 1
ATOM 3030 C C . TRP A 1 387 ? -17.232 -2.431 21.210 1.00 90.81 387 TRP A C 1
ATOM 3032 O O . TRP A 1 387 ? -17.896 -3.112 21.979 1.00 90.81 387 TRP A O 1
ATOM 3042 N N . LEU A 1 388 ? -16.062 -1.931 21.599 1.00 90.25 388 LEU A N 1
ATOM 3043 C CA . LEU A 1 388 ? -15.395 -2.256 22.875 1.00 90.25 388 LEU A CA 1
ATOM 3044 C C . LEU A 1 388 ? -16.247 -2.008 24.136 1.00 90.25 388 LEU A C 1
ATOM 3046 O O . LEU A 1 388 ? -16.115 -2.761 25.096 1.00 90.25 388 LEU A O 1
ATOM 3050 N N . LEU A 1 389 ? -17.182 -1.050 24.115 1.00 86.62 389 LEU A N 1
ATOM 3051 C CA . LEU A 1 389 ? -18.064 -0.694 25.240 1.00 86.62 389 LEU A CA 1
ATOM 3052 C C . LEU A 1 389 ? -18.934 -1.850 25.775 1.00 86.62 389 LEU A C 1
ATOM 3054 O O . LEU A 1 389 ? -19.522 -1.744 26.851 1.00 86.62 389 LEU A O 1
ATOM 3058 N N . HIS A 1 390 ? -19.061 -2.963 25.052 1.00 80.44 390 HIS A N 1
ATOM 3059 C CA . HIS A 1 390 ? -19.885 -4.077 25.512 1.00 80.44 390 HIS A CA 1
ATOM 3060 C C . HIS A 1 390 ? -19.350 -4.679 26.837 1.00 80.44 390 HIS A C 1
ATOM 3062 O O . HIS A 1 390 ? -18.238 -5.211 26.843 1.00 80.44 390 HIS A O 1
ATOM 3068 N N . PRO A 1 391 ? -20.142 -4.711 27.934 1.00 68.50 391 PRO A N 1
ATOM 3069 C CA . PRO A 1 391 ? -19.649 -4.987 29.298 1.00 68.50 391 PRO A CA 1
ATOM 3070 C C . PRO A 1 391 ? -19.015 -6.364 29.515 1.00 68.50 391 PRO A C 1
ATOM 3072 O O . PRO A 1 391 ? -18.323 -6.596 30.497 1.00 68.50 391 PRO A O 1
ATOM 3075 N N . THR A 1 392 ? -19.305 -7.314 28.629 1.00 70.12 392 THR A N 1
ATOM 3076 C CA . THR A 1 392 ? -18.753 -8.673 28.690 1.00 70.12 392 THR A CA 1
ATOM 3077 C C . THR A 1 392 ? -17.398 -8.801 27.996 1.00 70.12 392 THR A C 1
ATOM 3079 O O . THR A 1 392 ? -16.851 -9.898 27.983 1.00 70.12 392 THR A O 1
ATOM 3082 N N . ARG A 1 393 ? -16.910 -7.738 27.342 1.00 81.25 393 ARG A N 1
ATOM 3083 C CA . ARG A 1 393 ? -15.659 -7.756 26.574 1.00 81.25 393 ARG A CA 1
ATOM 3084 C C . ARG A 1 393 ? -14.546 -6.995 27.266 1.00 81.25 393 ARG A C 1
ATOM 3086 O O . ARG A 1 393 ? -13.471 -7.552 27.425 1.00 81.25 393 ARG A O 1
ATOM 3093 N N . VAL A 1 394 ? -14.818 -5.764 27.685 1.00 84.62 394 VAL A N 1
ATOM 3094 C CA . VAL A 1 394 ? -13.802 -4.881 28.263 1.00 84.62 394 VAL A CA 1
ATOM 3095 C C . VAL A 1 394 ? -14.248 -4.405 29.634 1.00 84.62 394 VAL A C 1
ATOM 3097 O O . VAL A 1 394 ? -15.432 -4.123 29.843 1.00 84.62 394 VAL A O 1
ATOM 3100 N N . SER A 1 395 ? -13.314 -4.355 30.583 1.00 87.75 395 SER A N 1
ATOM 3101 C CA . SER A 1 395 ? -13.612 -3.914 31.938 1.00 87.75 395 SER A CA 1
ATOM 3102 C C . SER A 1 395 ? -13.644 -2.389 32.019 1.00 87.75 395 SER A C 1
ATOM 3104 O O . SER A 1 395 ? -12.984 -1.681 31.263 1.00 87.75 395 SER A O 1
ATOM 3106 N N . GLU A 1 396 ? -14.382 -1.856 32.990 1.00 86.19 396 GLU A N 1
ATOM 3107 C CA . GLU A 1 396 ? -14.376 -0.415 33.261 1.00 86.19 396 GLU A CA 1
ATOM 3108 C C . GLU A 1 396 ? -12.973 0.096 33.644 1.00 86.19 396 GLU A C 1
ATOM 3110 O O . GLU A 1 396 ? -12.631 1.240 33.356 1.00 86.19 396 GLU A O 1
ATOM 3115 N N . ALA A 1 397 ? -12.136 -0.766 34.234 1.00 86.69 397 ALA A N 1
ATOM 3116 C CA . ALA A 1 397 ? -10.758 -0.439 34.580 1.00 86.69 397 ALA A CA 1
ATOM 3117 C C . ALA A 1 397 ? -9.895 -0.162 33.339 1.00 86.69 397 ALA A C 1
ATOM 3119 O O . ALA A 1 397 ? -9.062 0.739 33.393 1.00 86.69 397 ALA A O 1
ATOM 3120 N N . ASP A 1 398 ? -10.128 -0.858 32.223 1.00 88.06 398 ASP A N 1
ATOM 3121 C CA . ASP A 1 398 ? -9.408 -0.623 30.964 1.00 88.06 398 ASP A CA 1
ATOM 3122 C C . ASP A 1 398 ? -9.793 0.730 30.356 1.00 88.06 398 ASP A C 1
ATOM 3124 O O . ASP A 1 398 ? -8.933 1.464 29.880 1.00 88.06 398 ASP A O 1
ATOM 3128 N N . PHE A 1 399 ? -11.072 1.116 30.447 1.00 87.31 399 PHE A N 1
ATOM 3129 C CA . PHE A 1 399 ? -11.529 2.449 30.041 1.00 87.31 399 PHE A CA 1
ATOM 3130 C C . PHE A 1 399 ? -10.934 3.555 30.919 1.00 87.31 399 PHE A C 1
ATOM 3132 O O . PHE A 1 399 ? -10.542 4.599 30.401 1.00 87.31 399 PHE A O 1
ATOM 3139 N N . ILE A 1 400 ? -10.836 3.331 32.234 1.00 85.44 400 ILE A N 1
ATOM 3140 C CA . ILE A 1 400 ? -10.149 4.259 33.141 1.00 85.44 400 ILE A CA 1
ATOM 3141 C C . ILE A 1 400 ? -8.667 4.343 32.765 1.00 85.44 400 ILE A C 1
ATOM 3143 O O . ILE A 1 400 ? -8.160 5.444 32.590 1.00 85.44 400 ILE A O 1
ATOM 3147 N N . LYS A 1 401 ? -7.987 3.206 32.570 1.00 83.00 401 LYS A N 1
ATOM 3148 C CA . LYS A 1 401 ? -6.575 3.157 32.171 1.00 83.00 401 LYS A CA 1
ATOM 3149 C C . LYS A 1 401 ? -6.343 3.895 30.847 1.00 83.00 401 LYS A C 1
ATOM 3151 O O . LYS A 1 401 ? -5.473 4.753 30.794 1.00 83.00 401 LYS A O 1
ATOM 3156 N N . ALA A 1 402 ? -7.163 3.659 29.826 1.00 80.00 402 ALA A N 1
ATOM 3157 C CA . ALA A 1 402 ? -7.064 4.341 28.532 1.00 80.00 402 ALA A CA 1
ATOM 3158 C C . ALA A 1 402 ? -7.250 5.868 28.632 1.00 80.00 402 ALA A C 1
ATOM 3160 O O . ALA A 1 402 ? -6.633 6.628 27.880 1.00 80.00 402 ALA A O 1
ATOM 3161 N N . TRP A 1 403 ? -8.106 6.316 29.559 1.00 76.69 403 TRP A N 1
ATOM 3162 C CA . TRP A 1 403 ? -8.389 7.732 29.805 1.00 76.69 403 TRP A CA 1
ATOM 3163 C C . TRP A 1 403 ? -7.321 8.422 30.669 1.00 76.69 403 TRP A C 1
ATOM 3165 O O . TRP A 1 403 ? -6.995 9.589 30.441 1.00 76.69 403 TRP A O 1
ATOM 3175 N N . SER A 1 404 ? -6.789 7.721 31.677 1.00 71.06 404 SER A N 1
ATOM 3176 C CA . SER A 1 404 ? -6.003 8.317 32.762 1.00 71.06 404 SER A CA 1
ATOM 3177 C C . SER A 1 404 ? -4.599 7.733 32.962 1.00 71.06 404 SER A C 1
ATOM 3179 O O . SER A 1 404 ? -3.964 8.075 33.958 1.00 71.06 404 SER A O 1
ATOM 3181 N N . SER A 1 405 ? -4.090 6.844 32.107 1.00 63.53 405 SER A N 1
ATOM 3182 C CA . SER A 1 405 ? -2.726 6.297 32.245 1.00 63.53 405 SER A CA 1
ATOM 3183 C C . SER A 1 405 ? -1.653 7.277 31.752 1.00 63.53 405 SER A C 1
ATOM 3185 O O . SER A 1 405 ? -1.836 7.924 30.728 1.00 63.53 405 SER A O 1
ATOM 3187 N N . ASN A 1 406 ? -0.542 7.365 32.498 1.00 55.81 406 ASN A N 1
ATOM 3188 C CA . ASN A 1 406 ? 0.718 8.034 32.107 1.00 55.81 406 ASN A CA 1
ATOM 3189 C C . ASN A 1 406 ? 1.743 7.039 31.552 1.00 55.81 406 ASN A C 1
ATOM 3191 O O . ASN A 1 406 ? 2.802 7.424 31.069 1.00 55.81 406 ASN A O 1
ATOM 3195 N N . GLU A 1 407 ? 1.468 5.752 31.726 1.00 53.12 407 GLU A N 1
ATOM 3196 C CA . GLU A 1 407 ? 2.285 4.662 31.230 1.00 53.12 407 GLU A CA 1
ATOM 3197 C C . GLU A 1 407 ? 1.725 4.320 29.849 1.00 53.12 407 GLU A C 1
ATOM 3199 O O . GLU A 1 407 ? 0.571 3.886 29.803 1.00 53.12 407 GLU A O 1
ATOM 3204 N N . LEU A 1 408 ? 2.501 4.567 28.778 1.00 51.09 408 LEU A N 1
ATOM 3205 C CA . LEU A 1 408 ? 2.564 3.862 27.470 1.00 51.09 408 LEU A CA 1
ATOM 3206 C C . LEU A 1 408 ? 2.777 4.825 26.271 1.00 51.09 408 LEU A C 1
ATOM 3208 O O . LEU A 1 408 ? 2.279 5.953 26.330 1.00 51.09 408 LEU A O 1
ATOM 3212 N N . PRO A 1 409 ? 3.495 4.404 25.194 1.00 47.75 409 PRO A N 1
ATOM 3213 C CA . PRO A 1 409 ? 3.869 3.026 24.835 1.00 47.75 409 PRO A CA 1
ATOM 3214 C C . PRO A 1 409 ? 5.382 2.716 24.811 1.00 47.75 409 PRO A C 1
ATOM 3216 O O . PRO A 1 409 ? 6.231 3.592 24.965 1.00 47.75 409 PRO A O 1
ATOM 3219 N N . HIS A 1 410 ? 5.669 1.417 24.642 1.00 45.78 410 HIS A N 1
ATOM 3220 C CA . HIS A 1 410 ? 6.976 0.753 24.585 1.00 45.78 410 HIS A CA 1
ATOM 3221 C C . HIS A 1 410 ? 8.090 1.565 23.887 1.00 45.78 410 HIS A C 1
ATOM 3223 O O . HIS A 1 410 ? 8.012 1.920 22.711 1.00 45.78 410 HIS A O 1
ATOM 3229 N N . GLU A 1 411 ? 9.149 1.823 24.658 1.00 42.31 411 GLU A N 1
ATOM 3230 C CA . GLU A 1 411 ? 10.345 2.592 24.312 1.00 42.31 411 GLU A CA 1
ATOM 3231 C C . GLU A 1 411 ? 11.270 1.848 23.330 1.00 42.31 411 GLU A C 1
ATOM 3233 O O . GLU A 1 411 ? 12.250 1.275 23.785 1.00 42.31 411 GLU A O 1
ATOM 3238 N N . GLU A 1 412 ? 11.053 1.873 22.009 1.00 46.38 412 GLU A N 1
ATOM 3239 C CA . GLU A 1 412 ? 12.150 1.476 21.089 1.00 46.38 412 GLU A CA 1
ATOM 3240 C C . GLU A 1 412 ? 12.334 2.328 19.820 1.00 46.38 412 GLU A C 1
ATOM 3242 O O . GLU A 1 412 ? 13.449 2.355 19.299 1.00 46.38 412 GLU A O 1
ATOM 3247 N N . ASP A 1 413 ? 11.349 3.106 19.351 1.00 45.44 413 ASP A N 1
ATOM 3248 C CA . ASP A 1 413 ? 11.508 3.855 18.092 1.00 45.44 413 ASP A CA 1
ATOM 3249 C C . ASP A 1 413 ? 11.187 5.354 18.218 1.00 45.44 413 ASP A C 1
ATOM 3251 O O . ASP A 1 413 ? 10.061 5.765 18.502 1.00 45.44 413 ASP A O 1
ATOM 3255 N N . LEU A 1 414 ? 12.193 6.195 17.960 1.00 42.28 414 LEU A N 1
ATOM 3256 C CA . LEU A 1 414 ? 12.092 7.657 17.974 1.00 42.28 414 LEU A CA 1
ATOM 3257 C C . LEU A 1 414 ? 11.108 8.172 16.903 1.00 42.28 414 LEU A C 1
ATOM 3259 O O . LEU A 1 414 ? 10.480 9.214 17.098 1.00 42.28 414 LEU A O 1
ATOM 3263 N N . ALA A 1 415 ? 10.945 7.433 15.796 1.00 44.16 415 ALA A N 1
ATOM 3264 C CA . ALA A 1 415 ? 9.976 7.741 14.745 1.00 44.16 415 ALA A CA 1
ATOM 3265 C C . ALA A 1 415 ? 8.539 7.398 15.171 1.00 44.16 415 ALA A C 1
ATOM 3267 O O . ALA A 1 415 ? 7.620 8.162 14.883 1.00 44.16 415 ALA A O 1
ATOM 3268 N N . ALA A 1 416 ? 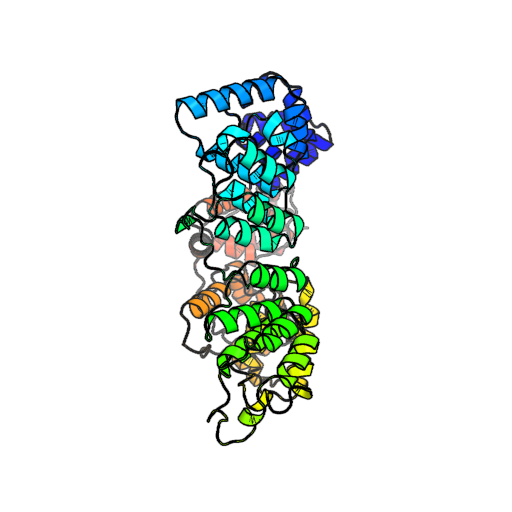8.347 6.304 15.919 1.00 43.62 416 ALA A N 1
ATOM 3269 C CA . ALA A 1 416 ? 7.069 5.984 16.554 1.00 43.62 416 ALA A CA 1
ATOM 3270 C C . ALA A 1 416 ? 6.741 6.980 17.671 1.00 43.62 416 ALA A C 1
ATOM 3272 O O . ALA A 1 416 ? 5.587 7.353 17.821 1.00 43.62 416 ALA A O 1
ATOM 3273 N N . LEU A 1 417 ? 7.748 7.487 18.386 1.00 42.84 417 LEU A N 1
ATOM 3274 C CA . LEU A 1 417 ? 7.589 8.563 19.362 1.00 42.84 417 LEU A CA 1
ATOM 3275 C C . LEU A 1 417 ? 7.125 9.866 18.689 1.00 42.84 417 LEU A C 1
ATOM 3277 O O . LEU A 1 417 ? 6.200 10.513 19.168 1.00 42.84 417 LEU A O 1
ATOM 3281 N N . GLN A 1 418 ? 7.726 10.243 17.555 1.00 41.88 418 GLN A N 1
ATOM 3282 C CA . GLN A 1 418 ? 7.310 11.416 16.774 1.00 41.88 418 GLN A CA 1
ATOM 3283 C C . GLN A 1 418 ? 5.954 11.241 16.092 1.00 41.88 418 GLN A C 1
ATOM 3285 O O . GLN A 1 418 ? 5.222 12.217 15.987 1.00 41.88 418 GLN A O 1
ATOM 3290 N N . ALA A 1 419 ? 5.602 10.029 15.662 1.00 42.88 419 ALA A N 1
ATOM 3291 C CA . ALA A 1 419 ? 4.255 9.714 15.212 1.00 42.88 419 ALA A CA 1
ATOM 3292 C C . ALA A 1 419 ? 3.274 9.832 16.390 1.00 42.88 419 ALA A C 1
ATOM 3294 O O . ALA A 1 419 ? 2.372 10.651 16.343 1.00 42.88 419 ALA A O 1
ATOM 3295 N N . HIS A 1 420 ? 3.493 9.124 17.497 1.00 42.97 420 HIS A N 1
ATOM 3296 C CA . HIS A 1 420 ? 2.578 9.065 18.641 1.00 42.97 420 HIS A CA 1
ATOM 3297 C C . HIS A 1 420 ? 2.383 10.431 19.328 1.00 42.97 420 HIS A C 1
ATOM 3299 O O . HIS A 1 420 ? 1.252 10.869 19.525 1.00 42.97 420 HIS A O 1
ATOM 3305 N N . TYR A 1 421 ? 3.463 11.179 19.588 1.00 44.06 421 TYR A N 1
ATOM 3306 C CA . TYR A 1 421 ? 3.375 12.560 20.087 1.00 44.06 421 TYR A CA 1
ATOM 3307 C C . TYR A 1 421 ? 3.008 13.581 18.993 1.00 44.06 421 TYR A C 1
ATOM 3309 O O . TYR A 1 421 ? 2.570 14.687 19.307 1.00 44.06 421 TYR A O 1
ATOM 3317 N N . GLY A 1 422 ? 3.145 13.219 17.714 1.00 42.94 422 GLY A N 1
ATOM 3318 C CA . GLY A 1 422 ? 2.654 13.976 16.559 1.00 42.94 422 GLY A CA 1
ATOM 3319 C C . GLY A 1 422 ? 1.196 13.680 16.188 1.00 42.94 422 GLY A C 1
ATOM 3320 O O . GLY A 1 422 ? 0.667 14.346 15.306 1.00 42.94 422 GLY A O 1
ATOM 3321 N N . TYR A 1 423 ? 0.531 12.730 16.859 1.00 42.53 423 TYR A N 1
ATOM 3322 C CA . TYR A 1 423 ? -0.889 12.394 16.678 1.00 42.53 423 TYR A CA 1
ATOM 3323 C C . TYR A 1 423 ? -1.780 12.889 17.831 1.00 42.53 423 TYR A C 1
ATOM 3325 O O . TYR A 1 423 ? -2.980 13.080 17.631 1.00 42.53 423 TYR A O 1
ATOM 3333 N N . ASP A 1 424 ? -1.219 13.249 18.994 1.00 46.09 424 ASP A N 1
ATOM 3334 C CA . ASP A 1 424 ? -1.960 13.896 20.103 1.00 46.09 424 ASP A CA 1
ATOM 3335 C C . ASP A 1 424 ? -2.575 15.268 19.716 1.00 46.09 424 ASP A C 1
ATOM 3337 O O . ASP A 1 424 ? -3.397 15.844 20.435 1.00 46.09 424 ASP A O 1
ATOM 3341 N N . ILE A 1 425 ? -2.237 15.781 18.530 1.00 44.19 425 ILE A N 1
ATOM 3342 C CA . ILE A 1 425 ? -2.837 16.964 17.903 1.00 44.19 425 ILE A CA 1
ATOM 3343 C C . ILE A 1 425 ? -4.209 16.708 17.250 1.00 44.19 425 ILE A C 1
ATOM 3345 O O . ILE A 1 425 ? -4.929 17.671 16.963 1.00 44.19 425 ILE A O 1
ATOM 3349 N N . PHE A 1 426 ? -4.629 15.445 17.097 1.00 46.03 426 PHE A N 1
ATOM 3350 C CA . PHE A 1 426 ? -5.841 15.054 16.363 1.00 46.03 426 PHE A CA 1
ATOM 3351 C C . PHE A 1 426 ? -6.923 14.361 17.194 1.00 46.03 426 PHE A C 1
ATOM 3353 O O . PHE A 1 426 ? -7.813 13.766 16.602 1.00 46.03 426 PHE A O 1
ATOM 3360 N N . ASN A 1 427 ? -6.924 14.473 18.529 1.00 51.59 427 ASN A N 1
ATOM 3361 C CA . ASN A 1 427 ? -7.997 13.905 19.361 1.00 51.59 427 ASN A CA 1
ATOM 3362 C C . ASN A 1 427 ? -9.386 14.280 18.804 1.00 51.59 427 ASN A C 1
ATOM 3364 O O . ASN A 1 427 ? -9.823 15.420 18.942 1.00 51.59 427 ASN A O 1
ATOM 3368 N N . HIS A 1 428 ? -10.067 13.352 18.130 1.00 55.75 428 HIS A N 1
ATOM 3369 C CA . HIS A 1 428 ? -11.215 13.711 17.303 1.00 55.75 428 HIS A CA 1
ATOM 3370 C C . HIS A 1 428 ? -12.357 14.203 18.205 1.00 55.75 428 HIS A C 1
ATOM 3372 O O . HIS A 1 428 ? -12.834 13.472 19.071 1.00 55.75 428 HIS A O 1
ATOM 3378 N N . GLY A 1 429 ? -12.873 15.422 18.005 1.00 58.34 429 GLY A N 1
ATOM 3379 C CA . GLY A 1 429 ? -13.950 15.965 18.857 1.00 58.34 429 GLY A CA 1
ATOM 3380 C C . GLY A 1 429 ? -15.177 15.040 19.003 1.00 58.34 429 GLY A C 1
ATOM 3381 O O . GLY A 1 429 ? -15.871 15.068 20.019 1.00 58.34 429 GLY A O 1
ATOM 3382 N N . GLY A 1 430 ? -15.403 14.155 18.026 1.00 64.75 430 GLY A N 1
ATOM 3383 C CA . GLY A 1 430 ? -16.432 13.113 18.059 1.00 64.75 430 GLY A CA 1
ATOM 3384 C C . GLY A 1 430 ? -16.234 12.055 19.152 1.00 64.75 430 GLY A C 1
ATOM 3385 O O . GLY A 1 430 ? -17.206 11.692 19.815 1.00 64.75 430 GLY A O 1
ATOM 3386 N N . THR A 1 431 ? -15.007 11.591 19.405 1.00 71.56 431 THR A N 1
ATOM 3387 C CA . THR A 1 431 ? -14.738 10.595 20.460 1.00 71.56 431 THR A CA 1
ATOM 3388 C C . THR A 1 431 ? -14.841 11.227 21.842 1.00 71.56 431 THR A C 1
ATOM 3390 O O . THR A 1 431 ? -15.395 10.617 22.750 1.00 71.56 431 THR A O 1
ATOM 3393 N N . LEU A 1 432 ? -14.454 12.496 22.006 1.00 70.31 432 LEU A N 1
ATOM 3394 C CA . LEU A 1 432 ? -14.678 13.240 23.255 1.00 70.31 432 LEU A CA 1
ATOM 3395 C C . LEU A 1 432 ? -16.172 13.391 23.592 1.00 70.31 432 LEU A C 1
ATOM 3397 O O . LEU A 1 432 ? -16.582 13.223 24.745 1.00 70.31 432 LEU A O 1
ATOM 3401 N N . VAL A 1 433 ? -17.011 13.670 22.587 1.00 67.81 433 VAL A N 1
ATOM 3402 C CA . VAL A 1 433 ? -18.477 13.661 22.742 1.00 67.81 433 VAL A CA 1
ATOM 3403 C C . VAL A 1 433 ? -18.972 12.263 23.116 1.00 67.81 433 VAL A C 1
ATOM 3405 O O . VAL A 1 433 ? -19.837 12.134 23.986 1.00 67.81 433 VAL A O 1
ATOM 3408 N N . TRP A 1 434 ? -18.418 11.222 22.493 1.00 78.75 434 TRP A N 1
ATOM 3409 C CA . TRP A 1 434 ? -18.756 9.833 22.787 1.00 78.75 434 TRP A CA 1
ATOM 3410 C C . TRP A 1 434 ? -18.448 9.463 24.245 1.00 78.75 434 TRP A C 1
ATOM 3412 O O . TRP A 1 434 ? -19.342 8.979 24.942 1.00 78.75 434 TRP A O 1
ATOM 3422 N N . TRP A 1 435 ? -17.249 9.787 24.745 1.00 76.44 435 TRP A N 1
ATOM 3423 C CA . TRP A 1 435 ? -16.850 9.562 26.139 1.00 76.44 435 TRP A CA 1
ATOM 3424 C C . TRP A 1 435 ? -17.817 10.229 27.114 1.00 76.44 435 TRP A C 1
ATOM 3426 O O . TRP A 1 435 ? -18.291 9.589 28.051 1.00 76.44 435 TRP A O 1
ATOM 3436 N N . ARG A 1 436 ? -18.217 11.479 26.845 1.00 73.31 436 ARG A N 1
ATOM 3437 C CA . ARG A 1 436 ? -19.243 12.172 27.641 1.00 73.31 436 ARG A CA 1
ATOM 3438 C C . ARG A 1 436 ? -20.582 11.451 27.640 1.00 73.31 436 ARG A C 1
ATOM 3440 O O . ARG A 1 436 ? -21.256 11.386 28.664 1.00 73.31 436 ARG A O 1
ATOM 3447 N N . ALA A 1 437 ? -21.018 11.020 26.462 1.00 73.44 437 ALA A N 1
ATOM 3448 C CA . ALA A 1 437 ? -22.351 10.480 26.264 1.00 73.44 437 ALA A CA 1
ATOM 3449 C C . ALA A 1 437 ? -22.488 9.073 26.855 1.00 73.44 437 ALA A C 1
ATOM 3451 O O . ALA A 1 437 ? -23.557 8.727 27.357 1.00 73.44 437 ALA A O 1
ATOM 3452 N N . LYS A 1 438 ? -21.428 8.263 26.776 1.00 79.62 438 LYS A N 1
ATOM 3453 C CA . LYS A 1 438 ? -21.443 6.847 27.160 1.00 79.62 438 LYS A CA 1
ATOM 3454 C C . LYS A 1 438 ? -20.835 6.580 28.534 1.00 79.62 438 LYS A C 1
ATOM 3456 O O . LYS A 1 438 ? -21.344 5.718 29.242 1.00 79.62 438 LYS A O 1
ATOM 3461 N N . LEU A 1 439 ? -19.788 7.313 28.917 1.00 83.50 439 LEU A N 1
ATOM 3462 C CA . LEU A 1 439 ? -18.999 7.093 30.136 1.00 83.50 439 LEU A CA 1
ATOM 3463 C C . LEU A 1 439 ? -18.724 8.421 30.881 1.00 83.50 439 LEU A C 1
ATOM 3465 O O . LEU A 1 439 ? -17.568 8.777 31.126 1.00 83.50 439 LEU A O 1
ATOM 3469 N N . PRO A 1 440 ? -19.770 9.184 31.262 1.00 77.94 440 PRO A N 1
ATOM 3470 C CA . PRO A 1 440 ? -19.625 10.535 31.816 1.00 77.94 440 PRO A CA 1
ATOM 3471 C C . PRO A 1 440 ? -18.827 10.597 33.124 1.00 77.94 440 PRO A C 1
ATOM 3473 O O . PRO A 1 440 ? -18.203 11.613 33.412 1.00 77.94 440 PRO A O 1
ATOM 3476 N N . HIS A 1 441 ? -18.851 9.535 33.930 1.00 82.06 441 HIS A N 1
ATOM 3477 C CA . HIS A 1 441 ? -18.111 9.452 35.190 1.00 82.06 441 HIS A CA 1
ATOM 3478 C C . HIS A 1 441 ? -16.610 9.223 34.981 1.00 82.06 441 HIS A C 1
ATOM 3480 O O . HIS A 1 441 ? -15.822 9.739 35.766 1.00 82.06 441 HIS A O 1
ATOM 3486 N N . ILE A 1 442 ? -16.215 8.516 33.915 1.00 81.75 442 ILE A N 1
ATOM 3487 C CA . ILE A 1 442 ? -14.806 8.362 33.515 1.00 81.75 442 ILE A CA 1
ATOM 3488 C C . ILE A 1 442 ? -14.315 9.650 32.859 1.00 81.75 442 ILE A C 1
ATOM 3490 O O . ILE A 1 442 ? -13.247 10.138 33.202 1.00 81.75 442 ILE A O 1
ATOM 3494 N N . ALA A 1 443 ? -15.133 10.264 31.998 1.00 71.06 443 ALA A N 1
ATOM 3495 C CA . ALA A 1 443 ? -14.794 11.528 31.340 1.00 71.06 443 ALA A CA 1
ATOM 3496 C C . ALA A 1 443 ? -14.545 12.692 32.327 1.00 71.06 443 ALA A C 1
ATOM 3498 O O . ALA A 1 443 ? -13.894 13.677 31.981 1.00 71.06 443 ALA A O 1
ATOM 3499 N N . ALA A 1 444 ? -15.065 12.581 33.555 1.00 72.50 444 ALA A N 1
ATOM 3500 C CA . ALA A 1 444 ? -14.836 13.529 34.642 1.00 72.50 444 ALA A CA 1
ATOM 3501 C C . ALA A 1 444 ? -13.498 13.319 35.382 1.00 72.50 444 ALA A C 1
ATOM 3503 O O . ALA A 1 444 ? -13.124 14.155 36.206 1.00 72.50 444 ALA A O 1
ATOM 3504 N N . LEU A 1 445 ? -12.787 12.213 35.133 1.00 72.19 445 LEU A N 1
ATOM 3505 C CA . LEU A 1 445 ? -11.477 11.951 35.727 1.00 72.19 445 LEU A CA 1
ATOM 3506 C C . LEU A 1 445 ? -10.401 12.855 35.105 1.00 72.19 445 LEU A C 1
ATOM 3508 O O . LEU A 1 445 ? -10.522 13.234 33.933 1.00 72.19 445 LEU A O 1
ATOM 3512 N N . PRO A 1 446 ? -9.325 13.176 35.852 1.00 63.66 446 PRO A N 1
ATOM 3513 C CA . PRO A 1 446 ? -8.181 13.899 35.308 1.00 63.66 446 PRO A CA 1
ATOM 3514 C C . PRO A 1 446 ? -7.652 13.195 34.058 1.00 63.66 446 PRO A C 1
ATOM 3516 O O . PRO A 1 446 ? -7.365 11.997 34.092 1.00 63.66 446 PRO A O 1
ATOM 3519 N N . ILE A 1 447 ? -7.562 13.940 32.958 1.00 66.19 447 ILE A N 1
ATOM 3520 C CA . ILE A 1 447 ? -7.006 13.422 31.710 1.00 66.19 447 ILE A CA 1
ATOM 3521 C C . ILE A 1 447 ? -5.485 13.455 31.810 1.00 66.19 447 ILE A C 1
ATOM 3523 O O . ILE A 1 447 ? -4.929 14.434 32.313 1.00 66.19 447 ILE A O 1
ATOM 3527 N N . ASN A 1 448 ? -4.824 12.383 31.382 1.00 54.62 448 ASN A N 1
ATOM 3528 C CA . ASN A 1 448 ? -3.399 12.191 31.653 1.00 54.62 448 ASN A CA 1
ATOM 3529 C C . ASN A 1 448 ? -2.490 12.391 30.435 1.00 54.62 448 ASN A C 1
ATOM 3531 O O . ASN A 1 448 ? -1.370 11.900 30.406 1.00 54.62 448 ASN A O 1
ATOM 3535 N N . ARG A 1 449 ? -2.969 13.100 29.410 1.00 55.44 449 ARG A N 1
ATOM 3536 C CA . ARG A 1 449 ? -2.187 13.342 28.192 1.00 55.44 449 ARG A CA 1
ATOM 3537 C C . ARG A 1 449 ? -1.642 14.757 28.149 1.00 55.44 449 ARG A C 1
ATOM 3539 O O . ARG A 1 449 ? -2.244 15.671 28.717 1.00 55.44 449 ARG A O 1
ATOM 3546 N N . GLY A 1 450 ? -0.465 14.869 27.529 1.00 46.69 450 GLY A N 1
ATOM 3547 C CA . GLY A 1 450 ? 0.322 16.088 27.350 1.00 46.69 450 GLY A CA 1
ATOM 3548 C C . GLY A 1 450 ? -0.467 17.218 26.679 1.00 46.69 450 GLY A C 1
ATOM 3549 O O . GLY A 1 450 ? -1.663 17.081 26.432 1.00 46.69 450 GLY A O 1
ATOM 3550 N N . PRO A 1 451 ? 0.152 18.383 26.436 1.00 44.06 451 PRO A N 1
ATOM 3551 C CA . PRO A 1 451 ? -0.591 19.601 26.133 1.00 44.06 451 PRO A CA 1
ATOM 3552 C C . PRO A 1 451 ? -1.563 19.386 24.967 1.00 44.06 451 PRO A C 1
ATOM 3554 O O . PRO A 1 451 ? -1.157 18.987 23.882 1.00 44.06 451 PRO A O 1
ATOM 3557 N N . TYR A 1 452 ? -2.852 19.668 25.170 1.00 48.66 452 TYR A N 1
ATOM 3558 C CA . TYR A 1 452 ? -3.800 19.748 24.062 1.00 48.66 452 TYR A CA 1
ATOM 3559 C C . TYR A 1 452 ? -3.454 20.980 23.229 1.00 48.66 452 TYR A C 1
ATOM 3561 O O . TYR A 1 452 ? -3.911 22.086 23.513 1.00 48.66 452 TYR A O 1
ATOM 3569 N N . TYR A 1 453 ? -2.609 20.790 22.218 1.00 46.59 453 TYR A N 1
ATOM 3570 C CA . TYR A 1 453 ? -2.149 21.871 21.347 1.00 46.59 453 TYR A CA 1
ATOM 3571 C C . TYR A 1 453 ? -3.265 22.402 20.442 1.00 46.59 453 TYR A C 1
ATOM 3573 O O . TYR A 1 453 ? -3.188 23.541 19.987 1.00 46.59 453 TYR A O 1
ATOM 3581 N N . ASN A 1 454 ? -4.327 21.615 20.214 1.00 50.12 454 ASN A N 1
ATOM 3582 C CA . ASN A 1 454 ? -5.535 22.091 19.551 1.00 50.12 454 ASN A CA 1
ATOM 3583 C C . ASN A 1 454 ? -6.425 22.849 20.562 1.00 50.12 454 ASN A C 1
ATOM 3585 O O . ASN A 1 454 ? -7.060 22.213 21.415 1.00 50.12 454 ASN A O 1
ATOM 3589 N N . PRO A 1 455 ? -6.533 24.188 20.461 1.00 51.59 455 PRO A N 1
ATOM 3590 C CA . PRO A 1 455 ? -7.295 24.985 21.415 1.00 51.59 455 PRO A CA 1
ATOM 3591 C C . PRO A 1 455 ? -8.781 24.599 21.432 1.00 51.59 455 PRO A C 1
ATOM 3593 O O . PRO A 1 455 ? -9.393 24.594 22.494 1.00 51.59 455 PRO A O 1
ATOM 3596 N N . ILE A 1 456 ? -9.373 24.183 20.309 1.00 51.59 456 ILE A N 1
ATOM 3597 C CA . ILE A 1 456 ? -10.792 23.795 20.256 1.00 51.59 456 ILE A CA 1
ATOM 3598 C C . ILE A 1 456 ? -11.044 22.548 21.117 1.00 51.59 456 ILE A C 1
ATOM 3600 O O . ILE A 1 456 ? -11.996 22.518 21.899 1.00 51.59 456 ILE A O 1
ATOM 3604 N N . HIS A 1 457 ? -10.172 21.540 21.032 1.00 54.72 457 HIS A N 1
ATOM 3605 C CA . HIS A 1 457 ? -10.284 20.323 21.842 1.00 54.72 457 HIS A CA 1
ATOM 3606 C C . HIS A 1 457 ? -10.027 20.601 23.325 1.00 54.72 457 HIS A C 1
ATOM 3608 O O . HIS A 1 457 ? -10.772 20.119 24.181 1.00 54.72 457 HIS A O 1
ATOM 3614 N N . ALA A 1 458 ? -9.039 21.441 23.631 1.00 55.22 458 ALA A N 1
ATOM 3615 C CA . ALA A 1 458 ? -8.713 21.834 24.995 1.00 55.22 458 ALA A CA 1
ATOM 3616 C C . ALA A 1 458 ? -9.865 22.616 25.666 1.00 55.22 458 ALA A C 1
ATOM 3618 O O . ALA A 1 458 ? -10.235 22.337 26.809 1.00 55.22 458 ALA A O 1
ATOM 3619 N N . HIS A 1 459 ? -10.513 23.526 24.930 1.00 55.25 459 HIS A N 1
ATOM 3620 C CA . HIS A 1 459 ? -11.697 24.251 25.401 1.00 55.25 459 HIS A CA 1
ATOM 3621 C C . HIS A 1 459 ? -12.943 23.362 25.491 1.00 55.25 459 HIS A C 1
ATOM 3623 O O . HIS A 1 459 ? -13.75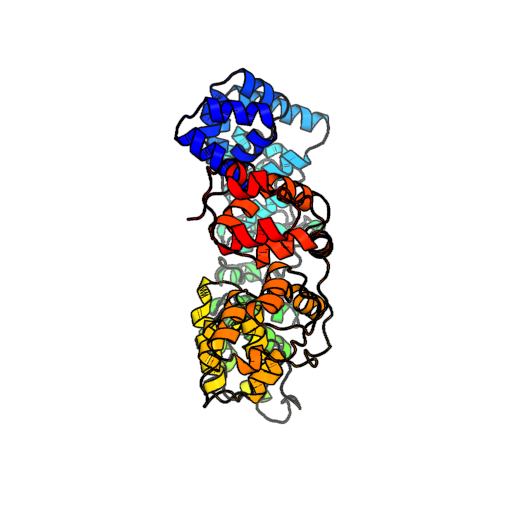1 23.536 26.407 1.00 55.25 459 HIS A O 1
ATOM 3629 N N . PHE A 1 460 ? -13.098 22.367 24.614 1.00 55.88 460 PHE A N 1
ATOM 3630 C CA . PHE A 1 460 ? -14.150 21.358 24.756 1.00 55.88 460 PHE A CA 1
ATOM 3631 C C . PHE A 1 460 ? -13.954 20.531 26.041 1.00 55.88 460 PHE A C 1
ATOM 3633 O O . PHE A 1 460 ? -14.887 20.363 26.828 1.00 55.88 460 PHE A O 1
ATOM 3640 N N . LEU A 1 461 ? -12.732 20.080 26.323 1.00 58.94 461 LEU A N 1
ATOM 3641 C CA . LEU A 1 461 ? -12.400 19.357 27.555 1.00 58.94 461 LEU A CA 1
ATOM 3642 C C . LEU A 1 461 ? -12.659 20.199 28.815 1.00 58.94 461 LEU A C 1
ATOM 3644 O O . LEU A 1 461 ? -13.276 19.722 29.768 1.00 58.94 461 LEU A O 1
ATOM 3648 N N . GLN A 1 462 ? -12.275 21.474 28.802 1.00 59.50 462 GLN A N 1
ATOM 3649 C CA . GLN A 1 462 ? -12.447 22.345 29.961 1.00 59.50 462 GLN A CA 1
ATOM 3650 C C . GLN A 1 462 ? -13.907 22.771 30.183 1.00 59.50 462 GLN A C 1
ATOM 3652 O O . GLN A 1 462 ? -14.434 22.639 31.287 1.00 59.50 462 GLN A O 1
ATOM 3657 N N . HIS A 1 463 ? -14.588 23.272 29.147 1.00 55.94 463 HIS A N 1
ATOM 3658 C CA . HIS A 1 463 ? -15.911 23.891 29.295 1.00 55.94 463 HIS A CA 1
ATOM 3659 C C . HIS A 1 463 ? -17.072 22.924 29.068 1.00 55.94 463 HIS A C 1
ATOM 3661 O O . HIS A 1 463 ? -18.116 23.060 29.709 1.00 55.94 463 HIS A O 1
ATOM 3667 N N . MET A 1 464 ? -16.921 21.952 28.162 1.00 52.22 464 MET A N 1
ATOM 3668 C CA . MET A 1 464 ? -17.965 20.960 27.910 1.00 52.22 464 MET A CA 1
ATOM 3669 C C . MET A 1 464 ? -17.825 19.778 28.868 1.00 52.22 464 MET A C 1
ATOM 3671 O O . MET A 1 464 ? -18.824 19.388 29.470 1.00 52.22 464 MET A O 1
ATOM 3675 N N . LEU A 1 465 ? -16.621 19.236 29.057 1.00 56.06 465 LEU A N 1
ATOM 3676 C CA . LEU A 1 465 ? -16.402 18.074 29.930 1.00 56.06 465 LEU A CA 1
ATOM 3677 C C . LEU A 1 465 ? -16.126 18.441 31.397 1.00 56.06 465 LEU A C 1
ATOM 3679 O O . LEU A 1 465 ? -16.236 17.575 32.259 1.00 56.06 465 LEU A O 1
ATOM 3683 N N . GLY A 1 466 ? -15.867 19.718 31.705 1.00 59.91 466 GLY A N 1
ATOM 3684 C CA . GLY A 1 466 ? -15.645 20.191 33.076 1.00 59.91 466 GLY A CA 1
ATOM 3685 C C . GLY A 1 466 ? -14.288 19.782 33.653 1.00 59.91 466 GLY A C 1
ATOM 3686 O O . GLY A 1 466 ? -14.114 19.808 34.870 1.00 59.91 466 GLY A O 1
ATOM 3687 N N . ASN A 1 467 ? -13.343 19.380 32.799 1.00 59.88 467 ASN A N 1
ATOM 3688 C CA . ASN A 1 467 ? -12.043 18.889 33.222 1.00 59.88 467 ASN A CA 1
ATOM 3689 C C . ASN A 1 467 ? -11.067 20.060 33.420 1.00 59.88 467 ASN A C 1
ATOM 3691 O O . ASN A 1 467 ? -10.683 20.728 32.463 1.00 59.88 467 ASN A O 1
ATOM 3695 N N . THR A 1 468 ? -10.684 20.336 34.668 1.00 60.09 468 THR A N 1
ATOM 3696 C CA . THR A 1 468 ? -9.801 21.461 35.030 1.00 60.09 468 THR A CA 1
ATOM 3697 C C . THR A 1 468 ? -8.354 21.032 35.287 1.00 60.09 468 THR A C 1
ATOM 3699 O O . THR A 1 468 ? -7.600 21.794 35.891 1.00 60.09 468 THR A O 1
ATOM 3702 N N . SER A 1 469 ? -7.964 19.806 34.919 1.00 55.53 469 SER A N 1
ATOM 3703 C CA . SER A 1 469 ? -6.673 19.224 35.316 1.00 55.53 469 SER A CA 1
ATOM 3704 C C . SER A 1 469 ? -5.456 19.741 34.539 1.00 55.53 469 SER A C 1
ATOM 3706 O O . SER A 1 469 ? -4.338 19.375 34.888 1.00 55.53 469 SER A O 1
ATOM 3708 N N . PHE A 1 470 ? -5.632 20.601 33.531 1.00 54.62 470 PHE A N 1
ATOM 3709 C CA . PHE A 1 470 ? -4.543 21.148 32.716 1.00 54.62 470 PHE A CA 1
ATOM 3710 C C . PHE A 1 470 ? -4.608 22.677 32.611 1.00 54.62 470 PHE A C 1
ATOM 3712 O O . PHE A 1 470 ? -5.677 23.290 32.612 1.00 54.62 470 PHE A O 1
ATOM 3719 N N . GLN A 1 471 ? -3.430 23.297 32.526 1.00 49.22 471 GLN A N 1
ATOM 3720 C CA . GLN A 1 471 ? -3.274 24.732 32.324 1.00 49.22 471 GLN A CA 1
ATOM 3721 C C . GLN A 1 471 ? -3.242 24.998 30.816 1.00 49.22 471 GLN A C 1
ATOM 3723 O O . GLN A 1 471 ? -2.314 24.576 30.130 1.00 49.22 471 GLN A O 1
ATOM 3728 N N . LEU A 1 472 ? -4.278 25.652 30.292 1.00 49.06 472 LEU A N 1
ATOM 3729 C CA . LEU A 1 472 ? -4.345 26.012 28.878 1.00 49.06 472 LEU A CA 1
ATOM 3730 C C . LEU A 1 472 ? -3.209 26.973 28.511 1.00 49.06 472 LEU A C 1
ATOM 3732 O O . LEU A 1 472 ? -2.967 27.956 29.218 1.00 49.06 472 LEU A O 1
ATOM 3736 N N . LEU A 1 473 ? -2.560 26.733 27.369 1.00 48.62 473 LEU A N 1
ATOM 3737 C CA . LEU A 1 473 ? -1.869 27.809 26.669 1.00 48.62 473 LEU A CA 1
ATOM 3738 C C . LEU A 1 473 ? -2.908 28.882 26.333 1.00 48.62 473 LEU A C 1
ATOM 3740 O O . LEU A 1 473 ? -4.021 28.562 25.912 1.00 48.62 473 LEU A O 1
ATOM 3744 N N . GLY A 1 474 ? -2.546 30.154 26.508 1.00 49.47 474 GLY A N 1
ATOM 3745 C CA . GLY A 1 474 ? -3.380 31.247 26.017 1.00 49.47 474 GLY A CA 1
ATOM 3746 C C . GLY A 1 474 ? -3.709 31.003 24.534 1.00 49.47 474 GLY A C 1
ATOM 3747 O O . GLY A 1 474 ? -2.813 30.585 23.796 1.00 49.47 474 GLY A O 1
ATOM 3748 N N . PRO A 1 475 ? -4.950 31.239 24.080 1.00 49.59 475 PRO A N 1
ATOM 3749 C CA . PRO A 1 475 ? -5.391 30.920 22.722 1.00 49.59 475 PRO A CA 1
ATOM 3750 C C . PRO A 1 475 ? -4.435 31.359 21.602 1.00 49.59 475 PRO A C 1
ATOM 3752 O O . PRO A 1 475 ? -4.187 30.617 20.653 1.00 49.59 475 PRO A O 1
ATOM 3755 N N . LEU A 1 476 ? -3.834 32.544 21.753 1.00 51.34 476 LEU A N 1
ATOM 3756 C CA . LEU A 1 476 ? -2.851 33.098 20.825 1.00 51.34 476 LEU A CA 1
ATOM 3757 C C . LEU A 1 476 ? -1.543 32.291 20.786 1.00 51.34 476 LEU A C 1
ATOM 3759 O O . LEU A 1 476 ? -0.946 32.137 19.726 1.00 51.34 476 LEU A O 1
ATOM 3763 N N . SER A 1 477 ? -1.088 31.784 21.933 1.00 55.38 477 SER A N 1
ATOM 3764 C CA . SER A 1 477 ? 0.099 30.931 22.033 1.00 55.38 477 SER A CA 1
ATOM 3765 C C . SER A 1 477 ? -0.147 29.579 21.363 1.00 55.38 477 SER A C 1
ATOM 3767 O O . SER A 1 477 ? 0.700 29.136 20.595 1.00 55.38 477 SER A O 1
ATOM 3769 N N . ALA A 1 478 ? -1.334 28.990 21.561 1.00 52.12 478 ALA A N 1
ATOM 3770 C CA . ALA A 1 478 ? -1.726 27.732 20.922 1.00 52.12 478 ALA A CA 1
ATOM 3771 C C . ALA A 1 478 ? -1.797 27.856 19.386 1.00 52.12 478 ALA A C 1
ATOM 3773 O O . ALA A 1 478 ? -1.253 27.024 18.666 1.00 52.12 478 ALA A O 1
ATOM 3774 N N . ILE A 1 479 ? -2.393 28.938 18.868 1.00 51.59 479 ILE A N 1
ATOM 3775 C CA . ILE A 1 479 ? -2.459 29.209 17.420 1.00 51.59 479 ILE A CA 1
ATOM 3776 C C . ILE A 1 479 ? -1.067 29.460 16.827 1.00 51.59 479 ILE A C 1
ATOM 3778 O O . ILE A 1 479 ? -0.758 28.964 15.743 1.00 51.59 479 ILE A O 1
ATOM 3782 N N . LYS A 1 480 ? -0.217 30.230 17.521 1.00 53.56 480 LYS A N 1
ATOM 3783 C CA . LYS A 1 480 ? 1.132 30.564 17.043 1.00 53.56 480 LYS A CA 1
ATOM 3784 C C . LYS A 1 480 ? 2.032 29.339 16.928 1.00 53.56 480 LYS A C 1
ATOM 3786 O O . LYS A 1 480 ? 2.786 29.247 15.963 1.00 53.56 480 LYS A O 1
ATOM 3791 N N . GLU A 1 481 ? 1.942 28.437 17.895 1.00 51.38 481 GLU A N 1
ATOM 3792 C CA . GLU A 1 481 ? 2.723 27.203 17.944 1.00 51.38 481 GLU A CA 1
ATOM 3793 C C . GLU A 1 481 ? 2.219 26.168 16.924 1.00 51.38 481 GLU A C 1
ATOM 3795 O O . GLU A 1 481 ? 3.033 25.547 16.249 1.00 51.38 481 GLU A O 1
ATOM 3800 N N . PHE A 1 482 ? 0.896 26.047 16.734 1.00 46.44 482 PHE A N 1
ATOM 3801 C CA . PHE A 1 482 ? 0.295 25.050 15.836 1.00 46.44 482 PHE A CA 1
ATOM 3802 C C . PHE A 1 482 ? 0.313 25.448 14.347 1.00 46.44 482 PHE A C 1
ATOM 3804 O O . PHE A 1 482 ? 0.565 24.607 13.489 1.00 46.44 482 PHE A O 1
ATOM 3811 N N . TYR A 1 483 ? 0.065 26.721 14.014 1.00 50.81 483 TYR A N 1
ATOM 3812 C CA . TYR A 1 483 ? -0.105 27.174 12.622 1.00 50.81 483 TYR A CA 1
ATOM 3813 C C . TYR A 1 483 ? 1.039 28.051 12.076 1.00 50.81 483 TYR A C 1
ATOM 3815 O O . TYR A 1 483 ? 0.922 28.611 10.986 1.00 50.81 483 TYR A O 1
ATOM 3823 N N . GLY A 1 484 ? 2.146 28.225 12.804 1.00 53.84 484 GLY A N 1
ATOM 3824 C CA . GLY A 1 484 ? 3.280 29.017 12.303 1.00 53.84 484 GLY A CA 1
ATOM 3825 C C . GLY A 1 484 ? 3.097 30.540 12.404 1.00 53.84 484 GLY A C 1
ATOM 3826 O O . GLY A 1 484 ? 3.581 31.302 11.569 1.00 53.84 484 GLY A O 1
ATOM 3827 N N . GLY A 1 485 ? 2.437 31.008 13.464 1.00 50.69 485 GLY A N 1
ATOM 3828 C CA . GLY A 1 485 ? 2.771 32.281 14.113 1.00 50.69 485 GLY A CA 1
ATOM 3829 C C . GLY A 1 485 ? 2.245 33.599 13.530 1.00 50.69 485 GLY A C 1
ATOM 3830 O O . GLY A 1 485 ? 1.961 34.505 14.316 1.00 50.69 485 GLY A O 1
ATOM 3831 N N . GLN A 1 486 ? 2.129 33.749 12.205 1.00 51.00 486 GLN A N 1
ATOM 3832 C CA . GLN A 1 486 ? 1.840 35.063 11.595 1.00 51.00 486 GLN A CA 1
ATOM 3833 C C . GLN A 1 486 ? 0.674 35.089 10.601 1.00 51.00 486 GLN A C 1
ATOM 3835 O O . GLN A 1 486 ? -0.132 36.011 10.674 1.00 51.00 486 GLN A O 1
ATOM 3840 N N . VAL A 1 487 ? 0.538 34.097 9.717 1.00 48.59 487 VAL A N 1
ATOM 3841 C CA . VAL A 1 487 ? -0.509 34.118 8.672 1.00 48.59 487 VAL A CA 1
ATOM 3842 C C . VAL A 1 487 ? -1.905 33.902 9.269 1.00 48.59 487 VAL A C 1
ATOM 3844 O O . VAL A 1 487 ? -2.836 34.634 8.957 1.00 48.59 487 VAL A O 1
ATOM 3847 N N . VAL A 1 488 ? -2.034 32.967 10.213 1.00 50.44 488 VAL A N 1
ATOM 3848 C CA . VAL A 1 488 ? -3.338 32.593 10.789 1.00 50.44 488 VAL A CA 1
ATOM 3849 C C . VAL A 1 488 ? -3.901 33.639 11.752 1.00 50.44 488 VAL A C 1
ATOM 3851 O O . VAL A 1 488 ? -5.115 33.786 11.848 1.00 50.44 488 VAL A O 1
ATOM 3854 N N . VAL A 1 489 ? -3.052 34.409 12.442 1.00 52.44 489 VAL A N 1
ATOM 3855 C CA . VAL A 1 489 ? -3.533 35.506 13.304 1.00 52.44 489 VAL A CA 1
ATOM 3856 C C . VAL A 1 489 ? -4.165 36.612 12.453 1.00 52.44 489 VAL A C 1
ATOM 3858 O O . VAL A 1 489 ? -5.225 37.108 12.817 1.00 52.44 489 VAL A O 1
ATOM 3861 N N . ALA A 1 490 ? -3.579 36.925 11.291 1.00 52.78 490 ALA A N 1
ATOM 3862 C CA . ALA A 1 490 ? -4.137 37.905 10.361 1.00 52.78 490 ALA A CA 1
ATOM 3863 C C . ALA A 1 490 ? -5.479 37.439 9.755 1.00 52.78 490 ALA A C 1
ATOM 3865 O O . ALA A 1 490 ? -6.434 38.209 9.731 1.00 52.78 490 ALA A O 1
ATOM 3866 N N . GLU A 1 491 ? -5.594 36.169 9.346 1.00 53.09 491 GLU A N 1
ATOM 3867 C CA . GLU A 1 491 ? -6.852 35.612 8.812 1.00 53.09 491 GLU A CA 1
ATOM 3868 C C . GLU A 1 491 ? -7.971 35.500 9.871 1.00 53.09 491 GLU A C 1
ATOM 3870 O O . GLU A 1 491 ? -9.153 35.661 9.553 1.00 53.09 491 GLU A O 1
ATOM 3875 N N . LEU A 1 492 ? -7.624 35.228 11.137 1.00 54.66 492 LEU A N 1
ATOM 3876 C CA . LEU A 1 492 ? -8.581 35.204 12.253 1.00 54.66 492 LEU A CA 1
ATOM 3877 C C . LEU A 1 492 ? -9.076 36.606 12.622 1.00 54.66 492 LEU A C 1
ATOM 3879 O O . LEU A 1 492 ? -10.250 36.754 12.956 1.00 54.66 492 LEU A O 1
ATOM 3883 N N . GLU A 1 493 ? -8.209 37.619 12.554 1.00 57.12 493 GLU A N 1
ATOM 3884 C CA . GLU A 1 493 ? -8.590 39.023 12.744 1.00 57.12 493 GLU A CA 1
ATOM 3885 C C . GLU A 1 493 ? -9.491 39.520 11.601 1.00 57.12 493 GLU A C 1
ATOM 3887 O O . GLU A 1 493 ? -10.491 40.184 11.870 1.00 57.12 493 GLU A O 1
ATOM 3892 N N . GLU A 1 494 ? -9.219 39.132 10.348 1.00 56.94 494 GLU A N 1
ATOM 3893 C CA . GLU A 1 494 ? -10.065 39.486 9.195 1.00 56.94 494 GLU A CA 1
ATOM 3894 C C . GLU A 1 494 ? -11.480 38.883 9.264 1.00 56.94 494 GLU A C 1
ATOM 3896 O O . GLU A 1 494 ? -12.436 39.510 8.809 1.00 56.94 494 GLU A O 1
ATOM 3901 N N . ASN A 1 495 ? -11.641 37.700 9.870 1.00 59.28 495 ASN A N 1
ATOM 3902 C CA . ASN A 1 495 ? -12.933 37.006 9.981 1.00 59.28 495 ASN A CA 1
ATOM 3903 C C . ASN A 1 495 ? -13.581 37.098 11.379 1.00 59.28 495 ASN A C 1
ATOM 3905 O O . ASN A 1 495 ? -14.630 36.491 11.625 1.00 59.28 495 ASN A O 1
ATOM 3909 N N . ALA A 1 496 ? -12.982 37.863 12.298 1.00 65.81 496 ALA A N 1
ATOM 3910 C CA . ALA A 1 496 ? -13.399 37.969 13.696 1.00 65.81 496 ALA A CA 1
ATOM 3911 C C . ALA A 1 496 ? -14.864 38.394 13.856 1.00 65.81 496 ALA A C 1
ATOM 3913 O O . ALA A 1 496 ? -15.615 37.801 14.634 1.00 65.81 496 ALA A O 1
ATOM 3914 N N . ASP A 1 497 ? -15.287 39.388 13.077 1.00 72.38 497 ASP A N 1
ATOM 3915 C CA . ASP A 1 497 ? -16.628 39.964 13.162 1.00 72.38 497 ASP A CA 1
ATOM 3916 C C . ASP A 1 497 ? -17.723 38.944 12.830 1.00 72.38 497 ASP A C 1
ATOM 3918 O O . ASP A 1 497 ? -18.751 38.890 13.513 1.00 72.38 497 ASP A O 1
ATOM 3922 N N . GLN A 1 498 ? -17.498 38.088 11.828 1.00 71.56 498 GLN A N 1
ATOM 3923 C CA . GLN A 1 498 ? -18.459 37.053 11.451 1.00 71.56 498 GLN A CA 1
ATOM 3924 C C . GLN A 1 498 ? -18.551 35.962 12.527 1.00 71.56 498 GLN A C 1
ATOM 3926 O O . GLN A 1 498 ? -19.652 35.615 12.962 1.00 71.56 498 GLN A O 1
ATOM 3931 N N . CYS A 1 499 ? -17.409 35.474 13.015 1.00 67.81 499 CYS A N 1
ATOM 3932 C CA . CYS A 1 499 ? -17.349 34.451 14.062 1.00 67.81 499 CYS A CA 1
ATOM 3933 C C . CYS A 1 499 ? -18.017 34.918 15.365 1.00 67.81 499 CYS A C 1
ATOM 3935 O O . CYS A 1 499 ? -18.804 34.188 15.975 1.00 67.81 499 CYS A O 1
ATOM 3937 N N . LEU A 1 500 ? -17.752 36.161 15.781 1.00 75.81 500 LEU A N 1
ATOM 3938 C CA . LEU A 1 500 ? -18.357 36.765 16.968 1.00 75.81 500 LEU A CA 1
ATOM 3939 C C . LEU A 1 500 ? -19.862 37.002 16.791 1.00 75.81 500 LEU A C 1
ATOM 3941 O O . LEU A 1 500 ? -20.628 36.855 17.756 1.00 75.81 500 LEU A O 1
ATOM 3945 N N . ALA A 1 501 ? -20.308 37.326 15.574 1.00 76.25 501 ALA A N 1
ATOM 3946 C CA . ALA A 1 501 ? -21.723 37.458 15.254 1.00 76.25 501 ALA A CA 1
ATOM 3947 C C . ALA A 1 501 ? -22.448 36.112 15.364 1.00 76.25 501 ALA A C 1
ATOM 3949 O O . ALA A 1 501 ? -23.468 36.025 16.052 1.00 76.25 501 ALA A O 1
ATOM 3950 N N . GLU A 1 502 ? -21.903 35.052 14.768 1.00 69.00 502 GLU A N 1
ATOM 3951 C CA . GLU A 1 502 ? -22.468 33.699 14.822 1.00 69.00 502 GLU A CA 1
ATOM 3952 C C . GLU A 1 502 ? -22.500 33.151 16.258 1.00 69.00 502 GLU A C 1
ATOM 3954 O O . GLU A 1 502 ? -23.565 32.755 16.744 1.00 69.00 502 GLU A O 1
ATOM 3959 N N . ALA A 1 503 ? -21.392 33.239 17.003 1.00 70.81 503 ALA A N 1
ATOM 3960 C CA . ALA A 1 503 ? -21.344 32.825 18.409 1.00 70.81 503 ALA A CA 1
ATOM 3961 C C . ALA A 1 503 ? -22.407 33.550 19.259 1.00 70.81 503 ALA A C 1
ATOM 3963 O O . ALA A 1 503 ? -23.080 32.956 20.111 1.00 70.81 503 ALA A O 1
ATOM 3964 N N . SER A 1 504 ? -22.636 34.837 18.987 1.00 79.62 504 SER A N 1
ATOM 3965 C CA . SER A 1 504 ? -23.668 35.626 19.665 1.00 79.62 504 SER A CA 1
ATOM 3966 C C . SER A 1 504 ? -25.094 35.233 19.252 1.00 79.62 504 SER A C 1
ATOM 3968 O O . SER A 1 504 ? -25.996 35.192 20.099 1.00 79.62 504 SER A O 1
ATOM 3970 N N . GLN A 1 505 ? -25.320 34.899 17.977 1.00 75.69 505 GLN A N 1
ATOM 3971 C CA . GLN A 1 505 ? -26.599 34.373 17.479 1.00 75.69 505 GLN A CA 1
ATOM 3972 C C . GLN A 1 505 ? -26.960 33.030 18.122 1.00 75.69 505 GLN A C 1
ATOM 3974 O O . GLN A 1 505 ? -28.133 32.785 18.416 1.00 75.69 505 GLN A O 1
ATOM 3979 N N . HIS A 1 506 ? -25.968 32.178 18.382 1.00 65.50 506 HIS A N 1
ATOM 3980 C CA . HIS A 1 506 ? -26.161 30.857 18.983 1.00 65.50 506 HIS A CA 1
ATOM 3981 C C . HIS A 1 506 ? -26.127 30.867 20.520 1.00 65.50 506 HIS A C 1
ATOM 3983 O O . HIS A 1 506 ? -26.698 29.977 21.167 1.00 65.50 506 HIS A O 1
ATOM 3989 N N . GLY A 1 507 ? -25.616 31.947 21.120 1.00 73.12 507 GLY A N 1
ATOM 3990 C CA . GLY A 1 507 ? -25.529 32.121 22.570 1.00 73.12 507 GLY A CA 1
ATOM 3991 C C . GLY A 1 507 ? -24.334 31.404 23.196 1.00 73.12 507 GLY A C 1
ATOM 3992 O O . GLY A 1 507 ? -24.392 31.059 24.381 1.00 73.12 507 GLY A O 1
ATOM 3993 N N . ASP A 1 508 ? -23.285 31.178 22.412 1.00 68.25 508 ASP A N 1
ATOM 3994 C CA . ASP A 1 508 ? -22.117 30.373 22.753 1.00 68.25 508 ASP A CA 1
ATOM 3995 C C . ASP A 1 508 ? -21.121 31.174 23.590 1.00 68.25 508 ASP A C 1
ATOM 3997 O O . ASP A 1 508 ? -20.069 31.618 23.137 1.00 68.25 508 ASP A O 1
ATOM 4001 N N . ARG A 1 509 ? -21.473 31.357 24.866 1.00 75.62 509 ARG A N 1
ATOM 4002 C CA . ARG A 1 509 ? -20.674 32.124 25.835 1.00 75.62 509 ARG A CA 1
ATOM 4003 C C . ARG A 1 509 ? -19.227 31.652 25.940 1.00 75.62 509 ARG A C 1
ATOM 4005 O O . ARG A 1 509 ? -18.356 32.485 26.097 1.00 75.62 509 ARG A O 1
ATOM 4012 N N . HIS A 1 510 ? -18.986 30.353 25.802 1.00 57.44 510 HIS A N 1
ATOM 4013 C CA . HIS A 1 510 ? -17.644 29.780 25.860 1.00 57.44 510 HIS A CA 1
ATOM 4014 C C . HIS A 1 510 ? -16.735 30.288 24.727 1.00 57.44 510 HIS A C 1
ATOM 4016 O O . HIS A 1 510 ? -15.558 30.509 24.969 1.00 57.44 510 HIS A O 1
ATOM 4022 N N . ILE A 1 511 ? -17.276 30.540 23.528 1.00 62.59 511 ILE A N 1
ATOM 4023 C CA . ILE A 1 511 ? -16.524 31.116 22.398 1.00 62.59 511 ILE A CA 1
ATOM 4024 C C . ILE A 1 511 ? -16.248 32.608 22.640 1.00 62.59 511 ILE A C 1
ATOM 4026 O O . ILE A 1 511 ? -15.174 33.108 22.322 1.00 62.59 511 ILE A O 1
ATOM 4030 N N . LEU A 1 512 ? -17.199 33.327 23.244 1.00 75.19 512 LEU A N 1
ATOM 4031 C CA . LEU A 1 512 ? -17.017 34.738 23.600 1.00 75.19 512 LEU A CA 1
ATOM 4032 C C . LEU A 1 512 ? -16.003 34.917 24.745 1.00 75.19 512 LEU A C 1
ATOM 4034 O O . LEU A 1 512 ? -15.143 35.793 24.675 1.00 75.19 512 LEU A O 1
ATOM 4038 N N . ASP A 1 513 ? -16.078 34.065 25.772 1.00 71.88 513 ASP A N 1
ATOM 4039 C CA . ASP A 1 513 ? -15.107 33.989 26.870 1.00 71.88 513 ASP A CA 1
ATOM 4040 C C . ASP A 1 513 ? -13.709 33.667 26.318 1.00 71.88 513 ASP A C 1
ATOM 4042 O O . ASP A 1 513 ? -12.756 34.384 26.613 1.00 71.88 513 ASP A O 1
ATOM 4046 N N . TRP A 1 514 ? -13.613 32.681 25.417 1.00 67.38 514 TRP A N 1
ATOM 4047 C CA . TRP A 1 514 ? -12.379 32.333 24.708 1.00 67.38 514 TRP A CA 1
ATOM 4048 C C . TRP A 1 514 ? -11.748 33.526 23.993 1.00 67.38 514 TRP A C 1
ATOM 4050 O O . TRP A 1 514 ? -10.565 33.814 24.177 1.00 67.38 514 TRP A O 1
ATOM 4060 N N . TRP A 1 515 ? -12.540 34.247 23.195 1.00 70.62 515 TRP A N 1
ATOM 4061 C CA . TRP A 1 515 ? -12.039 35.380 22.419 1.00 70.62 515 TRP A CA 1
ATOM 4062 C C . TRP A 1 515 ? -11.545 36.496 23.337 1.00 70.62 515 TRP A C 1
ATOM 4064 O O . TRP A 1 515 ? -10.493 37.084 23.099 1.00 70.62 515 TRP A O 1
ATOM 4074 N N . LYS A 1 516 ? -12.252 36.738 24.442 1.00 73.62 516 LYS A N 1
ATOM 4075 C CA . LYS A 1 516 ? -11.864 37.740 25.436 1.00 73.62 516 LYS A CA 1
ATOM 4076 C C . LYS A 1 516 ? -10.573 37.368 26.169 1.00 73.62 516 LYS A C 1
ATOM 4078 O O . LYS A 1 516 ? -9.757 38.241 26.453 1.00 73.62 516 LYS A O 1
ATOM 4083 N N . GLU A 1 517 ? -10.381 36.088 26.472 1.00 66.44 517 GLU A N 1
ATOM 4084 C CA . GLU A 1 517 ? -9.188 35.569 27.152 1.00 66.44 517 GLU A CA 1
ATOM 4085 C C . GLU A 1 517 ? -7.994 35.364 26.202 1.00 66.44 517 GLU A C 1
ATOM 4087 O O . GLU A 1 517 ? -6.855 35.244 26.654 1.00 66.44 517 GLU A O 1
ATOM 4092 N N . SER A 1 518 ? -8.227 35.382 24.884 1.00 60.91 518 SER A N 1
ATOM 4093 C CA . SER A 1 518 ? -7.194 35.189 23.858 1.00 60.91 518 SER A CA 1
ATOM 4094 C C . SER A 1 518 ? -6.177 36.323 23.748 1.00 60.91 518 SER A C 1
ATOM 4096 O O . SER A 1 518 ? -5.059 36.096 23.284 1.00 60.91 518 SER A O 1
ATOM 4098 N N . GLY A 1 519 ? -6.555 37.537 24.153 1.00 65.06 519 GLY A N 1
ATOM 4099 C CA . GLY A 1 519 ? -5.760 38.743 23.927 1.00 65.06 519 GLY A CA 1
ATOM 4100 C C . GLY A 1 519 ? -5.827 39.292 22.495 1.00 65.06 519 GLY A C 1
ATOM 4101 O O . GLY A 1 519 ? -5.142 40.275 22.215 1.00 65.06 519 GLY A O 1
ATOM 4102 N N . LEU A 1 520 ? -6.631 38.689 21.608 1.00 66.56 520 LEU A N 1
ATOM 4103 C CA . LEU A 1 520 ? -6.986 39.254 20.302 1.00 66.56 520 LEU A CA 1
ATOM 4104 C C . LEU A 1 520 ? -7.864 40.499 20.478 1.00 66.56 520 LEU A C 1
ATOM 4106 O O . LEU A 1 520 ? -8.610 40.615 21.457 1.00 66.56 520 LEU A O 1
ATOM 4110 N N . GLU A 1 521 ? -7.803 41.425 19.518 1.00 70.62 521 GLU A N 1
ATOM 4111 C CA . GLU A 1 521 ? -8.705 42.576 19.516 1.00 70.62 521 GLU A CA 1
ATOM 4112 C C . GLU A 1 521 ? -10.155 42.083 19.390 1.00 70.62 521 GLU A C 1
ATOM 4114 O O . GLU A 1 521 ? -10.523 41.386 18.446 1.00 70.62 521 GLU A O 1
ATOM 4119 N N . MET A 1 522 ? -10.981 42.412 20.386 1.00 79.62 522 MET A N 1
ATOM 4120 C CA . MET A 1 522 ? -12.379 42.000 20.449 1.00 79.62 522 MET A CA 1
ATOM 4121 C C . MET A 1 522 ? -13.266 43.235 20.489 1.00 79.62 522 MET A C 1
ATOM 4123 O O . MET A 1 522 ? -13.287 43.974 21.476 1.00 79.62 522 MET A O 1
ATOM 4127 N N . LYS A 1 523 ? -14.035 43.431 19.421 1.00 84.56 523 LYS A N 1
ATOM 4128 C CA . LYS A 1 523 ? -15.096 44.434 19.342 1.00 84.56 523 LYS A CA 1
ATOM 4129 C C . LYS A 1 523 ? -16.426 43.726 19.151 1.00 84.56 523 LYS A C 1
ATOM 4131 O O . LYS A 1 523 ? -16.485 42.634 18.595 1.00 84.56 523 LYS A O 1
ATOM 4136 N N . CYS A 1 524 ? -17.499 44.320 19.665 1.00 82.50 524 CYS A N 1
ATOM 4137 C CA . CYS A 1 524 ? -18.828 43.809 19.362 1.00 82.50 524 CYS A CA 1
ATOM 4138 C C . CYS A 1 524 ? -19.124 44.099 17.881 1.00 82.50 524 CYS A C 1
ATOM 4140 O O . CYS A 1 524 ? -19.045 45.271 17.503 1.00 82.50 524 CYS A O 1
ATOM 4142 N N . PRO A 1 525 ? -19.449 43.081 17.060 1.00 85.88 525 PRO A N 1
ATOM 4143 C CA . PRO A 1 525 ? -19.688 43.275 15.633 1.00 85.88 525 PRO A CA 1
ATOM 4144 C C . PRO A 1 525 ? -20.756 44.337 15.373 1.00 85.88 525 PRO A C 1
ATOM 4146 O O . PRO A 1 525 ? -21.807 44.343 16.025 1.00 85.88 525 PRO A O 1
ATOM 4149 N N . GLU A 1 526 ? -20.525 45.208 14.389 1.00 83.50 526 GLU A N 1
ATOM 4150 C CA . GLU A 1 526 ? -21.421 46.335 14.097 1.00 83.50 526 GLU A CA 1
ATOM 4151 C C . GLU A 1 526 ? -22.854 45.859 13.811 1.00 83.50 526 GLU A C 1
ATOM 4153 O O . GLU A 1 526 ? -23.810 46.423 14.340 1.00 83.50 526 GLU A O 1
ATOM 4158 N N . ALA A 1 527 ? -23.002 44.737 13.099 1.00 80.38 527 ALA A N 1
ATOM 4159 C CA . ALA A 1 527 ? -24.293 44.116 12.807 1.00 80.38 527 ALA A CA 1
ATOM 4160 C C . ALA A 1 527 ? -25.104 43.736 14.067 1.00 80.38 527 ALA A C 1
ATOM 4162 O O . ALA A 1 527 ? -26.334 43.673 14.020 1.00 80.38 527 ALA A O 1
ATOM 4163 N N . ILE A 1 528 ? -24.453 43.470 15.207 1.00 85.50 528 ILE A N 1
ATOM 4164 C CA . ILE A 1 528 ? -25.133 43.216 16.488 1.00 85.50 528 ILE A CA 1
ATOM 4165 C C . ILE A 1 528 ? -25.573 44.536 17.131 1.00 85.50 528 ILE A C 1
ATOM 4167 O O . ILE A 1 528 ? -26.695 44.629 17.639 1.00 85.50 528 ILE A O 1
ATOM 4171 N N . LEU A 1 529 ? -24.712 45.558 17.093 1.00 84.81 529 LEU A N 1
ATOM 4172 C CA . LEU A 1 529 ? -24.965 46.875 17.686 1.00 84.81 529 LEU A CA 1
ATOM 4173 C C . LEU A 1 529 ? -26.077 47.641 16.956 1.00 84.81 529 LEU A C 1
ATOM 4175 O O . LEU A 1 529 ? -26.904 48.294 17.597 1.00 84.81 529 LEU A O 1
ATOM 4179 N N . THR A 1 530 ? -26.144 47.522 15.627 1.00 81.06 530 THR A N 1
ATOM 4180 C CA . THR A 1 530 ? -27.209 48.101 14.790 1.00 81.06 530 THR A CA 1
ATOM 4181 C C . THR A 1 530 ? -28.530 47.333 14.899 1.00 81.06 530 THR A C 1
ATOM 4183 O O . THR A 1 530 ? -29.578 47.834 14.487 1.00 81.06 530 THR A O 1
ATOM 4186 N N . GLY A 1 531 ? -28.510 46.135 15.495 1.00 77.94 531 GLY A N 1
ATOM 4187 C CA . GLY A 1 531 ? -29.676 45.270 15.657 1.00 77.94 531 GLY A CA 1
ATOM 4188 C C . GLY A 1 531 ? -30.073 44.500 14.393 1.00 77.94 531 GLY A C 1
ATOM 4189 O O . GLY A 1 531 ? -31.132 43.869 14.392 1.00 77.94 531 GLY A O 1
ATOM 4190 N N . GLU A 1 532 ? -29.246 44.528 13.342 1.00 81.62 532 GLU A N 1
ATOM 4191 C CA . GLU A 1 532 ? -29.414 43.722 12.123 1.00 81.62 532 GLU A CA 1
ATOM 4192 C C . GLU A 1 532 ? -29.299 42.221 12.424 1.00 81.62 532 GLU A C 1
ATOM 4194 O O . GLU A 1 532 ? -30.067 41.405 11.911 1.00 81.62 532 GLU A O 1
ATOM 4199 N N . THR A 1 533 ? -28.387 41.863 13.326 1.00 80.06 533 THR A N 1
ATOM 4200 C CA . THR A 1 533 ? -28.192 40.506 13.829 1.00 80.06 533 THR A CA 1
ATOM 4201 C C . THR A 1 533 ? -28.860 40.336 15.190 1.00 80.06 533 THR A C 1
ATOM 4203 O O . THR A 1 533 ? -28.481 40.969 16.177 1.00 80.06 533 THR A O 1
ATOM 4206 N N . ARG A 1 534 ? -29.843 39.430 15.275 1.00 83.50 534 ARG A N 1
ATOM 4207 C CA . ARG A 1 534 ? -30.485 39.081 16.551 1.00 83.50 534 ARG A CA 1
ATOM 4208 C C . ARG A 1 534 ? -29.679 38.031 17.306 1.00 83.50 534 ARG A C 1
ATOM 4210 O O . ARG A 1 534 ? -29.438 36.945 16.787 1.00 83.50 534 ARG A O 1
ATOM 4217 N N . VAL A 1 535 ? -29.345 38.319 18.558 1.00 85.94 535 VAL A N 1
ATOM 4218 C CA . VAL A 1 535 ? -28.527 37.448 19.418 1.00 85.94 535 VAL A CA 1
ATOM 4219 C C . VAL A 1 535 ? -29.382 36.696 20.439 1.00 85.94 535 VAL A C 1
ATOM 4221 O O . VAL A 1 535 ? -30.506 37.098 20.736 1.00 85.94 535 VAL A O 1
ATOM 4224 N N . ARG A 1 536 ? -28.880 35.610 21.038 1.00 82.75 536 ARG A N 1
ATOM 4225 C CA . ARG A 1 536 ? -29.581 34.990 22.181 1.00 82.75 536 ARG A CA 1
ATOM 4226 C C . ARG A 1 536 ? -29.451 35.838 23.441 1.00 82.75 536 ARG A C 1
ATOM 4228 O O . ARG A 1 536 ? -28.453 36.524 23.649 1.00 82.75 536 ARG A O 1
ATOM 4235 N N . TRP A 1 537 ? -30.420 35.704 24.351 1.00 84.31 537 TRP A N 1
ATOM 4236 C CA . TRP A 1 537 ? -30.429 36.454 25.615 1.00 84.31 537 TRP A CA 1
ATOM 4237 C C . TRP A 1 537 ? -29.136 36.269 26.428 1.00 84.31 537 TRP A C 1
ATOM 4239 O O . TRP A 1 537 ? -28.633 37.228 27.004 1.00 84.31 537 TRP A O 1
ATOM 4249 N N . ARG A 1 538 ? -28.555 35.059 26.407 1.00 79.25 538 ARG A N 1
ATOM 4250 C CA . ARG A 1 538 ? -27.288 34.734 27.082 1.00 79.25 538 ARG A CA 1
ATOM 4251 C C . ARG A 1 538 ? -26.089 35.482 26.500 1.00 79.25 538 ARG A C 1
ATOM 4253 O O . ARG A 1 538 ? -25.205 35.852 27.260 1.00 79.25 538 ARG A O 1
ATOM 4260 N N . ALA A 1 539 ? -26.064 35.706 25.186 1.00 83.94 539 ALA A N 1
ATOM 4261 C CA . ALA A 1 539 ? -25.017 36.492 24.538 1.00 83.94 539 ALA A CA 1
ATOM 4262 C C . ALA A 1 539 ? -25.200 37.986 24.822 1.00 83.94 539 ALA A C 1
ATOM 4264 O O . ALA A 1 539 ? -24.232 38.657 25.149 1.00 83.94 539 ALA A O 1
ATOM 4265 N N . LYS A 1 540 ? -26.437 38.504 24.803 1.00 86.50 540 LYS A N 1
ATOM 4266 C CA . LYS A 1 540 ? -26.709 39.898 25.201 1.00 86.50 540 LYS A CA 1
ATOM 4267 C C . LYS A 1 540 ? -26.285 40.175 26.646 1.00 86.50 540 LYS A C 1
ATOM 4269 O O . LYS A 1 540 ? -25.658 41.193 26.920 1.00 86.50 540 LYS A O 1
ATOM 4274 N N . GLU A 1 541 ? -26.609 39.265 27.564 1.00 87.38 541 GLU A N 1
ATOM 4275 C CA . GLU A 1 541 ? -26.165 39.350 28.958 1.00 87.38 541 GLU A CA 1
ATOM 4276 C C . GLU A 1 541 ? -24.634 39.309 29.065 1.00 87.38 541 GLU A C 1
ATOM 4278 O O . GLU A 1 541 ? -24.050 40.051 29.854 1.00 87.38 541 GLU A O 1
ATOM 4283 N N . TRP A 1 542 ? -23.986 38.466 28.258 1.00 90.81 542 TRP A N 1
ATOM 4284 C CA . TRP A 1 542 ? -22.532 38.369 28.205 1.00 90.81 542 TRP A CA 1
ATOM 4285 C C . TRP A 1 542 ? -21.892 39.677 27.728 1.00 90.81 542 TRP A C 1
ATOM 4287 O O . TRP A 1 542 ? -21.054 40.223 28.439 1.00 90.81 542 TRP A O 1
ATOM 4297 N N . TRP A 1 543 ? -22.347 40.238 26.601 1.00 89.00 543 TRP A N 1
ATOM 4298 C CA . TRP A 1 543 ? -21.849 41.513 26.074 1.00 89.00 543 TRP A CA 1
ATOM 4299 C C . TRP A 1 543 ? -22.025 42.651 27.084 1.00 89.00 543 TRP A C 1
ATOM 4301 O O . TRP A 1 543 ? -21.085 43.409 27.304 1.00 89.00 543 TRP A O 1
ATOM 4311 N N . ALA A 1 544 ? -23.161 42.707 27.788 1.00 86.44 544 ALA A N 1
ATOM 4312 C CA . ALA A 1 544 ? -23.401 43.704 28.835 1.00 86.44 544 ALA A CA 1
ATOM 4313 C C . ALA A 1 544 ? -22.435 43.574 30.026 1.00 86.44 544 ALA A C 1
ATOM 4315 O O . ALA A 1 544 ? -22.015 44.571 30.605 1.00 86.44 544 ALA A O 1
ATOM 4316 N N . LYS A 1 545 ? -22.057 42.345 30.393 1.00 86.38 545 LYS A N 1
ATOM 4317 C CA . LYS A 1 545 ? -21.099 42.070 31.478 1.00 86.38 545 LYS A CA 1
ATOM 4318 C C . LYS A 1 545 ? -19.641 42.131 31.024 1.00 86.38 545 LYS A C 1
ATOM 4320 O O . LYS A 1 545 ? -18.742 42.160 31.861 1.00 86.38 545 LYS A O 1
ATOM 4325 N N . SER A 1 546 ? -19.396 42.127 29.715 1.00 84.00 546 SER A N 1
ATOM 4326 C CA . SER A 1 546 ? -18.051 42.060 29.147 1.00 84.00 546 SER A CA 1
ATOM 4327 C C . SER A 1 546 ? -17.252 43.350 29.355 1.00 84.00 546 SER A C 1
ATOM 4329 O O . SER A 1 546 ? -16.025 43.270 29.416 1.00 84.00 546 SER A O 1
ATOM 4331 N N . GLY A 1 547 ? -17.929 44.498 29.487 1.00 83.12 547 GLY A N 1
ATOM 4332 C CA . GLY A 1 547 ? -17.314 45.830 29.514 1.00 83.12 547 GLY A CA 1
ATOM 4333 C C . GLY A 1 547 ? -16.877 46.353 28.139 1.00 83.12 547 GLY A C 1
ATOM 4334 O O . GLY A 1 547 ? -16.252 47.403 28.079 1.00 83.12 547 GLY A O 1
ATOM 4335 N N . LEU A 1 548 ? -17.183 45.629 27.052 1.00 83.88 548 LEU A N 1
ATOM 4336 C CA . LEU A 1 548 ? -16.805 45.975 25.672 1.00 83.88 548 LEU A CA 1
ATOM 4337 C C . LEU A 1 548 ? -17.892 46.756 24.913 1.00 83.88 548 LEU A C 1
ATOM 4339 O O . LEU A 1 548 ? -17.670 47.162 23.776 1.00 83.88 548 LEU A O 1
ATOM 4343 N N . VAL A 1 549 ? -19.075 46.926 25.509 1.00 86.69 549 VAL A N 1
ATOM 4344 C CA . VAL A 1 549 ? -20.219 47.621 24.905 1.00 86.69 549 VAL A CA 1
ATOM 4345 C C . VAL A 1 549 ? -20.852 48.533 25.947 1.00 86.69 549 VAL A C 1
ATOM 4347 O O . VAL A 1 549 ? -21.148 48.087 27.058 1.00 86.69 549 VAL A O 1
ATOM 4350 N N . ASP A 1 550 ? -21.088 49.789 25.578 1.00 85.00 550 ASP A N 1
ATOM 4351 C CA . ASP A 1 550 ? -21.703 50.782 26.454 1.00 85.00 550 ASP A CA 1
ATOM 4352 C C . ASP A 1 550 ? -23.185 50.482 26.720 1.00 85.00 550 ASP A C 1
ATOM 4354 O O . ASP A 1 550 ? -23.896 49.889 25.901 1.00 85.00 550 ASP A O 1
ATOM 4358 N N . GLU A 1 551 ? -23.696 50.953 27.862 1.00 77.88 551 GLU A N 1
ATOM 4359 C CA . GLU A 1 551 ? -25.093 50.740 28.270 1.00 77.88 551 GLU A CA 1
ATOM 4360 C C . GLU A 1 551 ? -26.105 51.230 27.216 1.00 77.88 551 GLU A C 1
ATOM 4362 O O . GLU A 1 551 ? -27.160 50.616 27.028 1.00 77.88 551 GLU A O 1
ATOM 4367 N N . SER A 1 552 ? -25.775 52.305 26.488 1.00 78.25 552 SER A N 1
ATOM 4368 C CA . SER A 1 552 ? -26.612 52.853 25.415 1.00 78.25 552 SER A CA 1
ATOM 4369 C C . SER A 1 552 ? -26.721 51.936 24.199 1.00 78.25 552 SER A C 1
ATOM 4371 O O . SER A 1 552 ? -27.769 51.912 23.552 1.00 78.25 552 SER A O 1
ATOM 4373 N N . ASP A 1 553 ? -25.677 51.164 23.903 1.00 81.88 553 ASP A N 1
ATOM 4374 C CA . ASP A 1 553 ? -25.635 50.265 22.751 1.00 81.88 553 ASP A CA 1
ATOM 4375 C C . ASP A 1 553 ? -26.153 48.865 23.094 1.00 81.88 553 ASP A C 1
ATOM 4377 O O . ASP A 1 553 ? -26.856 48.257 22.286 1.00 81.88 553 ASP A O 1
ATOM 4381 N N . ILE A 1 554 ? -25.987 48.400 24.340 1.00 84.75 554 ILE A N 1
ATOM 4382 C CA . ILE A 1 554 ? -26.662 47.190 24.846 1.00 84.75 554 ILE A CA 1
ATOM 4383 C C . ILE A 1 554 ? -28.188 47.287 24.695 1.00 84.75 554 ILE A C 1
ATOM 4385 O O . ILE A 1 554 ? -28.863 46.288 24.412 1.00 84.75 554 ILE A O 1
ATOM 4389 N N . ALA A 1 555 ? -28.759 48.483 24.859 1.00 81.12 555 ALA A N 1
ATOM 4390 C CA . ALA A 1 555 ? -30.188 48.708 24.658 1.00 81.12 555 ALA A CA 1
ATOM 4391 C C . ALA A 1 555 ? -30.632 48.453 23.203 1.00 81.12 555 ALA A C 1
ATOM 4393 O O . ALA A 1 555 ? -31.760 48.003 22.992 1.00 81.12 555 ALA A O 1
ATOM 4394 N N . ARG A 1 556 ? -29.748 48.683 22.221 1.00 80.56 556 ARG A N 1
ATOM 4395 C CA . ARG A 1 556 ? -30.014 48.536 20.777 1.00 80.56 556 ARG A CA 1
ATOM 4396 C C . ARG A 1 556 ? -29.898 47.092 20.288 1.00 80.56 556 ARG A C 1
ATOM 4398 O O . ARG A 1 556 ? -30.606 46.714 19.356 1.00 80.56 556 ARG A O 1
ATOM 4405 N N . ILE A 1 557 ? -29.097 46.267 20.965 1.00 85.44 557 ILE A N 1
ATOM 4406 C CA . ILE A 1 557 ? -28.940 44.841 20.644 1.00 85.44 557 ILE A CA 1
ATOM 4407 C C . ILE A 1 557 ? -30.288 44.111 20.748 1.00 85.44 557 ILE A C 1
ATOM 4409 O O . ILE A 1 557 ? -30.892 44.028 21.829 1.00 85.44 557 ILE A O 1
ATOM 4413 N N . GLN A 1 558 ? -30.744 43.520 19.642 1.00 82.81 558 GLN A N 1
ATOM 4414 C CA . GLN A 1 558 ? -31.994 42.760 19.592 1.00 82.81 558 GLN A CA 1
ATOM 4415 C C . GLN A 1 558 ? -31.793 41.301 20.009 1.00 82.81 558 GLN A C 1
ATOM 4417 O O . GLN A 1 558 ? -30.857 40.634 19.573 1.00 82.81 558 GLN A O 1
ATOM 4422 N N . VAL A 1 559 ? -32.711 40.789 20.832 1.00 82.19 559 VAL A N 1
ATOM 4423 C CA . VAL A 1 559 ? -32.722 39.382 21.255 1.00 82.19 559 VAL A CA 1
ATOM 4424 C C . VAL A 1 559 ? -33.676 38.584 20.364 1.00 82.19 559 VAL A C 1
ATOM 4426 O O . VAL A 1 559 ? -34.782 39.055 20.093 1.00 82.19 559 VAL A O 1
ATOM 4429 N N . ARG A 1 560 ? -33.249 37.404 19.897 1.00 74.06 560 ARG A N 1
ATOM 4430 C CA . ARG A 1 560 ? -34.096 36.452 19.157 1.00 74.06 560 ARG A CA 1
ATOM 4431 C C . ARG A 1 560 ? -34.959 35.597 20.076 1.00 74.06 560 ARG A C 1
ATOM 4433 O O . ARG A 1 560 ? -34.433 35.138 21.116 1.00 74.06 560 ARG A O 1
#

Organism: NCBI:txid765915

pLDDT: mean 75.45, std 14.44, range [36.62, 97.69]